Protein AF-0000000080963400 (afdb_homodimer)

Nearest PDB structures (foldseek):
  7sfz-assembly1_A  TM=9.839E-01  e=7.755E-12  Homo sapiens
  7sfz-assembly2_C  TM=9.665E-01  e=3.696E-12  Homo sapiens
  7sfz-assembly2_D  TM=9.657E-01  e=4.051E-11  Homo sapiens
  7sfz-assembly3_E  TM=9.632E-01  e=1.009E-10  Homo sapiens
  5hj0-assembly1_A  TM=9.513E-01  e=9.317E-10  Schizosaccharomyces pombe

Foldseek 3Di:
DCPPPPPVPDDPPPPPPPDDPPPDPPPPPCCVVVPFAKKWKAFQPPRHTWGICLQWLAADVVQQKTKGLDTDPQKDWADDWDADPDPVQGPWIKTWIAGNPPRDTFFIATCDGDPVCVSRHNITIGHNVGMDMDTPPPDDDDDDPDPVVPDPCPVVVVVVVVVVVVVVVVVVVSVVVSVVVVVVVVVVVVVD/DCPDDPPVPPPVPPPPPPDDPPPDPPVPPCPVVVPFAKKWKAFQPPRHTWGICLQWLAADVVQQKTKGLDTDPQKDWADDWDADPDPVQGPWIKTFIAGNPPRDTFFIATCDGDPVCVSRHNITIGHNVGMDMDTPPPDDDDDDPDPVVPDPCPVVVVVVVVVVVVVVVVVVVSVVVSVVVVVVVVVVVVVD

Radius of gyration: 28.02 Å; Cα contacts (8 Å, |Δi|>4): 619; chains: 2; bounding box: 95×67×51 Å

pLDDT: mean 75.25, std 25.78, range [21.14, 98.69]

Structure (mmCIF, N/CA/C/O backbone):
data_AF-0000000080963400-model_v1
#
loop_
_entity.id
_entity.type
_entity.pdbx_description
1 polymer 'Protein Mis18-alpha'
#
loop_
_atom_site.group_PDB
_atom_site.id
_atom_site.type_symbol
_atom_site.label_atom_id
_atom_site.label_alt_id
_atom_site.label_comp_id
_atom_site.label_asym_id
_atom_site.label_entity_id
_atom_site.label_seq_id
_atom_site.pdbx_PDB_ins_code
_atom_site.Cartn_x
_atom_site.Cartn_y
_atom_site.Cartn_z
_atom_site.occupancy
_atom_site.B_iso_or_equiv
_atom_site.auth_seq_id
_atom_site.auth_comp_id
_atom_site.auth_asym_id
_atom_site.auth_atom_id
_atom_site.pdbx_PDB_model_num
ATOM 1 N N . MET A 1 1 ? 72.688 35.281 -2.586 1 21.52 1 MET A N 1
ATOM 2 C CA . MET A 1 1 ? 71.75 35.531 -1.535 1 21.52 1 MET A CA 1
ATOM 3 C C . MET A 1 1 ? 70.438 34.75 -1.791 1 21.52 1 MET A C 1
ATOM 5 O O . MET A 1 1 ? 69.812 34.25 -0.857 1 21.52 1 MET A O 1
ATOM 9 N N . ALA A 1 2 ? 69.875 35.062 -2.959 1 22.69 2 ALA A N 1
ATOM 10 C CA . ALA A 1 2 ? 68.5 35.062 -3.568 1 22.69 2 ALA A CA 1
ATOM 11 C C . ALA A 1 2 ? 68.062 33.656 -3.881 1 22.69 2 ALA A C 1
ATOM 13 O O . ALA A 1 2 ? 68.5 33.031 -4.84 1 22.69 2 ALA A O 1
ATOM 14 N N . GLY A 1 3 ? 67.938 32.875 -2.885 1 22.33 3 GLY A N 1
ATOM 15 C CA . GLY A 1 3 ? 67.938 31.422 -2.873 1 22.33 3 GLY A CA 1
ATOM 16 C C . GLY A 1 3 ? 66.625 30.812 -3.453 1 22.33 3 GLY A C 1
ATOM 17 O O . GLY A 1 3 ? 66.375 29.641 -3.248 1 22.33 3 GLY A O 1
ATOM 18 N N . LYS A 1 4 ? 66 31.5 -4.484 1 24.09 4 LYS A N 1
ATOM 19 C CA . LYS A 1 4 ? 64.625 31.453 -4.805 1 24.09 4 LYS A CA 1
ATOM 20 C C . LYS A 1 4 ? 64.188 30.047 -5.246 1 24.09 4 LYS A C 1
ATOM 22 O O . LYS A 1 4 ? 64.562 29.594 -6.332 1 24.09 4 LYS A O 1
ATOM 27 N N . ILE A 1 5 ? 64.312 29.078 -4.434 1 26.28 5 ILE A N 1
ATOM 28 C CA . ILE A 1 5 ? 64.062 27.719 -4.91 1 26.28 5 ILE A CA 1
ATOM 29 C C . ILE A 1 5 ? 62.656 27.609 -5.434 1 26.28 5 ILE A C 1
ATOM 31 O O . ILE A 1 5 ? 61.688 27.844 -4.695 1 26.28 5 ILE A O 1
ATOM 35 N N . LYS A 1 6 ? 62.344 28.016 -6.629 1 26.33 6 LYS A N 1
ATOM 36 C CA . LYS A 1 6 ? 61.031 28 -7.301 1 26.33 6 LYS A CA 1
ATOM 37 C C . LYS A 1 6 ? 60.406 26.625 -7.234 1 26.33 6 LYS A C 1
ATOM 39 O O . LYS A 1 6 ? 60.938 25.656 -7.762 1 26.33 6 LYS A O 1
ATOM 44 N N . VAL A 1 7 ? 59.969 26.219 -6.066 1 28 7 VAL A N 1
ATOM 45 C CA . VAL A 1 7 ? 59.344 24.906 -5.875 1 28 7 VAL A CA 1
ATOM 46 C C . VAL A 1 7 ? 58.156 24.766 -6.832 1 28 7 VAL A C 1
ATOM 48 O O . VAL A 1 7 ? 57.25 25.625 -6.859 1 28 7 VAL A O 1
ATOM 51 N N . PRO A 1 8 ? 58.344 24.25 -8.07 1 28.56 8 PRO A N 1
ATOM 52 C CA . PRO A 1 8 ? 57.281 24.125 -9.078 1 28.56 8 PRO A CA 1
ATOM 53 C C . PRO A 1 8 ? 56.031 23.453 -8.547 1 28.56 8 PRO A C 1
ATOM 55 O O . PRO A 1 8 ? 56.094 22.391 -7.922 1 28.56 8 PRO A O 1
ATOM 58 N N . ASP A 1 9 ? 55.156 24.234 -7.867 1 25.38 9 ASP A N 1
ATOM 59 C CA . ASP A 1 9 ? 53.875 23.906 -7.23 1 25.38 9 ASP A CA 1
ATOM 60 C C . ASP A 1 9 ? 52.969 23.141 -8.188 1 25.38 9 ASP A C 1
ATOM 62 O O . ASP A 1 9 ? 52.469 23.703 -9.164 1 25.38 9 ASP A O 1
ATOM 66 N N . ASP A 1 10 ? 53.375 21.953 -8.617 1 24.27 10 ASP A N 1
ATOM 67 C CA . ASP A 1 10 ? 52.812 21.078 -9.641 1 24.27 10 ASP A CA 1
ATOM 68 C C . ASP A 1 10 ? 51.312 21.031 -9.555 1 24.27 10 ASP A C 1
ATOM 70 O O . ASP A 1 10 ? 50.594 21.312 -10.539 1 24.27 10 ASP A O 1
ATOM 74 N N . SER A 1 11 ? 50.656 19.859 -8.984 1 25.45 11 SER A N 1
ATOM 75 C CA . SER A 1 11 ? 49.688 18.938 -9.523 1 25.45 11 SER A CA 1
ATOM 76 C C . SER A 1 11 ? 48.25 19.375 -9.203 1 25.45 11 SER A C 1
ATOM 78 O O . SER A 1 11 ? 47.875 19.469 -8.031 1 25.45 11 SER A O 1
ATOM 80 N N . SER A 1 12 ? 47.625 20.297 -9.969 1 22.84 12 SER A N 1
ATOM 81 C CA . SER A 1 12 ? 46.281 20.859 -9.922 1 22.84 12 SER A CA 1
ATOM 82 C C . SER A 1 12 ? 45.219 19.766 -9.789 1 22.84 12 SER A C 1
ATOM 84 O O . SER A 1 12 ? 45.094 18.891 -10.656 1 22.84 12 SER A O 1
ATOM 86 N N . TYR A 1 13 ? 44.906 19.312 -8.641 1 24 13 TYR A N 1
ATOM 87 C CA . TYR A 1 13 ? 43.812 18.391 -8.422 1 24 13 TYR A CA 1
ATOM 88 C C . TYR A 1 13 ? 42.5 18.969 -8.977 1 24 13 TYR A C 1
ATOM 90 O O . TYR A 1 13 ? 42.094 20.062 -8.594 1 24 13 TYR A O 1
ATOM 98 N N . LYS A 1 14 ? 42.188 18.812 -10.344 1 24.33 14 LYS A N 1
ATOM 99 C CA . LYS A 1 14 ? 40.938 19.172 -11.008 1 24.33 14 LYS A CA 1
ATOM 100 C C . LYS A 1 14 ? 39.719 18.859 -10.125 1 24.33 14 LYS A C 1
ATOM 102 O O . LYS A 1 14 ? 39.5 17.703 -9.773 1 24.33 14 LYS A O 1
ATOM 107 N N . THR A 1 15 ? 39.406 19.688 -9.328 1 23.16 15 THR A N 1
ATOM 108 C CA . THR A 1 15 ? 38.156 19.641 -8.578 1 23.16 15 THR A CA 1
ATOM 109 C C . THR A 1 15 ? 36.969 19.609 -9.523 1 23.16 15 THR A C 1
ATOM 111 O O . THR A 1 15 ? 36.812 20.5 -10.367 1 23.16 15 THR A O 1
ATOM 114 N N . TYR A 1 16 ? 36.5 18.422 -10.133 1 23.77 16 TYR A N 1
ATOM 115 C CA . TYR A 1 16 ? 35.281 18.188 -10.922 1 23.77 16 TYR A CA 1
ATOM 116 C C . TYR A 1 16 ? 34.094 18.984 -10.359 1 23.77 16 TYR A C 1
ATOM 118 O O . TYR A 1 16 ? 33.719 18.781 -9.211 1 23.77 16 TYR A O 1
ATOM 126 N N . SER A 1 17 ? 34.062 20.188 -10.742 1 22.88 17 SER A N 1
ATOM 127 C CA . SER A 1 17 ? 32.875 20.984 -10.461 1 22.88 17 SER A CA 1
ATOM 128 C C . SER A 1 17 ? 31.609 20.328 -11.039 1 22.88 17 SER A C 1
ATOM 130 O O . SER A 1 17 ? 31.562 20.031 -12.227 1 22.88 17 SER A O 1
ATOM 132 N N . VAL A 1 18 ? 30.781 19.547 -10.383 1 25.44 18 VAL A N 1
ATOM 133 C CA . VAL A 1 18 ? 29.469 18.969 -10.617 1 25.44 18 VAL A CA 1
ATOM 134 C C . VAL A 1 18 ? 28.516 20.031 -11.148 1 25.44 18 VAL A C 1
ATOM 136 O O . VAL A 1 18 ? 27.641 20.5 -10.43 1 25.44 18 VAL A O 1
ATOM 139 N N . CYS A 1 19 ? 29.031 21.125 -11.859 1 24.66 19 CYS A N 1
ATOM 140 C CA . CYS A 1 19 ? 28.078 22.188 -12.156 1 24.66 19 CYS A CA 1
ATOM 141 C C . CYS A 1 19 ? 26.984 21.703 -13.086 1 24.66 19 CYS A C 1
ATOM 143 O O . CYS A 1 19 ? 25.797 21.891 -12.812 1 24.66 19 CYS A O 1
ATOM 145 N N . GLU A 1 20 ? 27.062 21.922 -14.508 1 25.92 20 GLU A N 1
ATOM 146 C CA . GLU A 1 20 ? 26.234 22.453 -15.586 1 25.92 20 GLU A CA 1
ATOM 147 C C . GLU A 1 20 ? 25.359 21.359 -16.188 1 25.92 20 GLU A C 1
ATOM 149 O O . GLU A 1 20 ? 25.828 20.531 -16.969 1 25.92 20 GLU A O 1
ATOM 154 N N . ILE A 1 21 ? 24.469 20.75 -15.617 1 25.14 21 ILE A N 1
ATOM 155 C CA . ILE A 1 21 ? 23.578 19.859 -16.375 1 25.14 21 ILE A CA 1
ATOM 156 C C . ILE A 1 21 ? 22.859 20.656 -17.469 1 25.14 21 ILE A C 1
ATOM 158 O O . ILE A 1 21 ? 22 21.484 -17.172 1 25.14 21 ILE A O 1
ATOM 162 N N . ALA A 1 22 ? 23.328 21.203 -18.547 1 23.2 22 ALA A N 1
ATOM 163 C CA . ALA A 1 22 ? 22.797 21.75 -19.797 1 23.2 22 ALA A CA 1
ATOM 164 C C . ALA A 1 22 ? 21.875 20.734 -20.469 1 23.2 22 ALA A C 1
ATOM 166 O O . ALA A 1 22 ? 21.891 20.594 -21.703 1 23.2 22 ALA A O 1
ATOM 167 N N . ALA A 1 23 ? 21.266 19.75 -20.125 1 25.64 23 ALA A N 1
ATOM 168 C CA . ALA A 1 23 ? 20.516 19 -21.109 1 25.64 23 ALA A CA 1
ATOM 169 C C . ALA A 1 23 ? 19.641 19.922 -21.953 1 25.64 23 ALA A C 1
ATOM 171 O O . ALA A 1 23 ? 18.984 20.812 -21.422 1 25.64 23 ALA A O 1
ATOM 172 N N . ASP A 1 24 ? 19.844 20.266 -23.25 1 27.5 24 ASP A N 1
ATOM 173 C CA . ASP A 1 24 ? 19.078 20.531 -24.469 1 27.5 24 ASP A CA 1
ATOM 174 C C . ASP A 1 24 ? 17.688 19.906 -24.391 1 27.5 24 ASP A C 1
ATOM 176 O O . ASP A 1 24 ? 17.516 18.828 -23.828 1 27.5 24 ASP A O 1
ATOM 180 N N . SER A 1 25 ? 16.516 20.672 -24.75 1 27.83 25 SER A N 1
ATOM 181 C CA . SER A 1 25 ? 15.062 20.625 -24.641 1 27.83 25 SER A CA 1
ATOM 182 C C . SER A 1 25 ? 14.477 19.516 -25.5 1 27.83 25 SER A C 1
ATOM 184 O O . SER A 1 25 ? 13.367 19.625 -26.016 1 27.83 25 SER A O 1
ATOM 186 N N . SER A 1 26 ? 15.203 18.812 -26.469 1 28.03 26 SER A N 1
ATOM 187 C CA . SER A 1 26 ? 14.5 17.859 -27.312 1 28.03 26 SER A CA 1
ATOM 188 C C . SER A 1 26 ? 13.375 17.172 -26.547 1 28.03 26 SER A C 1
ATOM 190 O O . SER A 1 26 ? 13.531 16.828 -25.375 1 28.03 26 SER A O 1
ATOM 192 N N . SER A 1 27 ? 12.078 17.391 -27.047 1 27.62 27 SER A N 1
ATOM 193 C CA . SER A 1 27 ? 10.758 16.922 -26.641 1 27.62 27 SER A CA 1
ATOM 194 C C . SER A 1 27 ? 10.758 15.422 -26.391 1 27.62 27 SER A C 1
ATOM 196 O O . SER A 1 27 ? 10.273 14.641 -27.219 1 27.62 27 SER A O 1
ATOM 198 N N . ARG A 1 28 ? 11.914 14.844 -26.266 1 27.14 28 ARG A N 1
ATOM 199 C CA . ARG A 1 28 ? 11.828 13.398 -26.047 1 27.14 28 ARG A CA 1
ATOM 200 C C . ARG A 1 28 ? 10.562 13.047 -25.281 1 27.14 28 ARG A C 1
ATOM 202 O O . ARG A 1 28 ? 10.18 13.75 -24.344 1 27.14 28 ARG A O 1
ATOM 209 N N . VAL A 1 29 ? 9.516 12.68 -26.031 1 30.61 29 VAL A N 1
ATOM 210 C CA . VAL A 1 29 ? 8.391 11.891 -25.531 1 30.61 29 VAL A CA 1
ATOM 211 C C . VAL A 1 29 ? 8.828 11.062 -24.328 1 30.61 29 VAL A C 1
ATOM 213 O O . VAL A 1 29 ? 9.57 10.086 -24.484 1 30.61 29 VAL A O 1
ATOM 216 N N . GLU A 1 30 ? 9.703 11.531 -23.531 1 31.97 30 GLU A N 1
ATOM 217 C CA . GLU A 1 30 ? 10.023 10.781 -22.312 1 31.97 30 GLU A CA 1
ATOM 218 C C . GLU A 1 30 ? 8.812 9.992 -21.812 1 31.97 30 GLU A C 1
ATOM 220 O O . GLU A 1 30 ? 7.785 10.578 -21.453 1 31.97 30 GLU A O 1
ATOM 225 N N . GLU A 1 31 ? 8.297 9.156 -22.625 1 34.94 31 GLU A N 1
ATOM 226 C CA . GLU A 1 31 ? 7.434 8.117 -22.062 1 34.94 31 GLU A CA 1
ATOM 227 C C . GLU A 1 31 ? 7.691 7.934 -20.578 1 34.94 31 GLU A C 1
ATOM 229 O O . GLU A 1 31 ? 8.703 7.352 -20.172 1 34.94 31 GLU A O 1
ATOM 234 N N . ASP A 1 32 ? 7.82 8.953 -19.781 1 38.97 32 ASP A N 1
ATOM 235 C CA . ASP A 1 32 ? 8.008 9.07 -18.328 1 38.97 32 ASP A CA 1
ATOM 236 C C . ASP A 1 32 ? 7.562 7.797 -17.625 1 38.97 32 ASP A C 1
ATOM 238 O O . ASP A 1 32 ? 6.363 7.574 -17.422 1 38.97 32 ASP A O 1
ATOM 242 N N . GLY A 1 33 ? 7.82 6.676 -18.094 1 42.81 33 GLY A N 1
ATOM 243 C CA . GLY A 1 33 ? 7.57 5.375 -17.484 1 42.81 33 GLY A CA 1
ATOM 244 C C . GLY A 1 33 ? 7.445 5.43 -15.977 1 42.81 33 GLY A C 1
ATOM 245 O O . GLY A 1 33 ? 8.438 5.305 -15.266 1 42.81 33 GLY A O 1
ATOM 246 N N . GLU A 1 34 ? 6.699 6.363 -15.492 1 50.66 34 GLU A N 1
ATOM 247 C CA . GLU A 1 34 ? 6.406 6.559 -14.07 1 50.66 34 GLU A CA 1
ATOM 248 C C . GLU A 1 34 ? 6.508 5.246 -13.305 1 50.66 34 GLU A C 1
ATOM 250 O O . GLU A 1 34 ? 5.855 4.262 -13.656 1 50.66 34 GLU A O 1
ATOM 255 N N . ILE A 1 35 ? 7.785 4.773 -13.086 1 58.53 35 ILE A N 1
ATOM 256 C CA . ILE A 1 35 ? 8.016 3.596 -12.258 1 58.53 35 ILE A CA 1
ATOM 257 C C . ILE A 1 35 ? 7.141 3.668 -11.008 1 58.53 35 ILE A C 1
ATOM 259 O O . ILE A 1 35 ? 7.293 4.574 -10.18 1 58.53 35 ILE A O 1
ATOM 263 N N . ASP A 1 36 ? 6.027 3.041 -11.133 1 74.25 36 ASP A N 1
ATOM 264 C CA . ASP A 1 36 ? 5.094 3.006 -10.016 1 74.25 36 ASP A CA 1
ATOM 265 C C . ASP A 1 36 ? 5.625 2.123 -8.891 1 74.25 36 ASP A C 1
ATOM 267 O O . ASP A 1 36 ? 6.352 1.158 -9.133 1 74.25 36 ASP A O 1
ATOM 271 N N . GLY A 1 37 ? 5.582 2.59 -7.66 1 85.12 37 GLY A N 1
ATOM 272 C CA . GLY A 1 37 ? 5.902 1.812 -6.477 1 85.12 37 GLY A CA 1
ATOM 273 C C . GLY A 1 37 ? 5.078 0.543 -6.352 1 85.12 37 GLY A C 1
ATOM 274 O O . GLY A 1 37 ? 4.414 0.135 -7.305 1 85.12 37 GLY A O 1
ATOM 275 N N . PRO A 1 38 ? 5.293 -0.139 -5.355 1 92.44 38 PRO A N 1
ATOM 276 C CA . PRO A 1 38 ? 4.512 -1.354 -5.109 1 92.44 38 PRO A CA 1
ATOM 277 C C . PRO A 1 38 ? 3.008 -1.099 -5.109 1 92.44 38 PRO A C 1
ATOM 279 O O . PRO A 1 38 ? 2.559 -0.024 -4.703 1 92.44 38 PRO A O 1
ATOM 282 N N . ALA A 1 39 ? 2.334 -2.047 -5.582 1 95.69 39 ALA A N 1
ATOM 283 C CA . ALA A 1 39 ? 0.877 -1.964 -5.621 1 95.69 39 ALA A CA 1
ATOM 284 C C . ALA A 1 39 ? 0.252 -2.795 -4.504 1 95.69 39 ALA A C 1
ATOM 286 O O . ALA A 1 39 ? 0.697 -3.912 -4.227 1 95.69 39 ALA A O 1
ATOM 287 N N . VAL A 1 40 ? -0.698 -2.223 -3.836 1 97 40 VAL A N 1
ATOM 288 C CA . VAL A 1 40 ? -1.541 -2.965 -2.902 1 97 40 VAL A CA 1
ATOM 289 C C . VAL A 1 40 ? -2.848 -3.359 -3.588 1 97 40 VAL A C 1
ATOM 291 O O . VAL A 1 40 ? -3.508 -2.521 -4.207 1 97 40 VAL A O 1
ATOM 294 N N . PHE A 1 41 ? -3.184 -4.676 -3.529 1 98.19 41 PHE A N 1
ATOM 295 C CA . PHE A 1 41 ? -4.402 -5.184 -4.148 1 98.19 41 PHE A CA 1
ATOM 296 C C . PHE A 1 41 ? -5.512 -5.332 -3.115 1 98.19 41 PHE A C 1
ATOM 298 O O . PHE A 1 41 ? -5.266 -5.773 -1.989 1 98.19 41 PHE A O 1
ATOM 305 N N . MET A 1 42 ? -6.719 -4.969 -3.547 1 98.56 42 MET A N 1
ATOM 306 C CA . MET A 1 42 ? -7.855 -4.938 -2.633 1 98.56 42 MET A CA 1
ATOM 307 C C . MET A 1 42 ? -9.094 -5.535 -3.287 1 98.56 42 MET A C 1
ATOM 309 O O . MET A 1 42 ? -9.227 -5.523 -4.512 1 98.56 42 MET A O 1
ATOM 313 N N . CYS A 1 43 ? -9.984 -6.051 -2.445 1 98.62 43 CYS A N 1
ATOM 314 C CA . CYS A 1 43 ? -11.273 -6.52 -2.928 1 98.62 43 CYS A CA 1
ATOM 315 C C . C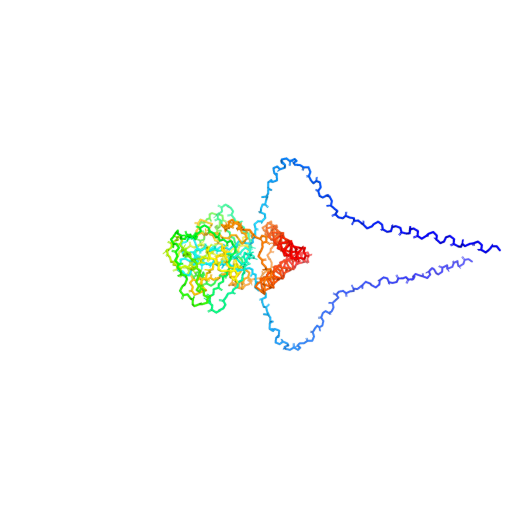YS A 1 43 ? -12.008 -5.422 -3.693 1 98.62 43 CYS A C 1
ATOM 317 O O . CYS A 1 43 ? -12.094 -4.285 -3.225 1 98.62 43 CYS A O 1
ATOM 319 N N . GLY A 1 44 ? -12.547 -5.773 -4.793 1 98.5 44 GLY A N 1
ATOM 320 C CA . GLY A 1 44 ? -13.242 -4.801 -5.621 1 98.5 44 GLY A CA 1
ATOM 321 C C . GLY A 1 44 ? -14.539 -4.309 -5 1 98.5 44 GLY A C 1
ATOM 322 O O . GLY A 1 44 ? -15.031 -3.236 -5.355 1 98.5 44 GLY A O 1
ATOM 323 N N . LYS A 1 45 ? -15.109 -5.039 -4.082 1 98 45 LYS A N 1
ATOM 324 C CA . LYS A 1 45 ? -16.406 -4.707 -3.498 1 98 45 LYS A CA 1
ATOM 325 C C . LYS A 1 45 ? -16.25 -3.984 -2.164 1 98 45 LYS A C 1
ATOM 327 O O . LYS A 1 45 ? -16.734 -2.867 -1.992 1 98 45 LYS A O 1
ATOM 332 N N . CYS A 1 46 ? -15.484 -4.535 -1.306 1 98.12 46 CYS A N 1
ATOM 333 C CA . CYS A 1 46 ? -15.461 -3.963 0.036 1 98.12 46 CYS A CA 1
ATOM 334 C C . CYS A 1 46 ? -14.109 -3.326 0.33 1 98.12 46 CYS A C 1
ATOM 336 O O . CYS A 1 46 ? -13.906 -2.744 1.398 1 98.12 46 CYS A O 1
ATOM 338 N N . LYS A 1 47 ? -13.141 -3.436 -0.526 1 98.44 47 LYS A N 1
ATOM 339 C CA . LYS A 1 47 ? -11.859 -2.746 -0.536 1 98.44 47 LYS A CA 1
ATOM 340 C C . LYS A 1 47 ? -10.922 -3.305 0.535 1 98.44 47 LYS A C 1
ATOM 342 O O . LYS A 1 47 ? -9.883 -2.713 0.831 1 98.44 47 LYS A O 1
ATOM 347 N N . LEU A 1 48 ? -11.242 -4.449 1.151 1 98.38 48 LEU A N 1
ATOM 348 C CA . LEU A 1 48 ? -10.305 -5.09 2.068 1 98.38 48 LEU A CA 1
ATOM 349 C C . LEU A 1 48 ? -9.031 -5.508 1.343 1 98.38 48 LEU A C 1
ATOM 351 O O . LEU A 1 48 ? -9.086 -6.051 0.237 1 98.38 48 LEU A O 1
ATOM 355 N N . PRO A 1 49 ? -7.863 -5.234 1.971 1 98.19 49 PRO A N 1
ATOM 356 C CA . PRO A 1 49 ? -6.605 -5.629 1.332 1 98.19 49 PRO A CA 1
ATOM 357 C C . PRO A 1 49 ? -6.488 -7.141 1.148 1 98.19 49 PRO A C 1
ATOM 359 O O . PRO A 1 49 ? -6.848 -7.906 2.047 1 98.19 49 PRO A O 1
ATOM 362 N N . ILE A 1 50 ? -5.953 -7.52 0.021 1 97.44 50 ILE A N 1
ATOM 363 C CA . ILE A 1 50 ? -5.738 -8.906 -0.368 1 97.44 50 ILE A CA 1
ATOM 364 C C . ILE A 1 50 ? -4.262 -9.266 -0.211 1 97.44 50 ILE A C 1
ATOM 366 O O . ILE A 1 50 ? -3.928 -10.352 0.265 1 97.44 50 ILE A O 1
ATOM 370 N N . GLY A 1 51 ? -3.436 -8.43 -0.649 1 96.94 51 GLY A N 1
ATOM 371 C CA . GLY A 1 51 ? -1.988 -8.555 -0.721 1 96.94 51 GLY A CA 1
ATOM 372 C C . GLY A 1 51 ? -1.327 -7.422 -1.481 1 96.94 51 GLY A C 1
ATOM 373 O O . GLY A 1 51 ? -1.943 -6.379 -1.712 1 96.94 51 GLY A O 1
ATOM 374 N N . ASP A 1 52 ? -0.089 -7.645 -1.778 1 95.06 52 ASP A N 1
ATOM 375 C CA . ASP A 1 52 ? 0.629 -6.598 -2.494 1 95.06 52 ASP A CA 1
ATOM 376 C C . ASP A 1 52 ? 1.616 -7.191 -3.496 1 95.06 52 ASP A C 1
ATOM 378 O O . ASP A 1 52 ? 1.802 -8.406 -3.545 1 95.06 52 ASP A O 1
ATOM 382 N N . SER A 1 53 ? 2.219 -6.363 -4.277 1 92.69 53 SER A N 1
ATOM 383 C CA . SER A 1 53 ? 2.998 -6.801 -5.43 1 92.69 53 SER A CA 1
ATOM 384 C C . SER A 1 53 ? 4.363 -7.332 -5.008 1 92.69 53 SER A C 1
ATOM 386 O O . SER A 1 53 ? 5.098 -7.895 -5.82 1 92.69 53 SER A O 1
ATOM 388 N N . LEU A 1 54 ? 4.75 -7.164 -3.77 1 88.81 54 LEU A N 1
ATOM 389 C CA . LEU A 1 54 ? 6.016 -7.742 -3.326 1 88.81 54 LEU A CA 1
ATOM 390 C C . LEU A 1 54 ? 5.941 -9.266 -3.303 1 88.81 54 LEU A C 1
ATOM 392 O O . LEU A 1 54 ? 6.969 -9.938 -3.234 1 88.81 54 LEU A O 1
ATOM 396 N N . SER A 1 55 ? 4.762 -9.781 -3.398 1 89.25 55 SER A N 1
ATOM 397 C CA . SER A 1 55 ? 4.559 -11.227 -3.459 1 89.25 55 SER A CA 1
ATOM 398 C C . SER A 1 55 ? 4.168 -11.672 -4.863 1 89.25 55 SER A C 1
ATOM 400 O O . SER A 1 55 ? 3.613 -12.758 -5.047 1 89.25 55 SER A O 1
ATOM 402 N N . TRP A 1 56 ? 4.496 -10.914 -5.832 1 90.38 56 TRP A N 1
ATOM 403 C CA . TRP A 1 56 ? 4.094 -11.125 -7.219 1 90.38 56 TRP A CA 1
ATOM 404 C C . TRP A 1 56 ? 4.648 -12.445 -7.754 1 90.38 56 TRP A C 1
ATOM 406 O O . TRP A 1 56 ? 5.848 -12.719 -7.625 1 90.38 56 TRP A O 1
ATOM 416 N N . ALA A 1 57 ? 3.793 -13.234 -8.312 1 89.38 57 ALA A N 1
ATOM 417 C CA . ALA A 1 57 ? 4.211 -14.5 -8.914 1 89.38 57 ALA A CA 1
ATOM 418 C C . ALA A 1 57 ? 3.936 -14.516 -10.414 1 89.38 57 ALA A C 1
ATOM 420 O O . ALA A 1 57 ? 4.254 -15.492 -11.102 1 89.38 57 ALA A O 1
ATOM 421 N N . GLY A 1 58 ? 3.264 -13.5 -10.914 1 89.38 58 GLY A N 1
ATOM 422 C CA . GLY A 1 58 ? 3.016 -13.43 -12.344 1 89.38 58 GLY A CA 1
ATOM 423 C C . GLY A 1 58 ? 1.614 -12.953 -12.688 1 89.38 58 GLY A C 1
ATOM 424 O O . GLY A 1 58 ? 0.877 -12.5 -11.805 1 89.38 58 GLY A O 1
ATOM 425 N N . SER A 1 59 ? 1.365 -12.906 -13.969 1 90.88 59 SER A N 1
ATOM 426 C CA . SER A 1 59 ? 0.042 -12.555 -14.477 1 90.88 59 SER A CA 1
ATOM 427 C C . SER A 1 59 ? -0.35 -13.438 -15.656 1 90.88 59 SER A C 1
ATOM 429 O O . SER A 1 59 ? 0.511 -14.031 -16.297 1 90.88 59 SER A O 1
ATOM 431 N N . ASP A 1 60 ? -1.591 -13.633 -15.828 1 89.25 60 ASP A N 1
ATOM 432 C CA . ASP A 1 60 ? -2.164 -14.336 -16.969 1 89.25 60 ASP A CA 1
ATOM 433 C C . ASP A 1 60 ? -3.193 -13.477 -17.688 1 89.25 60 ASP A C 1
ATOM 435 O O . ASP A 1 60 ? -4.355 -13.414 -17.281 1 89.25 60 ASP A O 1
ATOM 439 N N . ASP A 1 61 ? -2.801 -12.844 -18.734 1 89.69 61 ASP A N 1
ATOM 440 C CA . ASP A 1 61 ? -3.652 -11.914 -19.469 1 89.69 61 ASP A CA 1
ATOM 441 C C . ASP A 1 61 ? -4.82 -12.641 -20.125 1 89.69 61 ASP A C 1
ATOM 443 O O . ASP A 1 61 ? -5.918 -12.086 -20.234 1 89.69 61 ASP A O 1
ATOM 447 N N . VAL A 1 62 ? -4.504 -13.789 -20.531 1 87.62 62 VAL A N 1
ATOM 448 C CA . VAL A 1 62 ? -5.531 -14.57 -21.203 1 87.62 62 VAL A CA 1
ATOM 449 C C . VAL A 1 62 ? -6.676 -14.867 -20.234 1 87.62 62 VAL A C 1
ATOM 451 O O . VAL A 1 62 ? -7.848 -14.703 -20.578 1 87.62 62 VAL A O 1
ATOM 454 N N . GLN A 1 63 ? -6.359 -15.234 -19.031 1 88.38 63 GLN A N 1
ATOM 455 C CA . GLN A 1 63 ? -7.363 -15.531 -18.016 1 88.38 63 GLN A CA 1
ATOM 456 C C . GLN A 1 63 ? -7.715 -14.289 -17.203 1 88.38 63 GLN A C 1
ATOM 458 O O . GLN A 1 63 ? -8.531 -14.352 -16.281 1 88.38 63 GLN A O 1
ATOM 463 N N . ASN A 1 64 ? -7.109 -13.109 -17.5 1 94.88 64 ASN A N 1
ATOM 464 C CA . ASN A 1 64 ? -7.32 -11.852 -16.797 1 94.88 64 ASN A CA 1
ATOM 465 C C . ASN A 1 64 ? -7.082 -12 -15.297 1 94.88 64 ASN A C 1
ATOM 467 O O . ASN A 1 64 ? -7.934 -11.617 -14.492 1 94.88 64 ASN A O 1
ATOM 471 N N . GLN A 1 65 ? -5.926 -12.625 -15.008 1 95.38 65 GLN A N 1
ATOM 472 C CA . GLN A 1 65 ? -5.625 -12.914 -13.609 1 95.38 65 GLN A CA 1
ATOM 473 C C . GLN A 1 65 ? -4.234 -12.414 -13.234 1 95.38 65 GLN A C 1
ATOM 475 O O . GLN A 1 65 ? -3.35 -12.312 -14.086 1 95.38 65 GLN A O 1
ATOM 480 N N . ILE A 1 66 ? -4.059 -12.039 -11.984 1 95.62 66 ILE A N 1
ATOM 481 C CA . ILE A 1 66 ? -2.744 -11.859 -11.367 1 95.62 66 ILE A CA 1
ATOM 482 C C . ILE A 1 66 ? -2.49 -12.984 -10.367 1 95.62 66 ILE A C 1
ATOM 484 O O . ILE A 1 66 ? -3.432 -13.594 -9.852 1 95.62 66 ILE A O 1
ATOM 488 N N . MET A 1 67 ? -1.238 -13.273 -10.141 1 94.31 67 MET A N 1
ATOM 489 C CA . MET A 1 67 ? -0.854 -14.367 -9.258 1 94.31 67 MET A CA 1
ATOM 490 C C . MET A 1 67 ? 0.011 -13.859 -8.109 1 94.31 67 MET A C 1
ATOM 492 O O . MET A 1 67 ? 0.973 -13.125 -8.328 1 94.31 67 MET A O 1
ATOM 496 N N . LEU A 1 68 ? -0.331 -14.203 -6.902 1 93.69 68 LEU A N 1
ATOM 497 C CA . LEU A 1 68 ? 0.41 -13.828 -5.707 1 93.69 68 LEU A CA 1
ATOM 498 C C . LEU A 1 68 ? 0.824 -15.062 -4.91 1 93.69 68 LEU A C 1
ATOM 500 O O . LEU A 1 68 ? 0.061 -16.016 -4.805 1 93.69 68 LEU A O 1
ATOM 504 N N . LYS A 1 69 ? 2.008 -15.008 -4.305 1 89.94 69 LYS A N 1
ATOM 505 C CA . LYS A 1 69 ? 2.5 -16.109 -3.475 1 89.94 69 LYS A CA 1
ATOM 506 C C . LYS A 1 69 ? 1.964 -16 -2.049 1 89.94 69 LYS A C 1
ATOM 508 O O . LYS A 1 69 ? 1.877 -17 -1.338 1 89.94 69 LYS A O 1
ATOM 513 N N . ARG A 1 70 ? 1.73 -14.789 -1.616 1 93 70 ARG A N 1
ATOM 514 C CA . ARG A 1 70 ? 1.251 -14.531 -0.262 1 93 70 ARG A CA 1
ATOM 515 C C . ARG A 1 70 ? 0.021 -13.625 -0.279 1 93 70 ARG A C 1
ATOM 517 O O . ARG A 1 70 ? -0.095 -12.742 -1.13 1 93 70 ARG A O 1
ATOM 524 N N . ILE A 1 71 ? -0.871 -13.875 0.687 1 96.69 71 ILE A N 1
ATOM 525 C CA . ILE A 1 71 ? -2.092 -13.086 0.793 1 96.69 71 ILE A CA 1
ATOM 526 C C . ILE A 1 71 ? -2.377 -12.773 2.26 1 96.69 71 ILE A C 1
ATOM 528 O O . ILE A 1 71 ? -1.732 -13.32 3.156 1 96.69 71 ILE A O 1
ATOM 532 N N . THR A 1 72 ? -3.248 -11.852 2.467 1 96.81 72 THR A N 1
ATOM 533 C CA . THR A 1 72 ? -3.672 -11.516 3.822 1 96.81 72 THR A CA 1
ATOM 534 C C . THR A 1 72 ? -4.699 -12.523 4.332 1 96.81 72 THR A C 1
ATOM 536 O O . THR A 1 72 ? -5.184 -13.359 3.568 1 96.81 72 THR A O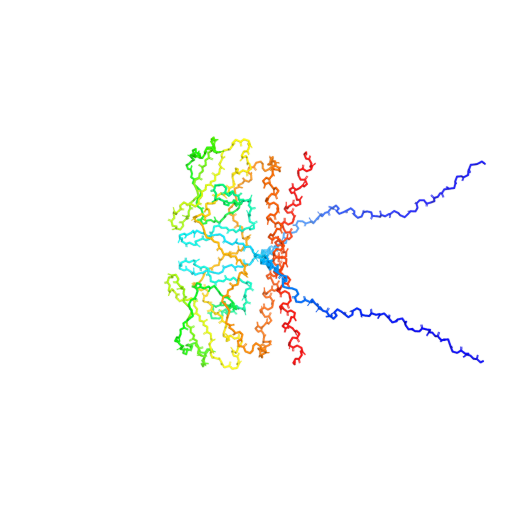 1
ATOM 539 N N . ASP A 1 73 ? -5.023 -12.391 5.602 1 96.5 73 ASP A N 1
ATOM 540 C CA . ASP A 1 73 ? -6.035 -13.25 6.215 1 96.5 73 ASP A CA 1
ATOM 541 C C . ASP A 1 73 ? -7.441 -12.805 5.816 1 96.5 73 ASP A C 1
ATOM 543 O O . ASP A 1 73 ? -8.43 -13.43 6.211 1 96.5 73 ASP A O 1
ATOM 547 N N . ASN A 1 74 ? -7.527 -11.781 5.039 1 97.56 74 ASN A N 1
ATOM 548 C CA . ASN A 1 74 ? -8.828 -11.32 4.57 1 97.56 74 ASN A CA 1
ATOM 549 C C . ASN A 1 74 ? -9.383 -12.227 3.473 1 97.56 74 ASN A C 1
ATOM 551 O O . ASN A 1 74 ? -10.516 -12.039 3.02 1 97.56 74 ASN A O 1
ATOM 555 N N . ILE A 1 75 ? -8.641 -13.219 3.068 1 97.88 75 ILE A N 1
ATOM 556 C CA . ILE A 1 75 ? -9.055 -14.148 2.023 1 97.88 75 ILE A CA 1
ATOM 557 C C . ILE A 1 75 ? -9.336 -15.516 2.639 1 97.88 75 ILE A C 1
ATOM 559 O O . ILE A 1 75 ? -8.516 -16.047 3.391 1 97.88 75 ILE A O 1
ATOM 563 N N . VAL A 1 76 ? -10.398 -16.062 2.258 1 97.19 76 VAL A N 1
ATOM 564 C CA . VAL A 1 76 ? -10.773 -17.406 2.664 1 97.19 76 VAL A CA 1
ATOM 565 C C . VAL A 1 76 ? -10.492 -18.391 1.527 1 97.19 76 VAL A C 1
ATOM 567 O O . VAL A 1 76 ? -10.969 -18.203 0.405 1 97.19 76 VAL A O 1
ATOM 570 N N . ILE A 1 77 ? -9.766 -19.391 1.839 1 96.25 77 ILE A N 1
ATOM 571 C CA . ILE A 1 77 ? -9.477 -20.469 0.885 1 96.25 77 ILE A CA 1
ATOM 572 C C . ILE A 1 77 ? -10.539 -21.562 1 1 96.25 77 ILE A C 1
ATOM 574 O O . ILE A 1 77 ? -10.695 -22.172 2.057 1 96.25 77 ILE A O 1
ATOM 578 N N . GLY A 1 78 ? -11.156 -21.734 -0.092 1 96.12 78 GLY A N 1
ATOM 579 C CA . GLY A 1 78 ? -12.227 -22.719 -0.089 1 96.12 78 GLY A CA 1
ATOM 580 C C . GLY A 1 78 ? -11.758 -24.109 0.261 1 96.12 78 GLY A C 1
ATOM 581 O O . GLY A 1 78 ? -10.625 -24.484 -0.045 1 96.12 78 GLY A O 1
ATOM 582 N N . LYS A 1 79 ? -12.672 -24.922 0.734 1 93.25 79 LYS A N 1
ATOM 583 C CA . LYS A 1 79 ? -12.344 -26.297 1.14 1 93.25 79 LYS A CA 1
ATOM 584 C C . LYS A 1 79 ? -12.891 -27.312 0.139 1 93.25 79 LYS A C 1
ATOM 586 O O . LYS A 1 79 ? -12.531 -28.484 0.188 1 93.25 79 LYS A O 1
ATOM 591 N N . GLU A 1 80 ? -13.734 -26.969 -0.785 1 94 80 GLU A N 1
ATOM 592 C CA . GLU A 1 80 ? -14.359 -27.875 -1.743 1 94 80 GLU A CA 1
ATOM 593 C C . GLU A 1 80 ? -13.758 -27.703 -3.137 1 94 80 GLU A C 1
ATOM 595 O O . GLU A 1 80 ? -14.18 -26.828 -3.895 1 94 80 GLU A O 1
ATOM 600 N N . PRO A 1 81 ? -12.914 -28.562 -3.506 1 93.38 81 PRO A N 1
ATOM 601 C CA . PRO A 1 81 ? -12.312 -28.453 -4.836 1 93.38 81 PRO A CA 1
ATOM 602 C C . PRO A 1 81 ? -13.289 -28.781 -5.957 1 93.38 81 PRO A C 1
ATOM 604 O O . PRO A 1 81 ? -14.242 -29.531 -5.746 1 93.38 81 PRO A O 1
ATOM 607 N N . PHE A 1 82 ? -13.031 -28.219 -7.125 1 92.5 82 PHE A N 1
ATOM 608 C CA . PHE A 1 82 ? -13.781 -28.531 -8.336 1 92.5 82 PHE A CA 1
ATOM 609 C C . PHE A 1 82 ? -12.883 -28.453 -9.562 1 92.5 82 PHE A C 1
ATOM 611 O O . PHE A 1 82 ? -11.773 -27.922 -9.5 1 92.5 82 PHE A O 1
ATOM 618 N N . VAL A 1 83 ? -13.273 -29.141 -10.609 1 89.81 83 VAL A N 1
ATOM 619 C CA . VAL A 1 83 ? -12.508 -29.156 -11.844 1 89.81 83 VAL A CA 1
ATOM 620 C C . VAL A 1 83 ? -12.594 -27.781 -12.523 1 89.81 83 VAL A C 1
ATOM 622 O O . VAL A 1 83 ? -13.68 -27.219 -12.641 1 89.81 83 VAL A O 1
ATOM 625 N N . SER A 1 84 ? -11.43 -27.266 -12.875 1 82.56 84 SER A N 1
ATOM 626 C CA . SER A 1 84 ? -11.375 -25.984 -13.57 1 82.56 84 SER A CA 1
ATOM 627 C C . SER A 1 84 ? -12.078 -26.062 -14.922 1 82.56 84 SER A C 1
ATOM 629 O O . SER A 1 84 ? -11.969 -27.078 -15.625 1 82.56 84 SER A O 1
ATOM 631 N N . GLY A 1 85 ? -13.008 -25.219 -15.227 1 72.38 85 GLY A N 1
ATOM 632 C CA . GLY A 1 85 ? -13.82 -25.266 -16.438 1 72.38 85 GLY A CA 1
ATOM 633 C C . GLY A 1 85 ? -13.086 -24.75 -17.656 1 72.38 85 GLY A C 1
ATOM 634 O O . GLY A 1 85 ? -13.594 -24.875 -18.781 1 72.38 85 GLY A O 1
ATOM 635 N N . THR A 1 86 ? -11.93 -24.188 -17.484 1 67.81 86 THR A N 1
ATOM 636 C CA . THR A 1 86 ? -11.281 -23.641 -18.656 1 67.81 86 THR A CA 1
ATOM 637 C C . THR A 1 86 ? -10.547 -24.719 -19.438 1 67.81 86 THR A C 1
ATOM 639 O O . THR A 1 86 ? -9.953 -25.625 -18.844 1 67.81 86 THR A O 1
ATOM 642 N N . GLN A 1 87 ? -10.758 -24.766 -20.781 1 60.94 87 GLN A N 1
ATOM 643 C CA . GLN A 1 87 ? -10.164 -25.75 -21.672 1 60.94 87 GLN A CA 1
ATOM 644 C C . GLN A 1 87 ? -8.672 -25.906 -21.406 1 60.94 87 GLN A C 1
ATOM 646 O O . GLN A 1 87 ? -8.141 -27.016 -21.422 1 60.94 87 GLN A O 1
ATOM 651 N N . LYS A 1 88 ? -8.062 -24.734 -21.156 1 61.88 88 LYS A N 1
ATOM 652 C CA . LYS A 1 88 ? -6.617 -24.734 -20.953 1 61.88 88 LYS A CA 1
ATOM 653 C C . LYS A 1 88 ? -6.246 -25.344 -19.609 1 61.88 88 LYS A C 1
ATOM 655 O O . LYS A 1 88 ? -5.117 -25.781 -19.406 1 61.88 88 LYS A O 1
ATOM 660 N N . GLU A 1 89 ? -7.215 -25.453 -18.859 1 69.62 89 GLU A N 1
ATOM 661 C CA . GLU A 1 89 ? -6.969 -25.906 -17.5 1 69.62 89 GLU A CA 1
ATOM 662 C C . GLU A 1 89 ? -7.645 -27.25 -17.234 1 69.62 89 GLU A C 1
ATOM 664 O O . GLU A 1 89 ? -7.848 -27.625 -16.078 1 69.62 89 GLU A O 1
ATOM 669 N N . LEU A 1 90 ? -7.969 -27.844 -18.375 1 71.19 90 LEU A N 1
ATOM 670 C CA . LEU A 1 90 ? -8.609 -29.141 -18.203 1 71.19 90 LEU A CA 1
ATOM 671 C C . LEU A 1 90 ? -7.719 -30.094 -17.406 1 71.19 90 LEU A C 1
ATOM 673 O O . LEU A 1 90 ? -6.504 -30.125 -17.609 1 71.19 90 LEU A O 1
ATOM 677 N N . GLY A 1 91 ? -8.289 -30.656 -16.359 1 84.88 91 GLY A N 1
ATOM 678 C CA . GLY A 1 91 ? -7.594 -31.609 -15.516 1 84.88 91 GLY A CA 1
ATOM 679 C C . GLY A 1 91 ? -7.078 -31 -14.227 1 84.88 91 GLY A C 1
ATOM 680 O O . GLY A 1 91 ? -6.379 -31.672 -13.453 1 84.88 91 GLY A O 1
ATOM 681 N N . CYS A 1 92 ? -7.34 -29.781 -14.07 1 90.19 92 CYS A N 1
ATOM 682 C CA . CYS A 1 92 ? -6.883 -29.172 -12.82 1 90.19 92 CYS A CA 1
ATOM 683 C C . CYS A 1 92 ? -7.992 -29.172 -11.781 1 90.19 92 CYS A C 1
ATOM 685 O O . CYS A 1 92 ? -9.172 -29.109 -12.125 1 90.19 92 CYS A O 1
ATOM 687 N N . LEU A 1 93 ? -7.633 -29.344 -10.562 1 93.88 93 LEU A N 1
ATOM 688 C CA . LEU A 1 93 ? -8.523 -29.109 -9.43 1 93.88 93 LEU A CA 1
ATOM 689 C C . LEU A 1 93 ? -8.234 -27.75 -8.789 1 93.88 93 LEU A C 1
ATOM 691 O O . LEU A 1 93 ? -7.074 -27.422 -8.531 1 93.88 93 LEU A O 1
ATOM 695 N N . VAL A 1 94 ? -9.281 -27.016 -8.578 1 94.75 94 VAL A N 1
ATOM 696 C CA . VAL A 1 94 ? -9.094 -25.672 -8.047 1 94.75 94 VAL A CA 1
ATOM 697 C C . VAL A 1 94 ? -10.062 -25.422 -6.895 1 94.75 94 VAL A C 1
ATOM 699 O O . VAL A 1 94 ? -11.062 -26.141 -6.754 1 94.75 94 VAL A O 1
ATOM 702 N N . VAL A 1 95 ? -9.719 -24.516 -6.012 1 96 95 VAL A N 1
ATOM 703 C CA . VAL A 1 95 ? -10.602 -24.047 -4.953 1 96 95 VAL A CA 1
ATOM 704 C C . VAL A 1 95 ? -10.836 -22.547 -5.117 1 96 95 VAL A C 1
ATOM 706 O O . VAL A 1 95 ? -10.008 -21.828 -5.691 1 96 95 VAL A O 1
ATOM 709 N N . ASN A 1 96 ? -11.945 -22.062 -4.574 1 97 96 ASN A N 1
ATOM 710 C CA . ASN A 1 96 ? -12.281 -20.641 -4.668 1 97 96 ASN A CA 1
ATOM 711 C C . ASN A 1 96 ? -11.562 -19.828 -3.594 1 97 96 ASN A C 1
ATOM 713 O O . ASN A 1 96 ? -11.336 -20.312 -2.484 1 97 96 ASN A O 1
ATOM 717 N N . LEU A 1 97 ? -11.234 -18.672 -3.959 1 97.81 97 LEU A N 1
ATOM 718 C CA . LEU A 1 97 ? -10.789 -17.641 -3.025 1 97.81 97 LEU A CA 1
ATOM 719 C C . LEU A 1 97 ? -11.883 -16.609 -2.797 1 97.81 97 LEU A C 1
ATOM 721 O O . LEU A 1 97 ? -12.344 -15.969 -3.744 1 97.81 97 LEU A O 1
ATOM 725 N N . THR A 1 98 ? -12.227 -16.453 -1.576 1 98.5 98 THR A N 1
ATOM 726 C CA . THR A 1 98 ? -13.352 -15.586 -1.264 1 98.5 98 THR A CA 1
ATOM 727 C C . THR A 1 98 ? -12.945 -14.523 -0.245 1 98.5 98 THR A C 1
ATOM 729 O O . THR A 1 98 ? -12.125 -14.781 0.64 1 98.5 98 THR A O 1
ATOM 732 N N . CYS A 1 99 ? -13.516 -13.367 -0.439 1 98.44 99 CYS A N 1
ATOM 733 C CA . CYS A 1 99 ? -13.281 -12.266 0.494 1 98.44 99 CYS A CA 1
ATOM 734 C C . CYS A 1 99 ? -13.977 -12.523 1.826 1 98.44 99 CYS A C 1
ATOM 736 O O . CYS A 1 99 ? -15.172 -12.836 1.86 1 98.44 99 CYS A O 1
ATOM 738 N N . ARG A 1 100 ? -13.273 -12.367 2.818 1 97.69 100 ARG A N 1
ATOM 739 C CA . ARG A 1 100 ? -13.82 -12.602 4.148 1 97.69 100 ARG A CA 1
ATOM 740 C C . ARG A 1 100 ? -14.852 -11.539 4.516 1 97.69 100 ARG A C 1
ATOM 742 O O . ARG A 1 100 ? -15.812 -11.82 5.23 1 97.69 100 ARG A O 1
ATOM 749 N N . GLY A 1 101 ? -14.695 -10.328 4.074 1 97.56 101 GLY A N 1
ATOM 750 C CA . GLY A 1 101 ? -15.555 -9.211 4.43 1 97.56 101 GLY A CA 1
ATOM 751 C C . GLY A 1 101 ? -16.906 -9.25 3.727 1 97.56 101 GLY A C 1
ATOM 752 O O . GLY A 1 101 ? -17.938 -9.078 4.363 1 97.56 101 GLY A O 1
ATOM 753 N N . CYS A 1 102 ? -16.906 -9.484 2.436 1 98.25 102 CYS A N 1
ATOM 754 C CA . CYS A 1 102 ? -18.156 -9.352 1.678 1 98.25 102 CYS A CA 1
ATOM 755 C C . CYS A 1 102 ? -18.531 -10.672 1.016 1 98.25 102 CYS A C 1
ATOM 757 O O . CYS A 1 102 ? -19.562 -10.766 0.347 1 98.25 102 CYS A O 1
ATOM 759 N N . CYS A 1 103 ? -17.703 -11.633 1.026 1 98.25 103 CYS A N 1
ATOM 760 C CA . CYS A 1 103 ? -17.938 -12.992 0.55 1 98.25 103 CYS A CA 1
ATOM 761 C C . CYS A 1 103 ? -17.859 -13.055 -0.972 1 98.25 103 CYS A C 1
ATOM 763 O O . CYS A 1 103 ? -18.219 -14.07 -1.571 1 98.25 103 CYS A O 1
ATOM 765 N N . ALA A 1 104 ? -17.422 -11.969 -1.542 1 98.5 104 ALA A N 1
ATOM 766 C CA . ALA A 1 104 ? -17.266 -11.992 -2.994 1 98.5 104 ALA A CA 1
ATOM 767 C C . ALA A 1 104 ? -16.188 -12.984 -3.408 1 98.5 104 ALA A C 1
ATOM 769 O O . ALA A 1 104 ? -15.164 -13.117 -2.73 1 98.5 104 ALA A O 1
ATOM 770 N N . GLU A 1 105 ? -16.422 -13.688 -4.539 1 98.19 105 GLU A N 1
ATOM 771 C CA . GLU A 1 105 ? -15.375 -14.523 -5.129 1 98.19 105 GLU A CA 1
ATOM 772 C C . GLU A 1 105 ? -14.328 -13.688 -5.848 1 98.19 105 GLU A C 1
ATOM 774 O O . GLU A 1 105 ? -14.648 -12.922 -6.762 1 98.19 105 GLU A O 1
ATOM 779 N N . LEU A 1 106 ? -13.117 -13.906 -5.504 1 98.56 106 LEU A N 1
ATOM 780 C CA . LEU A 1 106 ? -12.07 -13.031 -6.023 1 98.56 106 LEU A CA 1
ATOM 781 C C . LEU A 1 106 ? -11.164 -13.781 -6.988 1 98.56 106 LEU A C 1
ATOM 783 O O . LEU A 1 106 ? -10.43 -13.164 -7.762 1 98.56 106 LEU A O 1
ATOM 787 N N . GLY A 1 107 ? -11.109 -15.047 -6.816 1 97.5 107 GLY A N 1
ATOM 788 C CA . GLY A 1 107 ? -10.234 -15.852 -7.66 1 97.5 107 GLY A CA 1
ATOM 789 C C . GLY A 1 107 ? -10.219 -17.312 -7.277 1 97.5 107 GLY A C 1
ATOM 790 O O . GLY A 1 107 ? -11.195 -17.828 -6.73 1 97.5 107 GLY A O 1
ATOM 791 N N . ILE A 1 108 ? -9.086 -18 -7.773 1 95.94 108 ILE A N 1
ATOM 792 C CA . ILE A 1 108 ? -8.977 -19.438 -7.527 1 95.94 108 ILE A CA 1
ATOM 793 C C . ILE A 1 108 ? -7.539 -19.781 -7.145 1 95.94 108 ILE A C 1
ATOM 795 O O . ILE A 1 108 ? -6.625 -18.984 -7.352 1 95.94 108 ILE A O 1
ATOM 799 N N . MET A 1 109 ? -7.418 -20.906 -6.605 1 94.81 109 MET A N 1
ATOM 800 C CA . MET A 1 109 ? -6.121 -21.531 -6.348 1 94.81 109 MET A CA 1
ATOM 801 C C . MET A 1 109 ? -6.086 -22.953 -6.875 1 94.81 109 MET A C 1
ATOM 803 O O . MET A 1 109 ? -7.008 -23.734 -6.625 1 94.81 109 MET A O 1
ATOM 807 N N . TYR A 1 110 ? -5.012 -23.25 -7.598 1 91.75 110 TYR A N 1
ATOM 808 C CA . TYR A 1 110 ? -4.832 -24.609 -8.094 1 91.75 110 TYR A CA 1
ATOM 809 C C . TYR A 1 110 ? -4.27 -25.516 -7.008 1 91.75 110 TYR A C 1
ATOM 811 O O . TYR A 1 110 ? -3.254 -25.188 -6.383 1 91.75 110 TYR A O 1
ATOM 819 N N . ILE A 1 111 ? -4.887 -26.625 -6.781 1 92.31 111 ILE A N 1
ATOM 820 C CA . ILE A 1 111 ? -4.426 -27.531 -5.742 1 92.31 111 ILE A CA 1
ATOM 821 C C . ILE A 1 111 ? -3.859 -28.797 -6.387 1 92.31 111 ILE A C 1
ATOM 823 O O . ILE A 1 111 ? -3.025 -29.484 -5.793 1 92.31 111 ILE A O 1
ATOM 827 N N . SER A 1 112 ? -4.309 -29.219 -7.551 1 90.5 112 SER A N 1
ATOM 828 C CA . SER A 1 112 ? -3.803 -30.328 -8.359 1 90.5 112 SER A CA 1
ATOM 829 C C . SER A 1 112 ? -3.656 -29.922 -9.82 1 90.5 112 SER A C 1
ATOM 831 O O . SER A 1 112 ? -4.586 -29.359 -10.414 1 90.5 112 SER A O 1
ATOM 833 N N . THR A 1 113 ? -2.488 -30.078 -10.336 1 89.62 113 THR A N 1
ATOM 834 C CA . THR A 1 113 ? -2.211 -29.641 -11.695 1 89.62 113 THR A CA 1
ATOM 835 C C . THR A 1 113 ? -1.442 -30.703 -12.469 1 89.62 113 THR A C 1
ATOM 837 O O . THR A 1 113 ? -0.7 -31.5 -11.875 1 89.62 113 THR A O 1
ATOM 840 N N . PRO A 1 114 ? -1.701 -30.781 -13.797 1 86.69 114 PRO A N 1
ATOM 841 C CA . PRO A 1 114 ? -0.764 -31.547 -14.617 1 86.69 114 PRO A CA 1
ATOM 842 C C . PRO A 1 114 ? 0.646 -30.969 -14.609 1 86.69 114 PRO A C 1
ATOM 844 O O . PRO A 1 114 ? 0.846 -29.828 -14.172 1 86.69 114 PRO A O 1
ATOM 847 N N . LYS A 1 115 ? 1.594 -31.672 -15.055 1 82.69 115 LYS A N 1
ATOM 848 C CA . LYS A 1 115 ? 3.004 -31.297 -15 1 82.69 115 LYS A CA 1
ATOM 849 C C . LYS A 1 115 ? 3.238 -29.938 -15.648 1 82.69 115 LYS A C 1
ATOM 851 O O . LYS A 1 115 ? 3.982 -29.109 -15.117 1 82.69 115 LYS A O 1
ATOM 856 N N . LYS A 1 116 ? 2.625 -29.672 -16.734 1 81.31 116 LYS A N 1
ATOM 857 C CA . LYS A 1 116 ? 2.852 -28.453 -17.516 1 81.31 116 LYS A CA 1
ATOM 858 C C . LYS A 1 116 ? 2.365 -27.219 -16.766 1 81.31 116 LYS A C 1
ATOM 860 O O . LYS A 1 116 ? 2.752 -26.094 -17.094 1 81.31 116 LYS A O 1
ATOM 865 N N . LEU A 1 117 ? 1.444 -27.469 -15.758 1 84.12 117 LEU A N 1
ATOM 866 C CA . LEU A 1 117 ? 0.872 -26.344 -15.031 1 84.12 117 LEU A CA 1
ATOM 867 C C . LEU A 1 117 ? 1.326 -26.359 -13.578 1 84.12 117 LEU A C 1
ATOM 869 O O . LEU A 1 117 ? 0.763 -25.641 -12.734 1 84.12 117 LEU A O 1
ATOM 873 N N . ASP A 1 118 ? 2.303 -27.031 -13.297 1 82.75 118 ASP A N 1
ATOM 874 C CA . ASP A 1 118 ? 2.814 -27.172 -11.938 1 82.75 118 ASP A CA 1
ATOM 875 C C . ASP A 1 118 ? 3.201 -25.797 -11.367 1 82.75 118 ASP A C 1
ATOM 877 O O . ASP A 1 118 ? 3.09 -25.578 -10.156 1 82.75 118 ASP A O 1
ATOM 881 N N . PHE A 1 119 ? 3.596 -24.922 -12.227 1 78.69 119 PHE A N 1
ATOM 882 C CA . PHE A 1 119 ? 4.055 -23.625 -11.781 1 78.69 119 PHE A CA 1
ATOM 883 C C . PHE A 1 119 ? 2.904 -22.812 -11.188 1 78.69 119 PHE A C 1
ATOM 885 O O . PHE A 1 119 ? 3.129 -21.828 -10.484 1 78.69 119 PHE A O 1
ATOM 892 N N . LYS A 1 120 ? 1.71 -23.156 -11.422 1 86.25 120 LYS A N 1
ATOM 893 C CA . LYS A 1 120 ? 0.547 -22.453 -10.898 1 86.25 120 LYS A CA 1
ATOM 894 C C . LYS A 1 120 ? 0.037 -23.094 -9.617 1 86.25 120 LYS A C 1
ATOM 896 O O . LYS A 1 120 ? -0.776 -22.5 -8.898 1 86.25 120 LYS A O 1
ATOM 901 N N . ARG A 1 121 ? 0.487 -24.203 -9.312 1 89.31 121 ARG A N 1
ATOM 902 C CA . ARG A 1 121 ? -0.025 -24.938 -8.148 1 89.31 121 ARG A CA 1
ATOM 903 C C . ARG A 1 121 ? 0.264 -24.172 -6.859 1 89.31 121 ARG A C 1
ATOM 905 O O . ARG A 1 121 ? 1.371 -23.672 -6.668 1 89.31 121 ARG A O 1
ATOM 912 N N . SER A 1 122 ? -0.71 -24.078 -5.984 1 90.81 122 SER A N 1
ATOM 913 C CA . SER A 1 122 ? -0.603 -23.484 -4.656 1 90.81 122 SER A CA 1
ATOM 914 C C . SER A 1 122 ? -0.301 -21.984 -4.742 1 90.81 122 SER A C 1
ATOM 916 O O . SER A 1 122 ? 0.328 -21.422 -3.846 1 90.81 122 SER A O 1
ATOM 918 N N . ILE A 1 123 ? -0.489 -21.406 -5.883 1 92.12 123 ILE A N 1
ATOM 919 C CA . ILE A 1 123 ? -0.388 -19.969 -6.062 1 92.12 123 ILE A CA 1
ATOM 920 C C . ILE A 1 123 ? -1.783 -19.344 -6.055 1 92.12 123 ILE A C 1
ATOM 922 O O . ILE A 1 123 ? -2.744 -19.953 -6.527 1 92.12 123 ILE A O 1
ATOM 926 N N . PHE A 1 124 ? -1.897 -18.234 -5.516 1 95.81 124 PHE A N 1
ATOM 927 C CA . PHE A 1 124 ? -3.186 -17.547 -5.445 1 95.81 124 PHE A CA 1
ATOM 928 C C . PHE A 1 124 ? -3.436 -16.719 -6.703 1 95.81 124 PHE A C 1
ATOM 930 O O . PHE A 1 124 ? -2.73 -15.742 -6.961 1 95.81 124 PHE A O 1
ATOM 937 N N . CYS A 1 125 ? -4.445 -17.094 -7.418 1 95.62 125 CYS A N 1
ATOM 938 C CA . CYS A 1 125 ? -4.77 -16.438 -8.68 1 95.62 125 CYS A CA 1
ATOM 939 C C . CYS A 1 125 ? -6.027 -15.586 -8.539 1 95.62 125 CYS A C 1
ATOM 941 O O . CYS A 1 125 ? -7.117 -16.109 -8.312 1 95.62 125 CYS A O 1
ATOM 943 N N . PHE A 1 126 ? -5.902 -14.258 -8.766 1 97.94 126 PHE A N 1
ATOM 944 C CA . PHE A 1 126 ? -7.02 -13.344 -8.578 1 97.94 126 PHE A CA 1
ATOM 945 C C . PHE A 1 126 ? -7.492 -12.781 -9.914 1 97.94 126 PHE A C 1
ATOM 947 O O . PHE A 1 126 ? -6.676 -12.453 -10.781 1 97.94 126 PHE A O 1
ATOM 954 N N . ASN A 1 127 ? -8.758 -12.734 -10.016 1 98.19 127 ASN A N 1
ATOM 955 C CA . ASN A 1 127 ? -9.359 -12.125 -11.195 1 98.19 127 ASN A CA 1
ATOM 956 C C . ASN A 1 127 ? -9.227 -10.609 -11.164 1 98.19 127 ASN A C 1
ATOM 958 O O . ASN A 1 127 ? -9.742 -9.953 -10.258 1 98.19 127 ASN A O 1
ATOM 962 N N . VAL A 1 128 ? -8.656 -10.055 -12.18 1 98.12 128 VAL A N 1
ATOM 963 C CA . VAL A 1 128 ? -8.391 -8.617 -12.234 1 98.12 128 VAL A CA 1
ATOM 964 C C . VAL A 1 128 ? -9.703 -7.844 -12.164 1 98.12 128 VAL A C 1
ATOM 966 O O . VAL A 1 128 ? -9.758 -6.746 -11.602 1 98.12 128 VAL A O 1
ATOM 969 N N . GLY A 1 129 ? -10.734 -8.391 -12.703 1 98.06 129 GLY A N 1
ATOM 970 C CA . GLY A 1 129 ? -12.023 -7.719 -12.727 1 98.06 129 GLY A CA 1
ATOM 971 C C . GLY A 1 129 ? -12.672 -7.625 -11.359 1 98.06 129 GLY A C 1
ATOM 972 O O . GLY A 1 129 ? -13.617 -6.859 -11.164 1 98.06 129 GLY A O 1
ATOM 973 N N . ASN A 1 130 ? -12.188 -8.383 -10.422 1 98.56 130 ASN A N 1
ATOM 974 C CA . ASN A 1 130 ? -12.844 -8.453 -9.117 1 98.56 130 ASN A CA 1
ATOM 975 C C . ASN A 1 130 ? -12 -7.777 -8.039 1 98.56 130 ASN A C 1
ATOM 977 O O . ASN A 1 130 ? -12.336 -7.84 -6.852 1 98.56 130 ASN A O 1
ATOM 981 N N . ILE A 1 131 ? -10.867 -7.199 -8.438 1 98.62 131 ILE A N 1
ATOM 982 C CA . ILE A 1 131 ? -10.008 -6.559 -7.449 1 98.62 131 ILE A CA 1
ATOM 983 C C . ILE A 1 131 ? -9.656 -5.148 -7.91 1 98.62 131 ILE A C 1
ATOM 985 O O . ILE A 1 131 ? -9.852 -4.797 -9.078 1 98.62 131 ILE A O 1
ATOM 989 N N . GLU A 1 132 ? -9.258 -4.305 -7.031 1 98.06 132 GLU A N 1
ATOM 990 C CA . GLU A 1 132 ? -8.719 -2.969 -7.266 1 98.06 132 GLU A CA 1
ATOM 991 C C . GLU A 1 132 ? -7.281 -2.855 -6.762 1 98.06 132 GLU A C 1
ATOM 993 O O . GLU A 1 132 ? -6.785 -3.754 -6.078 1 98.06 132 GLU A O 1
ATOM 998 N N . SER A 1 133 ? -6.582 -1.829 -7.18 1 97.56 133 SER A N 1
ATOM 999 C CA . SER A 1 133 ? -5.199 -1.658 -6.75 1 97.56 133 SER A CA 1
ATOM 1000 C C . SER A 1 133 ? -4.934 -0.226 -6.297 1 97.56 133 SER A C 1
ATOM 1002 O O . SER A 1 133 ? -5.637 0.7 -6.707 1 97.56 133 SER A O 1
ATOM 1004 N N . TYR A 1 134 ? -4.113 -0.022 -5.383 1 96.69 134 TYR A N 1
ATOM 1005 C CA . TYR A 1 134 ? -3.502 1.234 -4.961 1 96.69 134 TYR A CA 1
ATOM 1006 C C . TYR A 1 134 ? -1.988 1.19 -5.133 1 96.69 134 TYR A C 1
ATOM 1008 O O . TYR A 1 134 ? -1.328 0.265 -4.656 1 96.69 134 TYR A O 1
ATOM 1016 N N . VAL A 1 135 ? -1.414 2.156 -5.859 1 95.31 135 VAL A N 1
ATOM 1017 C CA . VAL A 1 135 ? 0.028 2.211 -6.074 1 95.31 135 VAL A CA 1
ATOM 1018 C C . VAL A 1 135 ? 0.663 3.18 -5.078 1 95.31 135 VAL A C 1
ATOM 1020 O O . VAL A 1 135 ? 0.332 4.367 -5.062 1 95.31 135 VAL A O 1
ATOM 1023 N N . VAL A 1 136 ? 1.6 2.621 -4.277 1 92.75 136 VAL A N 1
ATOM 1024 C CA . VAL A 1 136 ? 2.293 3.416 -3.268 1 92.75 136 VAL A CA 1
ATOM 1025 C C . VAL A 1 136 ? 3.096 4.523 -3.945 1 92.75 136 VAL A C 1
ATOM 1027 O O . VAL A 1 136 ? 3.828 4.27 -4.906 1 92.75 136 VAL A O 1
ATOM 1030 N N . GLY A 1 137 ? 2.92 5.758 -3.375 1 88.19 137 GLY A N 1
ATOM 1031 C CA . GLY A 1 137 ? 3.664 6.887 -3.91 1 88.19 137 GLY A CA 1
ATOM 1032 C C . GLY A 1 137 ? 2.998 7.523 -5.113 1 88.19 137 GLY A C 1
ATOM 1033 O O . GLY A 1 137 ? 3.561 8.43 -5.734 1 88.19 137 GLY A O 1
ATOM 1034 N N . SER A 1 138 ? 1.911 6.945 -5.551 1 86.19 138 SER A N 1
ATOM 1035 C CA . SER A 1 138 ? 1.202 7.527 -6.688 1 86.19 138 SER A CA 1
ATOM 1036 C C . SER A 1 138 ? 0.801 8.969 -6.41 1 86.19 138 SER A C 1
ATOM 1038 O O . SER A 1 138 ? 0.646 9.367 -5.25 1 86.19 138 SER A O 1
ATOM 1040 N N . PRO A 1 139 ? 0.73 9.844 -7.504 1 73.44 139 PRO A N 1
ATOM 1041 C CA . PRO A 1 139 ? 0.412 11.258 -7.281 1 73.44 139 PRO A CA 1
ATOM 1042 C C . PRO A 1 139 ? -0.934 11.453 -6.586 1 73.44 139 PRO A C 1
ATOM 1044 O O . PRO A 1 139 ? -1.889 10.727 -6.863 1 73.44 139 PRO A O 1
ATOM 1047 N N . GLY A 1 140 ? -0.9 12.062 -5.566 1 80.94 140 GLY A N 1
ATOM 1048 C CA . GLY A 1 140 ? -2.088 12.414 -4.805 1 80.94 140 GLY A CA 1
ATOM 1049 C C . GLY A 1 140 ? -2.373 13.906 -4.805 1 80.94 140 GLY A C 1
ATOM 1050 O O . GLY A 1 140 ? -1.634 14.688 -5.406 1 80.94 140 GLY A O 1
ATOM 1051 N N . GLN A 1 141 ? -3.488 14.305 -4.398 1 81.19 141 GLN A N 1
ATOM 1052 C CA . GLN A 1 141 ? -3.84 15.695 -4.121 1 81.19 141 GLN A CA 1
ATOM 1053 C C . GLN A 1 141 ? -2.885 16.312 -3.105 1 81.19 141 GLN A C 1
ATOM 1055 O O . GLN A 1 141 ? -2.479 15.656 -2.146 1 81.19 141 GLN A O 1
ATOM 1060 N N . GLU A 1 142 ? -2.305 17.359 -3.496 1 77.88 142 GLU A N 1
ATOM 1061 C CA . GLU A 1 142 ? -1.494 18.141 -2.566 1 77.88 142 GLU A CA 1
ATOM 1062 C C . GLU A 1 142 ? -1.974 19.594 -2.496 1 77.88 142 GLU A C 1
ATOM 1064 O O . GLU A 1 142 ? -2.514 20.125 -3.471 1 77.88 142 GLU A O 1
ATOM 1069 N N . MET A 1 143 ? -2.025 20.078 -1.358 1 73.5 143 MET A N 1
ATOM 1070 C CA . MET A 1 143 ? -2.322 21.5 -1.273 1 73.5 143 MET A CA 1
ATOM 1071 C C . MET A 1 143 ? -1.157 22.328 -1.797 1 73.5 143 MET A C 1
ATOM 1073 O O . MET A 1 143 ? 0.005 22 -1.556 1 73.5 143 MET A O 1
ATOM 1077 N N . PRO A 1 144 ? -1.569 23.25 -2.732 1 56.81 144 PRO A N 1
ATOM 1078 C CA . PRO A 1 144 ? -0.495 24.125 -3.213 1 56.81 144 PRO A CA 1
ATOM 1079 C C . PRO A 1 144 ? 0.323 24.734 -2.076 1 56.81 144 PRO A C 1
ATOM 1081 O O . PRO A 1 144 ? -0.218 25.031 -1.007 1 56.81 144 PRO A O 1
ATOM 1084 N N . GLU A 1 145 ? 1.595 24.312 -2.033 1 53.75 145 GLU A N 1
ATOM 1085 C CA . GLU A 1 145 ? 2.529 24.828 -1.037 1 53.75 145 GLU A CA 1
ATOM 1086 C C . GLU A 1 145 ? 2.221 26.281 -0.698 1 53.75 145 GLU A C 1
ATOM 1088 O O . GLU A 1 145 ? 2.256 27.156 -1.572 1 53.75 145 GLU A O 1
ATOM 1093 N N . LEU A 1 146 ? 1.3 26.609 0.041 1 51.44 146 LEU A N 1
ATOM 1094 C CA . LEU A 1 146 ? 1.572 27.969 0.485 1 51.44 146 LEU A CA 1
ATOM 1095 C C . LEU A 1 146 ? 3.072 28.203 0.623 1 51.44 146 LEU A C 1
ATOM 1097 O O . LEU A 1 146 ? 3.859 27.25 0.608 1 51.44 146 LEU A O 1
ATOM 1101 N N . ASP A 1 147 ? 3.67 29.469 1.069 1 47.06 147 ASP A N 1
ATOM 1102 C CA . ASP A 1 147 ? 5.051 29.938 1.162 1 47.06 147 ASP A CA 1
ATOM 1103 C C . ASP A 1 147 ? 5.93 28.891 1.858 1 47.06 147 ASP A C 1
ATOM 1105 O O . ASP A 1 147 ? 5.98 28.844 3.088 1 47.06 147 ASP A O 1
ATOM 1109 N N . ARG A 1 148 ? 6.023 27.656 1.426 1 48.06 148 ARG A N 1
ATOM 1110 C CA . ARG A 1 148 ? 6.938 26.625 1.916 1 48.06 148 ARG A CA 1
ATOM 1111 C C . ARG A 1 148 ? 8.242 27.234 2.41 1 48.06 148 ARG A C 1
ATOM 1113 O O . ARG A 1 148 ? 9.062 26.562 3.029 1 48.06 148 ARG A O 1
ATOM 1120 N N . GLN A 1 149 ? 8.633 28.203 1.734 1 46.56 149 GLN A N 1
ATOM 1121 C CA . GLN A 1 149 ? 9.93 28.781 2.072 1 46.56 149 GLN A CA 1
ATOM 1122 C C . GLN A 1 149 ? 10.102 28.906 3.582 1 46.56 149 GLN A C 1
ATOM 1124 O O . GLN A 1 149 ? 11.211 28.766 4.102 1 46.56 149 GLN A O 1
ATOM 1129 N N . ASP A 1 150 ? 9.07 29.406 4.266 1 47.94 150 ASP A N 1
ATOM 1130 C CA . ASP A 1 150 ? 9.328 29.875 5.621 1 47.94 150 ASP A CA 1
ATOM 1131 C C . ASP A 1 150 ? 8.977 28.812 6.652 1 47.94 150 ASP A C 1
ATOM 1133 O O . ASP A 1 150 ? 8.695 29.125 7.812 1 47.94 150 ASP A O 1
ATOM 1137 N N . ARG A 1 151 ? 8.82 27.531 6.254 1 52.88 151 ARG A N 1
ATOM 1138 C CA . ARG A 1 151 ? 8.461 26.688 7.379 1 52.88 151 ARG A CA 1
ATOM 1139 C C . ARG A 1 151 ? 9.672 26.391 8.258 1 52.88 151 ARG A C 1
ATOM 1141 O O . ARG A 1 151 ? 10.695 25.891 7.77 1 52.88 151 ARG A O 1
ATOM 1148 N N . PRO A 1 152 ? 9.758 26.984 9.344 1 53.38 152 PRO A N 1
ATOM 1149 C CA . PRO A 1 152 ? 10.906 26.75 10.219 1 53.38 152 PRO A CA 1
ATOM 1150 C C . PRO A 1 152 ? 11.156 25.25 10.461 1 53.38 152 PRO A C 1
ATOM 1152 O O . PRO A 1 152 ? 10.211 24.469 10.5 1 53.38 152 PRO A O 1
ATOM 1155 N N . VAL A 1 153 ? 12.273 24.828 10.031 1 55.59 153 VAL A N 1
ATOM 1156 C CA . VAL A 1 153 ? 12.742 23.516 10.477 1 55.59 153 VAL A CA 1
ATOM 1157 C C . VAL A 1 153 ? 12.516 23.359 11.977 1 55.59 153 VAL A C 1
ATOM 1159 O O . VAL A 1 153 ? 13.203 24 12.781 1 55.59 153 VAL A O 1
ATOM 1162 N N . THR A 1 154 ? 11.281 23.266 12.453 1 62.47 154 THR A N 1
ATOM 1163 C CA . THR A 1 154 ? 10.969 23.047 13.859 1 62.47 154 THR A CA 1
ATOM 1164 C C . THR A 1 154 ? 11.25 21.594 14.242 1 62.47 154 THR A C 1
ATOM 1166 O O . THR A 1 154 ? 11.703 20.797 13.414 1 62.47 154 THR A O 1
ATOM 1169 N N . LEU A 1 155 ? 11.469 21.281 15.523 1 63.53 155 LEU A N 1
ATOM 1170 C CA . LEU A 1 155 ? 11.539 19.922 16.078 1 63.53 155 LEU A CA 1
ATOM 1171 C C . LEU A 1 155 ? 10.617 18.984 15.312 1 63.53 155 LEU A C 1
ATOM 1173 O O . LEU A 1 155 ? 10.969 17.812 15.086 1 63.53 155 LEU A O 1
ATOM 1177 N N . GLU A 1 156 ? 9.617 19.562 14.75 1 71.06 156 GLU A N 1
ATOM 1178 C CA . GLU A 1 156 ? 8.641 18.75 14.023 1 71.06 156 GLU A CA 1
ATOM 1179 C C . GLU A 1 156 ? 9.211 18.25 12.703 1 71.06 156 GLU A C 1
ATOM 1181 O O . GLU A 1 156 ? 8.938 17.125 12.289 1 71.06 156 GLU A O 1
ATOM 1186 N N . TYR A 1 157 ? 10.141 19.031 12.227 1 71.69 157 TYR A N 1
ATOM 1187 C CA . TYR A 1 157 ? 10.766 18.641 10.977 1 71.69 157 TYR A CA 1
ATOM 1188 C C . TYR A 1 157 ? 11.727 17.469 11.195 1 71.69 157 TYR A C 1
ATOM 1190 O O . TYR A 1 157 ? 11.766 16.531 10.391 1 71.69 157 TYR A O 1
ATOM 1198 N N . GLN A 1 158 ? 12.438 17.531 12.367 1 76.5 158 GLN A N 1
ATOM 1199 C CA . GLN A 1 158 ? 13.383 16.453 12.672 1 76.5 158 GLN A CA 1
ATOM 1200 C C . GLN A 1 158 ? 12.672 15.102 12.758 1 76.5 158 GLN A C 1
ATOM 1202 O O . GLN A 1 158 ? 13.156 14.102 12.227 1 76.5 158 GLN A O 1
ATOM 1207 N N . ASN A 1 159 ? 11.578 15.109 13.469 1 79.06 159 ASN A N 1
ATOM 1208 C CA . ASN A 1 159 ? 10.812 13.875 13.586 1 79.06 159 ASN A CA 1
ATOM 1209 C C . ASN A 1 159 ? 10.336 13.367 12.227 1 79.06 159 ASN A C 1
ATOM 1211 O O . ASN A 1 159 ? 10.328 12.164 11.984 1 79.06 159 ASN A O 1
ATOM 1215 N N . THR A 1 160 ? 10.031 14.328 11.422 1 82.25 160 THR A N 1
ATOM 1216 C CA . THR A 1 160 ? 9.586 13.961 10.086 1 82.25 160 THR A CA 1
ATOM 1217 C C . THR A 1 160 ? 10.711 13.312 9.289 1 82.25 160 THR A C 1
ATOM 1219 O O . THR A 1 160 ? 10.516 12.289 8.633 1 82.25 160 THR A O 1
ATOM 1222 N N . VAL A 1 161 ? 11.891 13.891 9.422 1 85.38 161 VAL A N 1
ATOM 1223 C CA . VAL A 1 161 ? 13.047 13.383 8.695 1 85.38 161 VAL A CA 1
ATOM 1224 C C . VAL A 1 161 ? 13.422 12 9.227 1 85.38 161 VAL A C 1
ATOM 1226 O O . VAL A 1 161 ? 13.758 11.102 8.453 1 85.38 161 VAL A O 1
ATOM 1229 N N . GLU A 1 162 ? 13.336 11.836 10.5 1 86.19 162 GLU A N 1
ATOM 1230 C CA . GLU A 1 162 ? 13.641 10.539 11.109 1 86.19 162 GLU A CA 1
ATOM 1231 C C . GLU A 1 162 ? 12.703 9.453 10.594 1 86.19 162 GLU A C 1
ATOM 1233 O O . GLU A 1 162 ? 13.141 8.344 10.289 1 86.19 162 GLU A O 1
ATOM 1238 N N . GLN A 1 163 ? 11.469 9.773 10.5 1 84.88 163 GLN A N 1
ATOM 1239 C CA . GLN A 1 163 ? 10.5 8.812 9.992 1 84.88 163 GLN A CA 1
ATOM 1240 C C . GLN A 1 163 ? 10.758 8.5 8.516 1 84.88 163 GLN A C 1
ATOM 1242 O O . GLN A 1 163 ? 10.625 7.352 8.086 1 84.88 163 GLN A O 1
ATOM 1247 N N . GLN A 1 164 ? 11.117 9.516 7.758 1 85.5 164 GLN A N 1
ATOM 1248 C CA . GLN A 1 164 ? 11.438 9.312 6.352 1 85.5 164 GLN A CA 1
ATOM 1249 C C . GLN A 1 164 ? 12.648 8.398 6.191 1 85.5 164 GLN A C 1
ATOM 1251 O O . GLN A 1 164 ? 12.656 7.516 5.332 1 85.5 164 GLN A O 1
ATOM 1256 N N . MET A 1 165 ? 13.594 8.609 7.098 1 89.19 165 MET A N 1
ATOM 1257 C CA . MET A 1 165 ? 14.805 7.785 7.043 1 89.19 165 MET A CA 1
ATOM 1258 C C . MET A 1 165 ? 14.492 6.336 7.395 1 89.19 165 MET A C 1
ATOM 1260 O O . MET A 1 165 ? 15.086 5.414 6.828 1 89.19 165 MET A O 1
ATOM 1264 N N . THR A 1 166 ? 13.648 6.156 8.328 1 88.5 166 THR A N 1
ATOM 1265 C CA . THR A 1 166 ? 13.219 4.809 8.688 1 88.5 166 THR A CA 1
ATOM 1266 C C . THR A 1 166 ? 12.539 4.121 7.508 1 88.5 166 THR A C 1
ATOM 1268 O O . THR A 1 166 ? 12.805 2.947 7.234 1 88.5 166 THR A O 1
ATOM 1271 N N . GLU A 1 167 ? 11.711 4.832 6.812 1 87.5 167 GLU A N 1
ATOM 1272 C CA . GLU A 1 167 ? 11.039 4.277 5.641 1 87.5 167 GLU A CA 1
ATOM 1273 C C . GLU A 1 167 ? 12.039 3.928 4.543 1 87.5 167 GLU A C 1
ATOM 1275 O O . GLU A 1 167 ? 11.922 2.881 3.904 1 87.5 167 GLU A O 1
ATOM 1280 N N . ILE A 1 168 ? 12.992 4.816 4.332 1 91.19 168 ILE A N 1
ATOM 1281 C CA . ILE A 1 168 ? 14.023 4.594 3.322 1 91.19 168 ILE A CA 1
ATOM 1282 C C . ILE A 1 168 ? 14.812 3.33 3.662 1 91.19 168 ILE A C 1
ATOM 1284 O O . ILE A 1 168 ? 15.078 2.504 2.787 1 91.19 168 ILE A O 1
ATOM 1288 N N . LYS A 1 169 ? 15.18 3.189 4.879 1 91.38 169 LYS A N 1
ATOM 1289 C CA . LYS A 1 169 ? 15.875 1.984 5.324 1 91.38 169 LYS A CA 1
ATOM 1290 C C . LYS A 1 169 ? 15.039 0.735 5.043 1 91.38 169 LYS A C 1
ATOM 1292 O O . LYS A 1 169 ? 15.57 -0.281 4.59 1 91.38 169 LYS A O 1
ATOM 1297 N N . SER A 1 170 ? 13.828 0.823 5.383 1 90.31 170 SER A N 1
ATOM 1298 C CA . SER A 1 170 ? 12.945 -0.313 5.145 1 90.31 170 SER A CA 1
ATOM 1299 C C . SER A 1 170 ? 12.898 -0.676 3.664 1 90.31 170 SER A C 1
ATOM 1301 O O . SER A 1 170 ? 12.93 -1.856 3.307 1 90.31 170 SER A O 1
ATOM 1303 N N . LEU A 1 171 ? 12.828 0.329 2.842 1 91 171 LEU A N 1
ATOM 1304 C CA . LEU A 1 171 ? 12.812 0.102 1.4 1 91 171 LEU A CA 1
ATOM 1305 C C . LEU A 1 171 ? 14.102 -0.572 0.943 1 91 171 LEU A C 1
ATOM 1307 O O . LEU A 1 171 ? 14.07 -1.49 0.12 1 91 171 LEU A O 1
ATOM 1311 N N . ALA A 1 172 ? 15.148 -0.104 1.442 1 93.31 172 ALA A N 1
ATOM 1312 C CA . ALA A 1 172 ? 16.438 -0.693 1.102 1 93.31 172 ALA A CA 1
ATOM 1313 C C . ALA A 1 172 ? 16.5 -2.164 1.507 1 93.31 172 ALA A C 1
ATOM 1315 O O . ALA A 1 172 ? 17 -3.002 0.754 1 93.31 172 ALA A O 1
ATOM 1316 N N . VAL A 1 173 ? 16.016 -2.439 2.65 1 92.62 173 VAL A N 1
ATOM 1317 C CA . VAL A 1 173 ? 15.984 -3.812 3.139 1 92.62 173 VAL A CA 1
ATOM 1318 C C . VAL A 1 173 ? 15.125 -4.676 2.215 1 92.62 173 VAL A C 1
ATOM 1320 O O . VAL A 1 173 ? 15.508 -5.793 1.869 1 92.62 173 VAL A O 1
ATOM 1323 N N . ILE A 1 174 ? 13.992 -4.18 1.809 1 89.19 174 ILE A N 1
ATOM 1324 C CA . ILE A 1 174 ? 13.109 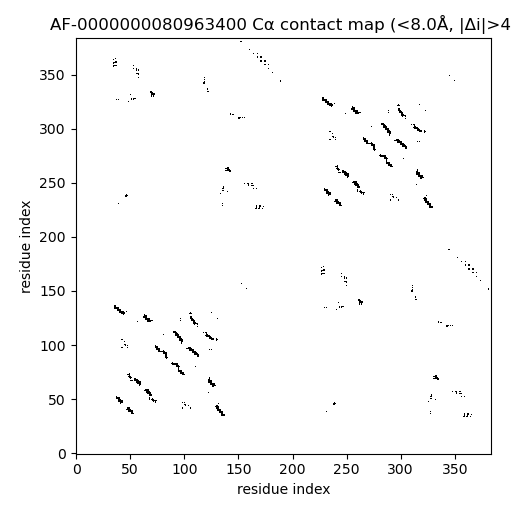-4.895 0.901 1 89.19 174 ILE A CA 1
ATOM 1325 C C . ILE A 1 174 ? 13.844 -5.211 -0.399 1 89.19 174 ILE A C 1
ATOM 1327 O O . ILE A 1 174 ? 13.773 -6.336 -0.901 1 89.19 174 ILE A O 1
ATOM 1331 N N . ILE A 1 175 ? 14.516 -4.227 -0.934 1 92.44 175 ILE A N 1
ATOM 1332 C CA . ILE A 1 175 ? 15.281 -4.422 -2.162 1 92.44 175 ILE A CA 1
ATOM 1333 C C . ILE A 1 175 ? 16.297 -5.547 -1.969 1 92.44 175 ILE A C 1
ATOM 1335 O O . ILE A 1 175 ? 16.391 -6.449 -2.801 1 92.44 175 ILE A O 1
ATOM 1339 N N . GLY A 1 176 ? 17.031 -5.48 -0.889 1 91 176 GLY A N 1
ATOM 1340 C CA . GLY A 1 176 ? 18.031 -6.5 -0.601 1 91 176 GLY A CA 1
ATOM 1341 C C . GLY A 1 176 ? 17.438 -7.895 -0.508 1 91 176 GLY A C 1
ATOM 1342 O O . GLY A 1 176 ? 18 -8.852 -1.049 1 91 176 GLY A O 1
ATOM 1343 N N . GLN A 1 177 ? 16.359 -7.969 0.216 1 87 177 GLN A N 1
ATOM 1344 C CA . GLN A 1 177 ? 15.711 -9.258 0.385 1 87 177 GLN A CA 1
ATOM 1345 C C . GLN A 1 177 ? 15.227 -9.812 -0.955 1 87 177 GLN A C 1
ATOM 1347 O O . GLN A 1 177 ? 15.391 -11 -1.234 1 87 177 GLN A O 1
ATOM 1352 N N . ARG A 1 178 ? 14.688 -9.023 -1.786 1 85.62 178 ARG A N 1
ATOM 1353 C CA . ARG A 1 178 ? 14.195 -9.453 -3.09 1 85.62 178 ARG A CA 1
ATOM 1354 C C . ARG A 1 178 ? 15.336 -9.898 -3.99 1 85.62 178 ARG A C 1
ATOM 1356 O O . ARG A 1 178 ? 15.227 -10.891 -4.703 1 85.62 178 ARG A O 1
ATOM 1363 N N . LEU A 1 179 ? 16.391 -9.148 -3.961 1 89.25 179 LEU A N 1
ATOM 1364 C CA . LEU A 1 179 ? 17.562 -9.508 -4.754 1 89.25 179 LEU A CA 1
ATOM 1365 C C . LEU A 1 179 ? 18.125 -10.859 -4.316 1 89.25 179 LEU A C 1
ATOM 1367 O O . LEU A 1 179 ? 18.516 -11.672 -5.152 1 89.25 179 LEU A O 1
ATOM 1371 N N . LEU A 1 180 ? 18.156 -11.039 -3.016 1 87.75 180 LEU A N 1
ATOM 1372 C CA . LEU A 1 180 ? 18.625 -12.312 -2.49 1 87.75 180 LEU A CA 1
ATOM 1373 C C . LEU A 1 180 ? 17.75 -13.461 -2.973 1 87.75 180 LEU A C 1
ATOM 1375 O O . LEU A 1 180 ? 18.25 -14.523 -3.338 1 87.75 180 LEU A O 1
ATOM 1379 N N . GLU A 1 181 ? 16.453 -13.281 -2.928 1 82.25 181 GLU A N 1
ATOM 1380 C CA . GLU A 1 181 ? 15.516 -14.305 -3.398 1 82.25 181 GLU A CA 1
ATOM 1381 C C . GLU A 1 181 ? 15.742 -14.625 -4.871 1 82.25 181 GLU A C 1
ATOM 1383 O O . GLU A 1 181 ? 15.719 -15.789 -5.273 1 82.25 181 GLU A O 1
ATOM 1388 N N . ILE A 1 182 ? 15.891 -13.633 -5.707 1 83.69 182 ILE A N 1
ATOM 1389 C CA . ILE A 1 182 ? 16.141 -13.805 -7.133 1 83.69 182 ILE A CA 1
ATOM 1390 C C . ILE A 1 182 ? 17.438 -14.578 -7.34 1 83.69 182 ILE A C 1
ATOM 1392 O O . ILE A 1 182 ? 17.5 -15.5 -8.156 1 83.69 182 ILE A O 1
ATOM 1396 N N . GLU A 1 183 ? 18.484 -14.266 -6.602 1 83.5 183 GLU A N 1
ATOM 1397 C CA . GLU A 1 183 ? 19.781 -14.914 -6.711 1 83.5 183 GLU A CA 1
ATOM 1398 C C . GLU A 1 183 ? 19.703 -16.391 -6.324 1 83.5 183 GLU A C 1
ATOM 1400 O O . GLU A 1 183 ? 20.328 -17.234 -6.969 1 83.5 183 GLU A O 1
ATOM 1405 N N . THR A 1 184 ? 19.031 -16.672 -5.281 1 79.06 184 THR A N 1
ATOM 1406 C CA . THR A 1 184 ? 18.891 -18.047 -4.801 1 79.06 184 THR A CA 1
ATOM 1407 C C . THR A 1 184 ? 18.156 -18.891 -5.824 1 79.06 184 THR A C 1
ATOM 1409 O O . THR A 1 184 ? 18.484 -20.078 -6.012 1 79.06 184 THR A O 1
ATOM 1412 N N . ASN A 1 185 ? 17.172 -18.359 -6.504 1 73.06 185 ASN A N 1
ATOM 1413 C CA . ASN A 1 185 ? 16.422 -19.094 -7.512 1 73.06 185 ASN A CA 1
ATOM 1414 C C . ASN A 1 185 ? 17.266 -19.391 -8.75 1 73.06 185 ASN A C 1
ATOM 1416 O O . ASN A 1 185 ? 17.016 -20.359 -9.461 1 73.06 185 ASN A O 1
ATOM 1420 N N . PHE A 1 186 ? 18.172 -18.516 -9.07 1 72.19 186 PHE A N 1
ATOM 1421 C CA . PHE A 1 186 ? 19.078 -18.734 -10.195 1 72.19 186 PHE A CA 1
ATOM 1422 C C . PHE A 1 186 ? 20.094 -19.828 -9.867 1 72.19 186 PHE A C 1
ATOM 1424 O O . PHE A 1 186 ? 20.484 -20.609 -10.742 1 72.19 186 PHE A O 1
ATOM 1431 N N . GLN A 1 187 ? 20.656 -19.844 -8.656 1 68 187 GLN A N 1
ATOM 1432 C CA . GLN A 1 187 ? 21.641 -20.828 -8.25 1 68 187 GLN A CA 1
ATOM 1433 C C . GLN A 1 187 ? 21.062 -22.234 -8.234 1 68 187 GLN A C 1
ATOM 1435 O O . GLN A 1 187 ? 21.719 -23.203 -8.617 1 68 187 GLN A O 1
ATOM 1440 N N . CYS A 1 188 ? 19.812 -22.312 -7.766 1 58.25 188 CYS A N 1
ATOM 1441 C CA . CYS A 1 188 ? 19.203 -23.641 -7.711 1 58.25 188 CYS A CA 1
ATOM 1442 C C . CYS A 1 188 ? 18.938 -24.188 -9.109 1 58.25 188 CYS A C 1
ATOM 1444 O O . CYS A 1 188 ? 18.984 -25.391 -9.336 1 58.25 188 CYS A O 1
ATOM 1446 N N . SER A 1 189 ? 18.688 -23.344 -10.086 1 57.59 189 SER A N 1
ATOM 1447 C CA . SER A 1 189 ? 18.453 -23.797 -11.453 1 57.59 189 SER A CA 1
ATOM 1448 C C . SER A 1 189 ? 19.75 -24.234 -12.125 1 57.59 189 SER A C 1
ATOM 1450 O O . SER A 1 189 ? 19.75 -25.109 -12.992 1 57.59 189 SER A O 1
ATOM 1452 N N . SER A 1 190 ? 20.938 -23.625 -11.75 1 54.09 190 SER A N 1
ATOM 1453 C CA . SER A 1 190 ? 22.188 -24.016 -12.383 1 54.09 190 SER A CA 1
ATOM 1454 C C . SER A 1 190 ? 22.703 -25.344 -11.836 1 54.09 190 SER A C 1
ATOM 1456 O O . SER A 1 190 ? 23.547 -26 -12.453 1 54.09 190 SER A O 1
ATOM 1458 N N . GLU A 1 191 ? 22.328 -25.562 -10.648 1 49.19 191 GLU A N 1
ATOM 1459 C CA . GLU A 1 191 ? 22.844 -26.812 -10.086 1 49.19 191 GLU A CA 1
ATOM 1460 C C . GLU A 1 191 ? 22.031 -28.016 -10.578 1 49.19 191 GLU A C 1
ATOM 1462 O O . GLU A 1 191 ? 22.422 -29.156 -10.352 1 49.19 191 GLU A O 1
ATOM 1467 N N . LYS A 1 192 ? 20.953 -27.828 -11.344 1 46.44 192 LYS A N 1
ATOM 1468 C CA . LYS A 1 192 ? 20.328 -29 -11.953 1 46.44 192 LYS A CA 1
ATOM 1469 C C . LYS A 1 192 ? 20.578 -29.047 -13.453 1 46.44 192 LYS A C 1
ATOM 1471 O O . LYS A 1 192 ? 20.641 -28.016 -14.117 1 46.44 192 LYS A O 1
ATOM 1476 N N . MET B 1 1 ? 76.438 -22.047 -18.094 1 21.14 1 MET B N 1
ATOM 1477 C CA . MET B 1 1 ? 75.75 -22.766 -17.047 1 21.14 1 MET B CA 1
ATOM 1478 C C . MET B 1 1 ? 74.562 -21.938 -16.531 1 21.14 1 MET B C 1
ATOM 1480 O O . MET B 1 1 ? 74.75 -20.953 -15.797 1 21.14 1 MET B O 1
ATOM 1484 N N . ALA B 1 2 ? 73.625 -21.781 -17.344 1 23.7 2 ALA B N 1
ATOM 1485 C CA . ALA B 1 2 ? 72.625 -20.766 -17.703 1 23.7 2 ALA B CA 1
ATOM 1486 C C . ALA B 1 2 ? 71.5 -20.781 -16.734 1 23.7 2 ALA B C 1
ATOM 1488 O O . ALA B 1 2 ? 70.562 -21.609 -16.844 1 23.7 2 ALA B O 1
ATOM 1489 N N . GLY B 1 3 ? 71.938 -20.812 -15.375 1 22.86 3 GLY B N 1
ATOM 1490 C CA . GLY B 1 3 ? 71 -21.156 -14.32 1 22.86 3 GLY B CA 1
ATOM 1491 C C . GLY B 1 3 ? 69.75 -20.312 -14.336 1 22.86 3 GLY B C 1
ATOM 1492 O O . GLY B 1 3 ? 69.75 -19.109 -14.625 1 22.86 3 GLY B O 1
ATOM 1493 N N . LYS B 1 4 ? 68.625 -21.062 -14.586 1 24.95 4 LYS B N 1
ATOM 1494 C CA . LYS B 1 4 ? 67.25 -20.703 -14.883 1 24.95 4 LYS B CA 1
ATOM 1495 C C . LYS B 1 4 ? 66.688 -19.75 -13.828 1 24.95 4 LYS B C 1
ATOM 1497 O O . LYS B 1 4 ? 67.062 -19.828 -12.656 1 24.95 4 LYS B O 1
ATOM 1502 N N . ILE B 1 5 ? 66.25 -18.594 -14.25 1 24.67 5 ILE B N 1
ATOM 1503 C CA . ILE B 1 5 ? 65.688 -17.391 -13.664 1 24.67 5 ILE B CA 1
ATOM 1504 C C . ILE B 1 5 ? 64.438 -17.766 -12.805 1 24.67 5 ILE B C 1
ATOM 1506 O O . ILE B 1 5 ? 63.5 -18.375 -13.289 1 24.67 5 ILE B O 1
ATOM 1510 N N . LYS B 1 6 ? 64.75 -18.25 -11.547 1 25.75 6 LYS B N 1
ATOM 1511 C CA . LYS B 1 6 ? 63.719 -18.609 -10.547 1 25.75 6 LYS B CA 1
ATOM 1512 C C . LYS B 1 6 ? 62.625 -17.547 -10.438 1 25.75 6 LYS B C 1
ATOM 1514 O O . LYS B 1 6 ? 62.906 -16.422 -10 1 25.75 6 LYS B O 1
ATOM 1519 N N . VAL B 1 7 ? 61.906 -17.297 -11.516 1 26.92 7 VAL B N 1
ATOM 1520 C CA . VAL B 1 7 ? 60.875 -16.281 -11.461 1 26.92 7 VAL B CA 1
ATOM 1521 C C . VAL B 1 7 ? 59.906 -16.594 -10.305 1 26.92 7 VAL B C 1
ATOM 1523 O O . VAL B 1 7 ? 59.375 -17.703 -10.219 1 26.92 7 VAL B O 1
ATOM 1526 N N . PRO B 1 8 ? 60.25 -16.172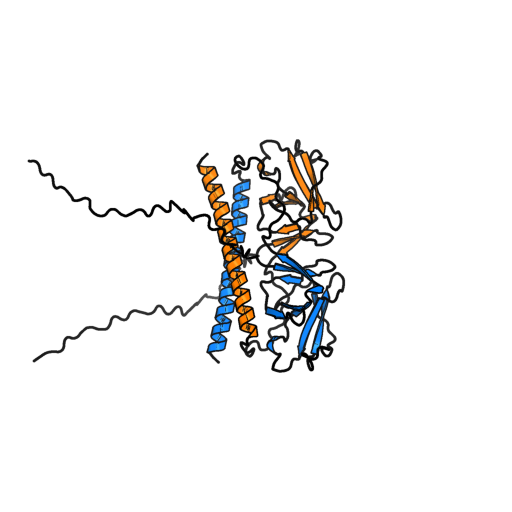 -9.062 1 27.45 8 PRO B N 1
ATOM 1527 C CA . PRO B 1 8 ? 59.406 -16.469 -7.898 1 27.45 8 PRO B CA 1
ATOM 1528 C C . PRO B 1 8 ? 57.938 -16.141 -8.141 1 27.45 8 PRO B C 1
ATOM 1530 O O . PRO B 1 8 ? 57.594 -15.008 -8.516 1 27.45 8 PRO B O 1
ATOM 1533 N N . ASP B 1 9 ? 57.188 -16.938 -8.906 1 23.86 9 ASP B N 1
ATOM 1534 C CA . ASP B 1 9 ? 55.844 -16.797 -9.469 1 23.86 9 ASP B CA 1
ATOM 1535 C C . ASP B 1 9 ? 54.812 -16.562 -8.367 1 23.86 9 ASP B C 1
ATOM 1537 O O . ASP B 1 9 ? 53.625 -16.516 -8.641 1 23.86 9 ASP B O 1
ATOM 1541 N N . ASP B 1 10 ? 55.156 -16.859 -7.055 1 24.14 10 ASP B N 1
ATOM 1542 C CA . ASP B 1 10 ? 54.031 -17.312 -6.223 1 24.14 10 ASP B CA 1
ATOM 1543 C C . ASP B 1 10 ? 53.062 -16.156 -5.941 1 24.14 10 ASP B C 1
ATOM 1545 O O . ASP B 1 10 ? 53.219 -15.422 -4.965 1 24.14 10 ASP B O 1
ATOM 1549 N N . SER B 1 11 ? 52.781 -15.18 -6.77 1 25.05 11 SER B N 1
ATOM 1550 C CA . SER B 1 11 ? 51.906 -14.117 -6.324 1 25.05 11 SER B CA 1
ATOM 1551 C C . SER B 1 11 ? 50.531 -14.664 -5.902 1 25.05 11 SER B C 1
ATOM 1553 O O . SER B 1 11 ? 49.75 -15.078 -6.746 1 25.05 11 SER B O 1
ATOM 1555 N N . SER B 1 12 ? 50.406 -15.523 -4.801 1 23.11 12 SER B N 1
ATOM 1556 C CA . SER B 1 12 ? 49.188 -16.125 -4.285 1 23.11 12 SER B CA 1
ATOM 1557 C C . SER B 1 12 ? 48.125 -15.055 -4.031 1 23.11 12 SER B C 1
ATOM 1559 O O . SER B 1 12 ? 48.25 -14.234 -3.129 1 23.11 12 SER B O 1
ATOM 1561 N N . TYR B 1 13 ? 47.625 -14.383 -4.965 1 23.27 13 TYR B N 1
ATOM 1562 C CA . TYR B 1 13 ? 46.5 -13.484 -4.672 1 23.27 13 TYR B CA 1
ATOM 1563 C C . TYR B 1 13 ? 45.375 -14.227 -3.957 1 23.27 13 TYR B C 1
ATOM 1565 O O . TYR B 1 13 ? 44.844 -15.227 -4.469 1 23.27 13 TYR B O 1
ATOM 1573 N N . LYS B 1 14 ? 45.406 -14.375 -2.568 1 24.61 14 LYS B N 1
ATOM 1574 C CA . LYS B 1 14 ? 44.406 -14.938 -1.69 1 24.61 14 LYS B CA 1
ATOM 1575 C C . LYS B 1 14 ? 43 -14.453 -2.078 1 24.61 14 LYS B C 1
ATOM 1577 O O . LYS B 1 14 ? 42.75 -13.25 -2.084 1 24.61 14 LYS B O 1
ATOM 1582 N N . THR B 1 15 ? 42.375 -15.148 -2.887 1 23.92 15 THR B N 1
ATOM 1583 C CA . THR B 1 15 ? 40.938 -15 -3.201 1 23.92 15 THR B CA 1
ATOM 1584 C C . THR B 1 15 ? 40.094 -15.133 -1.941 1 23.92 15 THR B C 1
ATOM 1586 O O . THR B 1 15 ? 40.25 -16.094 -1.181 1 23.92 15 THR B O 1
ATOM 1589 N N . TYR B 1 16 ? 39.688 -14.023 -1.155 1 23.81 16 TYR B N 1
ATOM 1590 C CA . TYR B 1 16 ? 38.781 -13.891 -0.026 1 23.81 16 TYR B CA 1
ATOM 1591 C C . TYR B 1 16 ? 37.562 -14.766 -0.221 1 23.81 16 TYR B C 1
ATOM 1593 O O . TYR B 1 16 ? 36.812 -14.594 -1.188 1 23.81 16 TYR B O 1
ATOM 1601 N N . SER B 1 17 ? 37.656 -15.977 0.146 1 22.92 17 SER B N 1
ATOM 1602 C CA . SER B 1 17 ? 36.531 -16.875 0.218 1 22.92 17 SER B CA 1
ATOM 1603 C C . SER B 1 17 ? 35.438 -16.328 1.158 1 22.92 17 SER B C 1
ATOM 1605 O O . SER B 1 17 ? 35.719 -16.047 2.324 1 22.92 17 SER B O 1
ATOM 1607 N N . VAL B 1 18 ? 34.469 -15.57 0.821 1 25.33 18 VAL B N 1
ATOM 1608 C CA . VAL B 1 18 ? 33.25 -15.109 1.476 1 25.33 18 VAL B CA 1
ATOM 1609 C C . VAL B 1 18 ? 32.531 -16.281 2.146 1 25.33 18 VAL B C 1
ATOM 1611 O O . VAL B 1 18 ? 31.531 -16.781 1.641 1 25.33 18 VAL B O 1
ATOM 1614 N N . CYS B 1 19 ? 33.281 -17.344 2.631 1 24.31 19 CYS B N 1
ATOM 1615 C CA . CYS B 1 19 ? 32.531 -18.5 3.111 1 24.31 19 CYS B CA 1
ATOM 1616 C C . CYS B 1 19 ? 31.672 -18.125 4.312 1 24.31 19 CYS B C 1
ATOM 1618 O O . CYS B 1 19 ? 30.469 -18.406 4.344 1 24.31 19 CYS B O 1
ATOM 1620 N N . GLU B 1 20 ? 32.156 -18.25 5.648 1 26.23 20 GLU B N 1
ATOM 1621 C CA . GLU B 1 20 ? 31.688 -18.859 6.891 1 26.23 20 GLU B CA 1
ATOM 1622 C C . GLU B 1 20 ? 30.828 -17.891 7.691 1 26.23 20 GLU B C 1
ATOM 1624 O O . GLU B 1 20 ? 31.344 -16.922 8.273 1 26.23 20 GLU B O 1
ATOM 1629 N N . ILE B 1 21 ? 29.672 -17.578 7.379 1 24.89 21 ILE B N 1
ATOM 1630 C CA . ILE B 1 21 ? 28.828 -16.844 8.305 1 24.89 21 ILE B CA 1
ATOM 1631 C C . ILE B 1 21 ? 28.672 -17.625 9.602 1 24.89 21 ILE B C 1
ATOM 1633 O O . ILE B 1 21 ? 28.016 -18.672 9.625 1 24.89 21 ILE B O 1
ATOM 1637 N N . ALA B 1 22 ? 29.531 -17.938 10.477 1 24.02 22 ALA B N 1
ATOM 1638 C CA . ALA B 1 22 ? 29.516 -18.453 11.844 1 24.02 22 ALA B CA 1
ATOM 1639 C C . ALA B 1 22 ? 28.547 -17.672 12.719 1 24.02 22 ALA B C 1
ATOM 1641 O O . ALA B 1 22 ? 28.797 -17.453 13.906 1 24.02 22 ALA B O 1
ATOM 1642 N N . ALA B 1 23 ? 27.609 -16.891 12.5 1 27.62 23 ALA B N 1
ATOM 1643 C CA . ALA B 1 23 ? 26.984 -16.297 13.68 1 27.62 23 ALA B CA 1
ATOM 1644 C C . ALA B 1 23 ? 26.594 -17.375 14.695 1 27.62 23 ALA B C 1
ATOM 1646 O O . ALA B 1 23 ? 25.969 -18.375 14.336 1 27.62 23 ALA B O 1
ATOM 1647 N N . ASP B 1 24 ? 27.219 -17.688 15.82 1 28 24 ASP B N 1
ATOM 1648 C CA . ASP B 1 24 ? 26.891 -18.125 17.172 1 28 24 ASP B CA 1
ATOM 1649 C C . ASP B 1 24 ? 25.469 -17.688 17.547 1 28 24 ASP B C 1
ATOM 1651 O O . ASP B 1 24 ? 25.016 -16.609 17.156 1 28 24 ASP B O 1
ATOM 1655 N N . SER B 1 25 ? 24.547 -18.609 18.094 1 28 25 SER B N 1
ATOM 1656 C CA . SER B 1 25 ? 23.109 -18.672 18.391 1 28 25 SER B CA 1
ATOM 1657 C C . SER B 1 25 ? 22.734 -17.688 19.484 1 28 25 SER B C 1
ATOM 1659 O O . SER B 1 25 ? 22.094 -18.078 20.469 1 28 25 SER B O 1
ATOM 1661 N N . SER B 1 26 ? 23.656 -16.922 20.219 1 28.42 26 SER B N 1
ATOM 1662 C CA . SER B 1 26 ? 23.141 -16.078 21.281 1 28.42 26 SER B CA 1
ATOM 1663 C C . SER B 1 26 ? 21.734 -15.578 20.953 1 28.42 26 SER B C 1
ATOM 1665 O O . SER B 1 26 ? 21.406 -15.336 19.797 1 28.42 26 SER B O 1
ATOM 1667 N N . SER B 1 27 ? 20.781 -15.906 21.922 1 29.55 27 SER B N 1
ATOM 1668 C CA . SER B 1 27 ? 19.359 -15.594 21.969 1 29.55 27 SER B CA 1
ATOM 1669 C C . SER B 1 27 ? 19.094 -14.141 21.594 1 29.55 27 SER B C 1
ATOM 1671 O O . SER B 1 27 ? 19.016 -13.273 22.469 1 29.55 27 SER B O 1
ATOM 1673 N N . ARG B 1 28 ? 19.984 -13.531 20.938 1 26.89 28 ARG B N 1
ATOM 1674 C CA . ARG B 1 28 ? 19.734 -12.125 20.641 1 26.89 28 ARG B CA 1
ATOM 1675 C C . ARG B 1 28 ? 18.25 -11.852 20.469 1 26.89 28 ARG B C 1
ATOM 1677 O O . ARG B 1 28 ? 17.562 -12.555 19.719 1 26.89 28 ARG B O 1
ATOM 1684 N N . VAL B 1 29 ? 17.578 -11.672 21.578 1 31.05 29 VAL B N 1
ATOM 1685 C CA . VAL B 1 29 ? 16.312 -10.945 21.547 1 31.05 29 VAL B CA 1
ATOM 1686 C C . VAL B 1 29 ? 16.281 -10 20.359 1 31.05 29 VAL B C 1
ATOM 1688 O O . VAL B 1 29 ? 16.938 -8.961 20.359 1 31.05 29 VAL B O 1
ATOM 1691 N N . GLU B 1 30 ? 16.953 -10.297 19.281 1 31.94 30 GLU B N 1
ATOM 1692 C CA . GLU B 1 30 ? 16.781 -9.453 18.094 1 31.94 30 GLU B CA 1
ATOM 1693 C C . GLU B 1 30 ? 15.383 -8.859 18.031 1 31.94 30 GLU B C 1
ATOM 1695 O O . GLU B 1 30 ? 14.391 -9.594 17.953 1 31.94 30 GLU B O 1
ATOM 1700 N N . GLU B 1 31 ? 15 -8.141 18.984 1 34.5 31 GLU B N 1
ATOM 1701 C CA . GLU B 1 31 ? 13.898 -7.223 18.703 1 34.5 31 GLU B CA 1
ATOM 1702 C C . GLU B 1 31 ? 13.703 -7.043 17.203 1 34.5 31 GLU B C 1
ATOM 1704 O O . GLU B 1 31 ? 14.484 -6.355 16.547 1 34.5 31 GLU B O 1
ATOM 1709 N N . ASP B 1 32 ? 13.75 -8.039 16.391 1 38.47 32 ASP B N 1
ATOM 1710 C CA . ASP B 1 32 ? 13.555 -8.156 14.953 1 38.47 32 ASP B CA 1
ATOM 1711 C C . ASP B 1 32 ? 12.789 -6.965 14.398 1 38.47 32 ASP B C 1
ATOM 1713 O O . ASP B 1 32 ? 11.562 -6.887 14.539 1 38.47 32 ASP B O 1
ATOM 1717 N N . GLY B 1 33 ? 13.016 -5.824 14.812 1 42.09 33 GLY B N 1
ATOM 1718 C CA . GLY B 1 33 ? 12.484 -4.562 14.32 1 42.09 33 GLY B CA 1
ATOM 1719 C C . GLY B 1 33 ? 11.969 -4.652 12.898 1 42.09 33 GLY B C 1
ATOM 1720 O O . GLY B 1 33 ? 12.719 -4.41 11.945 1 42.09 33 GLY B O 1
ATOM 1721 N N . GLU B 1 34 ? 11.289 -5.672 12.617 1 50.03 34 GLU B N 1
ATOM 1722 C CA . GLU B 1 34 ? 10.656 -5.91 11.32 1 50.03 34 GLU B CA 1
ATOM 1723 C C . GLU B 1 34 ? 10.367 -4.598 10.602 1 50.03 34 GLU B C 1
ATOM 1725 O O . GLU B 1 34 ? 9.688 -3.721 11.141 1 50.03 34 GLU B O 1
ATOM 1730 N N . ILE B 1 35 ? 11.461 -3.908 10.125 1 57.59 35 ILE B N 1
ATOM 1731 C CA . ILE B 1 35 ? 11.297 -2.703 9.312 1 57.59 35 ILE B CA 1
ATOM 1732 C C . ILE B 1 35 ? 10.156 -2.895 8.32 1 57.59 35 ILE B C 1
ATOM 1734 O O . ILE B 1 35 ? 10.227 -3.758 7.441 1 57.59 35 ILE B O 1
ATOM 1738 N N . ASP B 1 36 ? 9.039 -2.461 8.773 1 73.5 36 ASP B N 1
ATOM 1739 C CA . ASP B 1 36 ? 7.852 -2.566 7.926 1 73.5 36 ASP B CA 1
ATOM 1740 C C . ASP B 1 36 ? 7.945 -1.627 6.727 1 73.5 36 ASP B C 1
ATOM 1742 O O . ASP B 1 36 ? 8.578 -0.573 6.805 1 73.5 36 ASP B O 1
ATOM 1746 N N . GLY B 1 37 ? 7.668 -2.082 5.539 1 84.5 37 GLY B N 1
ATOM 1747 C CA . GLY B 1 37 ? 7.566 -1.289 4.324 1 84.5 37 GLY B CA 1
ATOM 1748 C C . GLY B 1 37 ? 6.582 -0.14 4.445 1 84.5 37 GLY B C 1
ATOM 1749 O O . GLY B 1 37 ? 6.145 0.198 5.547 1 84.5 37 GLY B O 1
ATOM 1750 N N . PRO B 1 38 ? 6.441 0.559 3.447 1 92.44 38 PRO B N 1
ATOM 1751 C CA . PRO B 1 38 ? 5.473 1.658 3.434 1 92.44 38 PRO B CA 1
ATOM 1752 C C . PRO B 1 38 ? 4.066 1.211 3.828 1 92.44 38 PRO B C 1
ATOM 1754 O O . PRO B 1 38 ? 3.672 0.078 3.541 1 92.44 38 PRO B O 1
ATOM 1757 N N . ALA B 1 39 ? 3.43 2.07 4.469 1 95.75 39 ALA B N 1
ATOM 1758 C CA . ALA B 1 39 ? 2.057 1.805 4.891 1 95.75 39 ALA B CA 1
ATOM 1759 C C . ALA B 1 39 ? 1.058 2.529 3.992 1 95.75 39 ALA B C 1
ATOM 1761 O O . ALA B 1 39 ? 1.267 3.691 3.633 1 95.75 39 ALA B O 1
ATOM 1762 N N . VAL B 1 40 ? 0.042 1.838 3.592 1 97.06 40 VAL B N 1
ATOM 1763 C CA . VAL B 1 40 ? -1.104 2.447 2.928 1 97.06 40 VAL B CA 1
ATOM 1764 C C . VAL B 1 40 ? -2.221 2.689 3.941 1 97.06 40 VAL B C 1
ATOM 1766 O O . VAL B 1 40 ? -2.58 1.79 4.703 1 97.06 40 VAL B O 1
ATOM 1769 N N . PHE B 1 41 ? -2.73 3.941 3.992 1 98.25 41 PHE B N 1
ATOM 1770 C CA . PHE B 1 41 ? -3.797 4.305 4.918 1 98.25 41 PHE B CA 1
ATOM 1771 C C . PHE B 1 41 ? -5.148 4.293 4.219 1 98.25 41 PHE B C 1
ATOM 1773 O O . PHE B 1 41 ? -5.266 4.742 3.076 1 98.25 41 PHE B O 1
ATOM 1780 N N . MET B 1 42 ? -6.137 3.785 4.938 1 98.56 42 MET B N 1
ATOM 1781 C CA . MET B 1 42 ? -7.461 3.6 4.355 1 98.56 42 MET B CA 1
ATOM 1782 C C . MET B 1 42 ? -8.547 4.047 5.328 1 98.56 42 MET B C 1
ATOM 1784 O O . MET B 1 42 ? -8.344 4.039 6.543 1 98.56 42 MET B O 1
ATOM 1788 N N . CYS B 1 43 ? -9.688 4.434 4.758 1 98.69 43 CYS B N 1
ATOM 1789 C CA . CYS B 1 43 ? -10.852 4.742 5.574 1 98.69 43 CYS B CA 1
ATOM 1790 C C . CYS B 1 43 ? -11.211 3.574 6.484 1 98.69 43 CYS B C 1
ATOM 1792 O O . CYS B 1 43 ? -11.266 2.428 6.035 1 98.69 43 CYS B O 1
ATOM 1794 N N . GLY B 1 44 ? -11.492 3.869 7.684 1 98.5 44 GLY B N 1
ATOM 1795 C CA . GLY B 1 44 ? -11.812 2.828 8.648 1 98.5 44 GLY B CA 1
ATOM 1796 C C . GLY B 1 44 ? -13.148 2.162 8.383 1 98.5 44 GLY B C 1
ATOM 1797 O O . GLY B 1 44 ? -13.391 1.043 8.836 1 98.5 44 GLY B O 1
ATOM 1798 N N . LYS B 1 45 ? -14.039 2.803 7.656 1 98.06 45 LYS B N 1
ATOM 1799 C CA . LYS B 1 45 ? -15.383 2.295 7.43 1 98.06 45 LYS B CA 1
ATOM 1800 C C . LYS B 1 45 ? -15.484 1.579 6.086 1 98.06 45 LYS B C 1
ATOM 1802 O O . LYS B 1 45 ? -15.844 0.399 6.031 1 98.06 45 LYS B O 1
ATOM 1807 N N . CYS B 1 46 ? -15.07 2.211 5.078 1 98.12 46 CYS B N 1
ATOM 1808 C CA . CYS B 1 46 ? -15.32 1.626 3.766 1 98.12 46 CYS B CA 1
ATOM 1809 C C . CYS B 1 46 ? -14.023 1.157 3.119 1 98.12 46 CYS B C 1
ATOM 1811 O O . CYS B 1 46 ? -14.039 0.583 2.029 1 98.12 46 CYS B O 1
ATOM 1813 N N . LYS B 1 47 ? -12.891 1.407 3.697 1 98.44 47 LYS B N 1
ATOM 1814 C CA . LYS B 1 47 ? -11.57 0.884 3.359 1 98.44 47 LYS B CA 1
ATOM 1815 C C . LYS B 1 47 ? -11.031 1.537 2.09 1 98.44 47 LYS B C 1
ATOM 1817 O O . LYS B 1 47 ? -10.039 1.077 1.522 1 98.44 47 LYS B O 1
ATOM 1822 N N . LEU B 1 48 ? -11.641 2.621 1.591 1 98.44 48 LEU B N 1
ATOM 1823 C CA . LEU B 1 48 ? -11.07 3.357 0.469 1 98.44 48 LEU B CA 1
ATOM 1824 C C . LEU B 1 48 ? -9.711 3.945 0.838 1 98.44 48 LEU B C 1
ATOM 1826 O O . LEU B 1 48 ? -9.547 4.496 1.929 1 98.44 48 LEU B O 1
ATOM 1830 N N . PRO B 1 49 ? -8.719 3.811 -0.078 1 98.25 49 PRO B N 1
ATOM 1831 C CA . PRO B 1 49 ? -7.395 4.371 0.213 1 98.25 49 PRO B CA 1
ATOM 1832 C C . PRO B 1 49 ? -7.426 5.891 0.387 1 98.25 49 PRO B C 1
ATOM 1834 O O . PRO B 1 49 ? -8.102 6.59 -0.371 1 98.25 49 PRO B O 1
ATOM 1837 N N . ILE B 1 50 ? -6.668 6.359 1.338 1 97.62 50 ILE B N 1
ATOM 1838 C CA . ILE B 1 50 ? -6.535 7.77 1.68 1 97.62 50 ILE B CA 1
ATOM 1839 C C . ILE B 1 50 ? -5.211 8.312 1.144 1 97.62 50 ILE B C 1
ATOM 1841 O O . ILE B 1 50 ? -5.156 9.422 0.611 1 97.62 50 ILE B O 1
ATOM 1845 N N . GLY B 1 51 ? -4.211 7.59 1.338 1 97.12 51 GLY B N 1
ATOM 1846 C CA . GLY B 1 51 ? -2.824 7.898 1.025 1 97.12 51 GLY B CA 1
ATOM 1847 C C . GLY B 1 51 ? -1.846 6.875 1.564 1 97.12 51 GLY B C 1
ATOM 1848 O O . GLY B 1 51 ? -2.24 5.766 1.931 1 97.12 51 GLY B O 1
ATOM 1849 N N . ASP B 1 52 ? -0.604 7.246 1.534 1 95.25 52 ASP B N 1
ATOM 1850 C CA . ASP B 1 52 ? 0.405 6.312 2.018 1 95.25 52 ASP B CA 1
ATOM 1851 C C . ASP B 1 52 ? 1.535 7.043 2.738 1 95.25 52 ASP B C 1
ATOM 1853 O O . ASP B 1 52 ? 1.569 8.273 2.756 1 95.25 52 ASP B O 1
ATOM 1857 N N . SER B 1 53 ? 2.422 6.316 3.322 1 92.94 53 SER B N 1
ATOM 1858 C CA . SER B 1 53 ? 3.41 6.871 4.242 1 92.94 53 SER B CA 1
ATOM 1859 C C . SER B 1 53 ? 4.539 7.566 3.486 1 92.94 53 SER B C 1
ATOM 1861 O O . SER B 1 53 ? 5.379 8.234 4.094 1 92.94 53 SER B O 1
ATOM 1863 N N . LEU B 1 54 ? 4.598 7.434 2.188 1 89.12 54 LEU B N 1
ATOM 1864 C CA . LEU B 1 54 ? 5.617 8.156 1.439 1 89.12 54 LEU B CA 1
ATOM 1865 C C . LEU B 1 54 ? 5.344 9.656 1.459 1 89.12 54 LEU B C 1
ATOM 1867 O O . LEU B 1 54 ? 6.223 10.461 1.135 1 89.12 54 LEU B O 1
ATOM 1871 N N . SER B 1 55 ? 4.172 10.023 1.86 1 89.62 55 SER B N 1
ATOM 1872 C CA . SER B 1 55 ? 3.805 11.43 1.995 1 89.62 55 SER B CA 1
ATOM 1873 C C . SER B 1 55 ? 3.748 11.844 3.461 1 89.62 55 SER B C 1
ATOM 1875 O O . SER B 1 55 ? 3.129 12.859 3.799 1 89.62 55 SER B O 1
ATOM 1877 N N . TRP B 1 56 ? 4.422 11.148 4.289 1 90.69 56 TRP B N 1
ATOM 1878 C CA . TRP B 1 56 ? 4.379 11.328 5.734 1 90.69 56 TRP B CA 1
ATOM 1879 C C . TRP B 1 56 ? 4.887 12.711 6.125 1 90.69 56 TRP B C 1
ATOM 1881 O O . TRP B 1 56 ? 5.965 13.125 5.699 1 90.69 56 TRP B O 1
ATOM 1891 N N . ALA B 1 57 ? 4.113 13.406 6.895 1 89.62 57 ALA B N 1
ATOM 1892 C CA . ALA B 1 57 ? 4.512 14.727 7.383 1 89.62 57 ALA B CA 1
ATOM 1893 C C . ALA B 1 57 ? 4.648 14.727 8.906 1 89.62 57 ALA B C 1
ATOM 1895 O O . ALA B 1 57 ? 5.047 15.734 9.492 1 89.62 57 ALA B O 1
ATOM 1896 N N . GLY B 1 58 ? 4.254 13.656 9.539 1 89.62 58 GLY B N 1
ATOM 1897 C CA . GLY B 1 58 ? 4.406 13.57 10.984 1 89.62 58 GLY B CA 1
ATOM 1898 C C . GLY B 1 58 ? 3.221 12.922 11.68 1 89.62 58 GLY B C 1
ATOM 1899 O O . GLY B 1 58 ? 2.342 12.367 11.016 1 89.62 58 GLY B O 1
ATOM 1900 N N . SER B 1 59 ? 3.324 12.859 12.984 1 90.94 59 SER B N 1
ATOM 1901 C CA . SER B 1 59 ? 2.238 12.352 13.812 1 90.94 59 SER B CA 1
ATOM 1902 C C . SER B 1 59 ? 2.064 13.195 15.078 1 90.94 59 SER B C 1
ATOM 1904 O O . SER B 1 59 ? 2.988 13.898 15.492 1 90.94 59 SER B O 1
ATOM 1906 N N . ASP B 1 60 ? 0.902 13.242 15.562 1 89.25 60 ASP B N 1
ATOM 1907 C CA . ASP B 1 60 ? 0.566 13.883 16.828 1 89.25 60 ASP B CA 1
ATOM 1908 C C . ASP B 1 60 ? -0.113 12.906 17.781 1 89.25 60 ASP B C 1
ATOM 1910 O O . ASP B 1 60 ? -1.322 12.688 17.688 1 89.25 60 ASP B O 1
ATOM 1914 N N . ASP B 1 61 ? 0.617 12.367 18.672 1 89.62 61 ASP B N 1
ATOM 1915 C CA . ASP B 1 61 ? 0.116 11.336 19.594 1 89.62 61 ASP B CA 1
ATOM 1916 C C . ASP B 1 61 ? -0.92 11.922 20.547 1 89.62 61 ASP B C 1
ATOM 1918 O O . ASP B 1 61 ? -1.867 11.234 20.938 1 89.62 61 ASP B O 1
ATOM 1922 N N . VAL B 1 62 ? -0.659 13.109 20.891 1 87.38 62 VAL B N 1
ATOM 1923 C CA . VAL B 1 62 ? -1.567 13.758 21.828 1 87.38 62 VAL B CA 1
ATOM 1924 C C . VAL B 1 62 ? -2.953 13.891 21.188 1 87.38 62 VAL B C 1
ATOM 1926 O O . VAL B 1 62 ? -3.961 13.578 21.828 1 87.38 62 VAL B O 1
ATOM 1929 N N . GLN B 1 63 ? -3.02 14.273 19.953 1 88.25 63 GLN B N 1
ATOM 1930 C CA . GLN B 1 63 ? -4.285 14.43 19.25 1 88.25 63 GLN B CA 1
ATOM 1931 C C . GLN B 1 63 ? -4.676 13.141 18.531 1 88.25 63 GLN B C 1
ATOM 1933 O O . GLN B 1 63 ? -5.707 13.086 17.859 1 88.25 63 GLN B O 1
ATOM 1938 N N . ASN B 1 64 ? -3.867 12.055 18.625 1 94.88 64 ASN B N 1
ATOM 1939 C CA . ASN B 1 64 ? -4.094 10.773 17.984 1 94.88 64 ASN B CA 1
ATOM 1940 C C . ASN B 1 64 ? -4.285 10.922 16.469 1 94.88 64 ASN B C 1
ATOM 1942 O O . ASN B 1 64 ? -5.262 10.43 15.914 1 94.88 64 ASN B O 1
ATOM 1946 N N . GLN B 1 65 ? -3.328 11.68 15.898 1 95.38 65 GLN B N 1
ATOM 1947 C CA . GLN B 1 65 ? -3.445 11.984 14.477 1 95.38 65 GLN B CA 1
ATOM 1948 C C . GLN B 1 65 ? -2.152 11.656 13.734 1 95.38 65 GLN B C 1
ATOM 1950 O O . GLN B 1 65 ? -1.07 11.68 14.328 1 95.38 65 GLN B O 1
ATOM 1955 N N . ILE B 1 66 ? -2.273 11.281 12.484 1 95.69 66 ILE B N 1
ATOM 1956 C CA . ILE B 1 66 ? -1.16 11.266 11.547 1 95.69 66 ILE B CA 1
ATOM 1957 C C . ILE B 1 66 ? -1.32 12.391 10.531 1 95.69 66 ILE B C 1
ATOM 1959 O O . ILE B 1 66 ? -2.434 12.867 10.289 1 95.69 66 ILE B O 1
ATOM 1963 N N . MET B 1 67 ? -0.216 12.836 9.992 1 94.56 67 MET B N 1
ATOM 1964 C CA . MET B 1 67 ? -0.221 13.953 9.055 1 94.56 67 MET B CA 1
ATOM 1965 C C . MET B 1 67 ? 0.372 13.539 7.711 1 94.56 67 MET B C 1
ATOM 1967 O O . MET B 1 67 ? 1.444 12.938 7.66 1 94.56 67 MET B O 1
ATOM 1971 N N . LEU B 1 68 ? -0.321 13.82 6.648 1 94.06 68 LEU B N 1
ATOM 1972 C CA . LEU B 1 68 ? 0.121 13.516 5.289 1 94.06 68 LEU B CA 1
ATOM 1973 C C . LEU B 1 68 ? 0.15 14.781 4.434 1 94.06 68 LEU B C 1
ATOM 1975 O O . LEU B 1 68 ? -0.732 15.633 4.547 1 94.06 68 LEU B O 1
ATOM 1979 N N . LYS B 1 69 ? 1.127 14.875 3.547 1 90.31 69 LYS B N 1
ATOM 1980 C CA . LYS B 1 69 ? 1.239 16.016 2.633 1 90.31 69 LYS B CA 1
ATOM 1981 C C . LYS B 1 69 ? 0.364 15.812 1.399 1 90.31 69 LYS B C 1
ATOM 1983 O O . LYS B 1 69 ? -0.04 16.781 0.755 1 90.31 69 LYS B O 1
ATOM 1988 N N . ARG B 1 70 ? 0.188 14.578 1.015 1 93.31 70 ARG B N 1
ATOM 1989 C CA . ARG B 1 70 ? -0.595 14.234 -0.168 1 93.31 70 ARG B CA 1
ATOM 1990 C C . ARG B 1 70 ? -1.648 13.18 0.159 1 93.31 70 ARG B C 1
ATOM 1992 O O . ARG B 1 70 ? -1.418 12.305 0.992 1 93.31 70 ARG B O 1
ATOM 1999 N N . ILE B 1 71 ? -2.785 13.289 -0.53 1 96.94 71 ILE B N 1
ATOM 2000 C CA . ILE B 1 71 ? -3.879 12.344 -0.322 1 96.94 71 ILE B CA 1
ATOM 2001 C C . ILE B 1 71 ? -4.496 11.969 -1.666 1 96.94 71 ILE B C 1
ATOM 2003 O O . ILE B 1 71 ? -4.195 12.586 -2.691 1 96.94 71 ILE B O 1
ATOM 2007 N N . THR B 1 72 ? -5.277 10.945 -1.654 1 97.12 72 THR B N 1
ATOM 2008 C CA . THR B 1 72 ? -5.996 10.531 -2.855 1 97.12 72 THR B CA 1
ATOM 2009 C C . THR B 1 72 ? -7.242 11.398 -3.059 1 97.12 72 THR B C 1
ATOM 2011 O O . THR B 1 72 ? -7.613 12.18 -2.182 1 97.12 72 THR B O 1
ATOM 2014 N N . ASP B 1 73 ? -7.863 11.203 -4.203 1 96.81 73 ASP B N 1
ATOM 2015 C CA . ASP B 1 73 ? -9.102 11.914 -4.516 1 96.81 73 ASP B CA 1
ATOM 2016 C C . ASP B 1 73 ? -10.281 11.305 -3.77 1 96.81 73 ASP B C 1
ATOM 2018 O O . ASP B 1 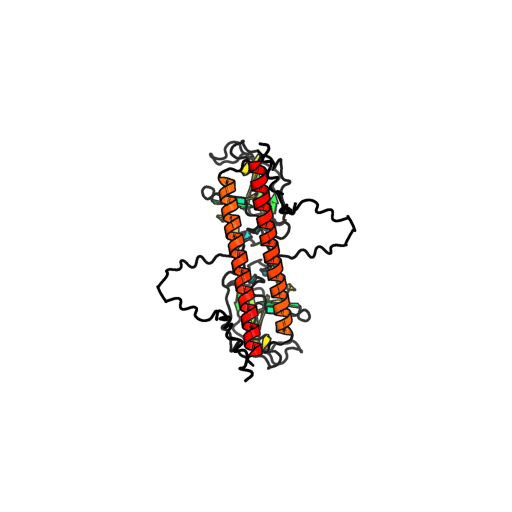73 ? -11.414 11.789 -3.883 1 96.81 73 ASP B O 1
ATOM 2022 N N . ASN B 1 74 ? -10.039 10.289 -3.012 1 97.75 74 ASN B N 1
ATOM 2023 C CA . ASN B 1 74 ? -11.102 9.672 -2.227 1 97.75 74 ASN B CA 1
ATOM 2024 C C . ASN B 1 74 ? -11.453 10.516 -1.006 1 97.75 74 ASN B C 1
ATOM 2026 O O . ASN B 1 74 ? -12.391 10.195 -0.271 1 97.75 74 ASN B O 1
ATOM 2030 N N . ILE B 1 75 ? -10.758 11.609 -0.802 1 98 75 ILE B N 1
ATOM 2031 C CA . ILE B 1 75 ? -11.008 12.5 0.328 1 98 75 ILE B CA 1
ATOM 2032 C C . ILE B 1 75 ? -11.609 13.805 -0.169 1 98 75 ILE B C 1
ATOM 2034 O O . ILE B 1 75 ? -11.094 14.422 -1.104 1 98 75 ILE B O 1
ATOM 2038 N N . VAL B 1 76 ? -12.602 14.219 0.479 1 97.38 76 VAL B N 1
ATOM 2039 C CA . VAL B 1 76 ? -13.234 15.5 0.206 1 97.38 76 VAL B CA 1
ATOM 2040 C C . VAL B 1 76 ? -12.789 16.531 1.246 1 97.38 76 VAL B C 1
ATOM 2042 O O . VAL B 1 76 ? -12.93 16.297 2.449 1 97.38 76 VAL B O 1
ATOM 2045 N N . ILE B 1 77 ? -12.289 17.609 0.773 1 96.44 77 ILE B N 1
ATOM 2046 C CA . ILE B 1 77 ? -11.906 18.734 1.636 1 96.44 77 ILE B CA 1
ATOM 2047 C C . ILE B 1 77 ? -13.086 19.672 1.822 1 96.44 77 ILE B C 1
ATOM 2049 O O . ILE B 1 77 ? -13.586 20.25 0.853 1 96.44 77 ILE B O 1
ATOM 2053 N N . GLY B 1 78 ? -13.414 19.797 3.039 1 96.31 78 GLY B N 1
ATOM 2054 C CA . GLY B 1 78 ? -14.562 20.641 3.334 1 96.31 78 GLY B CA 1
ATOM 2055 C C . GLY B 1 78 ? -14.383 22.078 2.9 1 96.31 78 GLY B C 1
ATOM 2056 O O . GLY B 1 78 ? -13.258 22.594 2.906 1 96.31 78 GLY B O 1
ATOM 2057 N N . LYS B 1 79 ? -15.484 22.75 2.703 1 93.31 79 LYS B N 1
ATOM 2058 C CA . LYS B 1 79 ? -15.445 24.141 2.252 1 93.31 79 LYS B CA 1
ATOM 2059 C C . LYS B 1 79 ? -15.82 25.094 3.381 1 93.31 79 LYS B C 1
ATOM 2061 O O . LYS B 1 79 ? -15.625 26.297 3.268 1 93.31 79 LYS B O 1
ATOM 2066 N N . GLU B 1 80 ? -16.359 24.672 4.48 1 94 80 GLU B N 1
ATOM 2067 C CA . GLU B 1 80 ? -16.812 25.5 5.586 1 94 80 GLU B CA 1
ATOM 2068 C C . GLU B 1 80 ? -15.859 25.438 6.77 1 94 80 GLU B C 1
ATOM 2070 O O . GLU B 1 80 ? -15.945 24.516 7.59 1 94 80 GLU B O 1
ATOM 2075 N N . PRO B 1 81 ? -15.062 26.391 6.914 1 93.44 81 PRO B N 1
ATOM 2076 C CA . PRO B 1 81 ? -14.125 26.391 8.039 1 93.44 81 PRO B CA 1
ATOM 2077 C C . PRO B 1 81 ? -14.812 26.609 9.383 1 93.44 81 PRO B C 1
ATOM 2079 O O . PRO B 1 81 ? -15.875 27.234 9.438 1 93.44 81 PRO B O 1
ATOM 2082 N N . PHE B 1 82 ? -14.18 26.109 10.438 1 92.44 82 PHE B N 1
ATOM 2083 C CA . PHE B 1 82 ? -14.625 26.344 11.805 1 92.44 82 PHE B CA 1
ATOM 2084 C C . PHE B 1 82 ? -13.43 26.406 12.758 1 92.44 82 PHE B C 1
ATOM 2086 O O . PHE B 1 82 ? -12.32 26.031 12.391 1 92.44 82 PHE B O 1
ATOM 2093 N N . VAL B 1 83 ? -13.625 27.047 13.875 1 89.75 83 VAL B N 1
ATOM 2094 C CA . VAL B 1 83 ? -12.57 27.188 14.867 1 89.75 83 VAL B CA 1
ATOM 2095 C C . VAL B 1 83 ? -12.297 25.828 15.516 1 89.75 83 VAL B C 1
ATOM 2097 O O . VAL B 1 83 ? -13.227 25.109 15.906 1 89.75 83 VAL B O 1
ATOM 2100 N N . SER B 1 84 ? -11.023 25.469 15.547 1 82.81 84 SER B N 1
ATOM 2101 C CA . SER B 1 84 ? -10.625 24.219 16.188 1 82.81 84 SER B CA 1
ATOM 2102 C C . SER B 1 84 ? -10.953 24.219 17.672 1 82.81 84 SER B C 1
ATOM 2104 O O . SER B 1 84 ? -10.797 25.25 18.344 1 82.81 84 SER B O 1
ATOM 2106 N N . GLY B 1 85 ? -11.656 23.266 18.188 1 72.25 85 GLY B N 1
ATOM 2107 C CA . GLY B 1 85 ? -12.125 23.234 19.562 1 72.25 85 GLY B CA 1
ATOM 2108 C C . GLY B 1 85 ? -11.031 22.859 20.562 1 72.25 85 GLY B C 1
ATOM 2109 O O . GLY B 1 85 ? -11.242 22.922 21.766 1 72.25 85 GLY B O 1
ATOM 2110 N N . THR B 1 86 ? -9.906 22.438 20.078 1 67.69 86 THR B N 1
ATOM 2111 C CA . THR B 1 86 ? -8.898 22 21.047 1 67.69 86 THR B CA 1
ATOM 2112 C C . THR B 1 86 ? -8.133 23.188 21.609 1 67.69 86 THR B C 1
ATOM 2114 O O . THR B 1 86 ? -7.844 24.156 20.891 1 67.69 86 THR B O 1
ATOM 2117 N N . GLN B 1 87 ? -8 23.234 22.969 1 60.62 87 GLN B N 1
ATOM 2118 C CA . GLN B 1 87 ? -7.328 24.312 23.688 1 60.62 87 GLN B CA 1
ATOM 2119 C C . GLN B 1 87 ? -5.988 24.656 23.031 1 60.62 87 GLN B C 1
ATOM 2121 O O . GLN B 1 87 ? -5.621 25.828 22.922 1 60.62 87 GLN B O 1
ATOM 2126 N N . LYS B 1 88 ? -5.305 23.562 22.625 1 61.62 88 LYS B N 1
ATOM 2127 C CA . LYS B 1 88 ? -3.975 23.75 22.062 1 61.62 88 LYS B CA 1
ATOM 2128 C C . LYS B 1 88 ? -4.055 24.375 20.672 1 61.62 88 LYS B C 1
ATOM 2130 O O . LYS B 1 88 ? -3.084 24.969 20.188 1 61.62 88 LYS B O 1
ATOM 2135 N N . GLU B 1 89 ? -5.203 24.328 20.219 1 69.69 89 GLU B N 1
ATOM 2136 C CA . GLU B 1 89 ? -5.379 24.781 18.844 1 69.69 89 GLU B CA 1
ATOM 2137 C C . GLU B 1 89 ? -6.262 26.016 18.781 1 69.69 89 GLU B C 1
ATOM 2139 O O . GLU B 1 89 ? -6.805 26.359 17.719 1 69.69 89 GLU B O 1
ATOM 2144 N N . LEU B 1 90 ? -6.34 26.609 19.984 1 71.12 90 LEU B N 1
ATOM 2145 C CA . LEU B 1 90 ? -7.164 27.812 20 1 71.12 90 LEU B CA 1
ATOM 2146 C C . LEU B 1 90 ? -6.645 28.828 19 1 71.12 90 LEU B C 1
ATOM 2148 O O . LEU B 1 90 ? -5.434 29.016 18.859 1 71.12 90 LEU B O 1
ATOM 2152 N N . GLY B 1 91 ? -7.527 29.281 18.141 1 84.81 91 GLY B N 1
ATOM 2153 C CA . GLY B 1 91 ? -7.207 30.312 17.141 1 84.81 91 GLY B CA 1
ATOM 2154 C C . GLY B 1 91 ? -6.977 29.734 15.758 1 84.81 91 GLY B C 1
ATOM 2155 O O . GLY B 1 91 ? -6.594 30.469 14.844 1 84.81 91 GLY B O 1
ATOM 2156 N N . CYS B 1 92 ? -7.113 28.5 15.664 1 90.31 92 CYS B N 1
ATOM 2157 C CA . CYS B 1 92 ? -6.926 27.938 14.336 1 90.31 92 CYS B CA 1
ATOM 2158 C C . CYS B 1 92 ? -8.258 27.766 13.617 1 90.31 92 CYS B C 1
ATOM 2160 O O . CYS B 1 92 ? -9.289 27.562 14.258 1 90.31 92 CYS B O 1
ATOM 2162 N N . LEU B 1 93 ? -8.258 27.969 12.344 1 93.88 93 LEU B N 1
ATOM 2163 C CA . LEU B 1 93 ? -9.375 27.594 11.484 1 93.88 93 LEU B CA 1
ATOM 2164 C C . LEU B 1 93 ? -9.094 26.281 10.766 1 93.88 93 LEU B C 1
ATOM 2166 O O . LEU B 1 93 ? -8.008 26.094 10.219 1 93.88 93 LEU B O 1
ATOM 2170 N N . VAL B 1 94 ? -10.07 25.422 10.828 1 94.75 94 VAL B N 1
ATOM 2171 C CA . VAL B 1 94 ? -9.859 24.094 10.25 1 94.75 94 VAL B CA 1
ATOM 2172 C C . VAL B 1 94 ? -11.055 23.719 9.383 1 94.75 94 VAL B C 1
ATOM 2174 O O . VAL B 1 94 ? -12.141 24.297 9.523 1 94.75 94 VAL B O 1
ATOM 2177 N N . VAL B 1 95 ? -10.852 22.844 8.43 1 96.06 95 VAL B N 1
ATOM 2178 C CA . VAL B 1 95 ? -11.906 22.234 7.633 1 96.06 95 VAL B CA 1
ATOM 2179 C C . VAL B 1 95 ? -11.898 20.719 7.828 1 96.06 95 VAL B C 1
ATOM 2181 O O . VAL B 1 95 ? -10.867 20.141 8.156 1 96.06 95 VAL B O 1
ATOM 2184 N N . ASN B 1 96 ? -13.039 20.094 7.582 1 97.06 96 ASN B N 1
ATOM 2185 C CA . ASN B 1 96 ? -13.156 18.641 7.738 1 97.06 96 ASN B CA 1
ATOM 2186 C C . ASN B 1 96 ? -12.648 17.906 6.5 1 97.06 96 ASN B C 1
ATOM 2188 O O . ASN B 1 96 ? -12.789 18.406 5.379 1 97.06 96 ASN B O 1
ATOM 2192 N N . LEU B 1 97 ? -12.086 16.828 6.75 1 97.94 97 LEU B N 1
ATOM 2193 C CA . LEU B 1 97 ? -11.773 15.844 5.715 1 97.94 97 LEU B CA 1
ATOM 2194 C C . LEU B 1 97 ?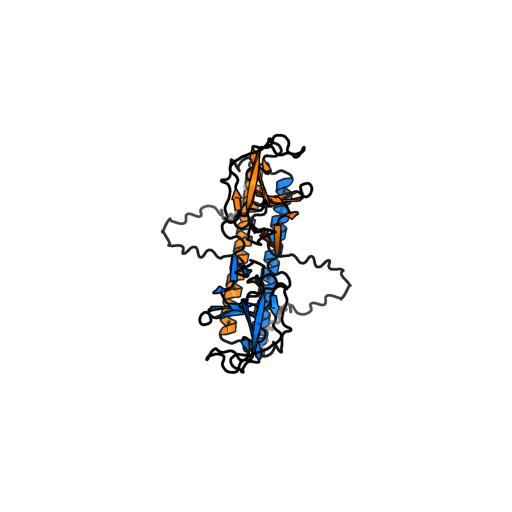 -12.75 14.672 5.766 1 97.94 97 LEU B C 1
ATOM 2196 O O . LEU B 1 97 ? -12.852 13.992 6.789 1 97.94 97 LEU B O 1
ATOM 2200 N N . THR B 1 98 ? -13.383 14.461 4.676 1 98.56 98 THR B N 1
ATOM 2201 C CA . THR B 1 98 ? -14.43 13.445 4.656 1 98.56 98 THR B CA 1
ATOM 2202 C C . THR B 1 98 ? -14.18 12.422 3.553 1 98.56 98 THR B C 1
ATOM 2204 O O . THR B 1 98 ? -13.664 12.766 2.488 1 98.56 98 THR B O 1
ATOM 2207 N N . CYS B 1 99 ? -14.531 11.203 3.875 1 98.5 99 CYS B N 1
ATOM 2208 C CA . CYS B 1 99 ? -14.414 10.125 2.895 1 98.5 99 CYS B CA 1
ATOM 2209 C C . CYS B 1 99 ? -15.453 10.273 1.795 1 98.5 99 CYS B C 1
ATOM 2211 O O . CYS B 1 99 ? -16.641 10.43 2.078 1 98.5 99 CYS B O 1
ATOM 2213 N N . ARG B 1 100 ? -15.023 10.188 0.645 1 97.81 100 ARG B N 1
ATOM 2214 C CA . ARG B 1 100 ? -15.93 10.328 -0.491 1 97.81 100 ARG B CA 1
ATOM 2215 C C . ARG B 1 100 ? -16.875 9.141 -0.589 1 97.81 100 ARG B C 1
ATOM 2217 O O . ARG B 1 100 ? -18.016 9.281 -1.02 1 97.81 100 ARG B O 1
ATOM 2224 N N . GLY B 1 101 ? -16.453 7.957 -0.229 1 97.62 101 GLY B N 1
ATOM 2225 C CA . GLY B 1 101 ? -17.234 6.734 -0.359 1 97.62 101 GLY B CA 1
ATOM 2226 C C . GLY B 1 101 ? -18.344 6.617 0.671 1 97.62 101 GLY B C 1
ATOM 2227 O O . GLY B 1 101 ? -19.484 6.293 0.331 1 97.62 101 GLY B O 1
ATOM 2228 N N . CYS B 1 102 ? -18.031 6.879 1.923 1 98.25 102 CYS B N 1
ATOM 2229 C CA . CYS B 1 102 ? -19 6.605 2.977 1 98.25 102 CYS B CA 1
ATOM 2230 C C . CYS B 1 102 ? -19.359 7.879 3.734 1 98.25 102 CYS B C 1
ATOM 2232 O O . CYS B 1 102 ? -20.188 7.855 4.652 1 98.25 102 CYS B O 1
ATOM 2234 N N . CYS B 1 103 ? -18.688 8.938 3.525 1 98.25 103 CYS B N 1
ATOM 2235 C CA . CYS B 1 103 ? -18.969 10.266 4.066 1 98.25 103 CYS B CA 1
ATOM 2236 C C . CYS B 1 103 ? -18.516 10.367 5.52 1 98.25 103 CYS B C 1
ATOM 2238 O O . CYS B 1 103 ? -18.812 11.352 6.199 1 98.25 103 CYS B O 1
ATOM 2240 N N . ALA B 1 104 ? -17.797 9.359 5.922 1 98.56 104 ALA B N 1
ATOM 2241 C CA . ALA B 1 104 ? -17.266 9.438 7.281 1 98.56 104 ALA B CA 1
ATOM 2242 C C . ALA B 1 104 ? -16.234 10.562 7.414 1 98.56 104 ALA B C 1
ATOM 2244 O O . ALA B 1 104 ? -15.453 10.805 6.496 1 98.56 104 ALA B O 1
ATOM 2245 N N . GLU B 1 105 ? -16.266 11.234 8.578 1 98.19 105 GLU B N 1
ATOM 2246 C CA . GLU B 1 105 ? -15.219 12.211 8.891 1 98.19 105 GLU B CA 1
ATOM 2247 C C . GLU B 1 105 ? -13.922 11.516 9.297 1 98.19 105 GLU B C 1
ATOM 2249 O O . GLU B 1 105 ? -13.898 10.734 10.242 1 98.19 105 GLU B O 1
ATOM 2254 N N . LEU B 1 106 ? -12.867 11.883 8.648 1 98.56 106 LEU B N 1
ATOM 2255 C CA . LEU B 1 106 ? -11.625 11.156 8.859 1 98.56 106 LEU B CA 1
ATOM 2256 C C . LEU B 1 106 ? -10.594 12.039 9.562 1 98.56 106 LEU B C 1
ATOM 2258 O O . LEU B 1 106 ? -9.602 11.531 10.102 1 98.56 106 LEU B O 1
ATOM 2262 N N . GLY B 1 107 ? -10.75 13.289 9.406 1 97.5 107 GLY B N 1
ATOM 2263 C CA . GLY B 1 107 ? -9.789 14.211 10 1 97.5 107 GLY B CA 1
ATOM 2264 C C . GLY B 1 107 ? -10.062 15.664 9.656 1 97.5 107 GLY B C 1
ATOM 2265 O O . GLY B 1 107 ? -11.211 16.031 9.398 1 97.5 107 GLY B O 1
ATOM 2266 N N . ILE B 1 108 ? -8.9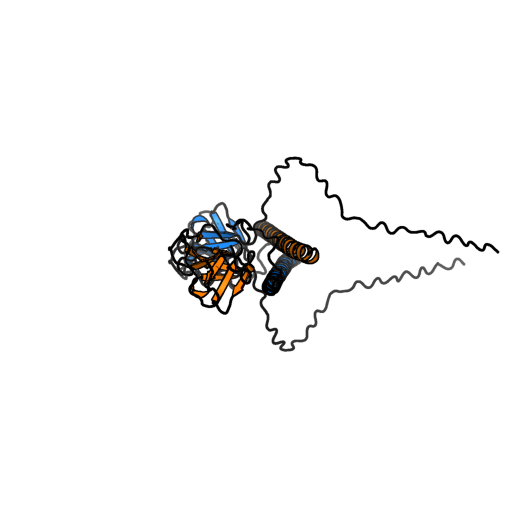45 16.484 9.844 1 96 108 ILE B N 1
ATOM 2267 C CA . ILE B 1 108 ? -9.086 17.906 9.602 1 96 108 ILE B CA 1
ATOM 2268 C C . ILE B 1 108 ? -7.855 18.438 8.867 1 96 108 ILE B C 1
ATOM 2270 O O . ILE B 1 108 ? -6.828 17.766 8.812 1 96 108 ILE B O 1
ATOM 2274 N N . MET B 1 109 ? -8.023 19.562 8.336 1 94.94 109 MET B N 1
ATOM 2275 C CA . MET B 1 109 ? -6.93 20.328 7.754 1 94.94 109 MET B CA 1
ATOM 2276 C C . MET B 1 109 ? -6.941 21.766 8.281 1 94.94 109 MET B C 1
ATOM 2278 O O . MET B 1 109 ? -7.984 22.422 8.297 1 94.94 109 MET B O 1
ATOM 2282 N N . TYR B 1 110 ? -5.758 22.203 8.695 1 91.81 110 TYR B N 1
ATOM 2283 C CA . TYR B 1 110 ? -5.625 23.578 9.148 1 91.81 110 TYR B CA 1
ATOM 2284 C C . TYR B 1 110 ? -5.488 24.547 7.969 1 91.81 110 TYR B C 1
ATOM 2286 O O . TYR B 1 110 ? -4.637 24.344 7.102 1 91.81 110 TYR B O 1
ATOM 2294 N N . ILE B 1 111 ? -6.281 25.547 7.941 1 92.38 111 ILE B N 1
ATOM 2295 C CA . ILE B 1 111 ? -6.227 26.5 6.836 1 92.38 111 ILE B CA 1
ATOM 2296 C C . ILE B 1 111 ? -5.676 27.828 7.332 1 92.38 111 ILE B C 1
ATOM 2298 O O . ILE B 1 111 ? -5.121 28.609 6.551 1 92.38 111 ILE B O 1
ATOM 2302 N N . SER B 1 112 ? -5.863 28.203 8.578 1 90.56 112 SER B N 1
ATOM 2303 C CA . SER B 1 112 ? -5.309 29.391 9.242 1 90.56 112 SER B CA 1
ATOM 2304 C C . SER B 1 112 ? -4.734 29.031 10.609 1 90.56 112 SER B C 1
ATOM 2306 O O . SER B 1 112 ? -5.398 28.375 11.414 1 90.56 112 SER B O 1
ATOM 2308 N N . THR B 1 113 ? -3.506 29.344 10.797 1 89.75 113 THR B N 1
ATOM 2309 C CA . THR B 1 113 ? -2.828 28.969 12.031 1 89.75 113 THR B CA 1
ATOM 2310 C C . THR B 1 113 ? -2.025 30.125 12.594 1 89.75 113 THR B C 1
ATOM 2312 O O . THR B 1 113 ? -1.568 31 11.844 1 89.75 113 THR B O 1
ATOM 2315 N N . PRO B 1 114 ? -1.934 30.203 13.938 1 86.62 114 PRO B N 1
ATOM 2316 C CA . PRO B 1 114 ? -0.917 31.094 14.5 1 86.62 114 PRO B CA 1
ATOM 2317 C C . PRO B 1 114 ? 0.503 30.688 14.109 1 86.62 114 PRO B C 1
ATOM 2319 O O . PRO B 1 114 ? 0.719 29.578 13.617 1 86.62 114 PRO B O 1
ATOM 2322 N N . LYS B 1 115 ? 1.45 31.5 14.312 1 82.75 115 LYS B N 1
ATOM 2323 C CA . LYS B 1 115 ? 2.83 31.297 13.875 1 82.75 115 LYS B CA 1
ATOM 2324 C C . LYS B 1 115 ? 3.391 29.984 14.422 1 82.75 115 LYS B C 1
ATOM 2326 O O . LYS B 1 115 ? 4.066 29.25 13.695 1 82.75 115 LYS B O 1
ATOM 2331 N N . LYS B 1 116 ? 3.125 29.672 15.609 1 81.5 116 LYS B N 1
ATOM 2332 C CA . LYS B 1 116 ? 3.697 28.516 16.281 1 81.5 116 LYS B CA 1
ATOM 2333 C C . LYS B 1 116 ? 3.186 27.219 15.664 1 81.5 116 LYS B C 1
ATOM 2335 O O . LYS B 1 116 ? 3.779 26.141 15.859 1 81.5 116 LYS B O 1
ATOM 2340 N N . LEU B 1 117 ? 2.025 27.328 14.953 1 84.19 117 LEU B N 1
ATOM 2341 C CA . LEU B 1 117 ? 1.424 26.125 14.375 1 84.19 117 LEU B CA 1
ATOM 2342 C C . LEU B 1 117 ? 1.478 26.172 12.852 1 84.19 117 LEU B C 1
ATOM 2344 O O . LEU B 1 117 ? 0.806 25.391 12.18 1 84.19 117 LEU B O 1
ATOM 2348 N N . ASP B 1 118 ? 2.244 26.969 12.352 1 82.94 118 ASP B N 1
ATOM 2349 C CA . ASP B 1 118 ? 2.359 27.141 10.906 1 82.94 118 ASP B CA 1
ATOM 2350 C C . ASP B 1 118 ? 2.758 25.828 10.227 1 82.94 118 ASP B C 1
ATOM 2352 O O . ASP B 1 118 ? 2.369 25.562 9.086 1 82.94 118 ASP B O 1
ATOM 2356 N N . PHE B 1 119 ? 3.465 25.031 10.938 1 78.94 119 PHE B N 1
ATOM 2357 C CA . PHE B 1 119 ? 3.957 23.781 10.367 1 78.94 119 PHE B CA 1
ATOM 2358 C C . PHE B 1 119 ? 2.805 22.828 10.086 1 78.94 119 PHE B C 1
ATOM 2360 O O . PHE B 1 119 ? 2.959 21.859 9.328 1 78.94 119 PHE B O 1
ATOM 2367 N N . LYS B 1 120 ? 1.688 23.016 10.617 1 86.56 120 LYS B N 1
ATOM 2368 C CA . LYS B 1 120 ? 0.528 22.156 10.406 1 86.56 120 LYS B CA 1
ATOM 2369 C C . LYS B 1 120 ? -0.379 22.719 9.312 1 86.56 120 LYS B C 1
ATOM 2371 O O . LYS B 1 120 ? -1.273 22.016 8.828 1 86.56 120 LYS B O 1
ATOM 2376 N N . ARG B 1 121 ? -0.171 23.875 8.922 1 89.5 121 ARG B N 1
ATOM 2377 C CA . ARG B 1 121 ? -1.057 24.516 7.949 1 89.5 121 ARG B CA 1
ATOM 2378 C C . ARG B 1 121 ? -1.021 23.781 6.613 1 89.5 121 ARG B C 1
ATOM 2380 O O . ARG B 1 121 ? 0.053 23.406 6.125 1 89.5 121 ARG B O 1
ATOM 2387 N N . SER B 1 122 ? -2.174 23.531 6.027 1 91.12 122 SER B N 1
ATOM 2388 C CA . SER B 1 122 ? -2.34 22.938 4.707 1 91.12 122 SER B CA 1
ATOM 2389 C C . SER B 1 122 ? -1.84 21.5 4.68 1 91.12 122 SER B C 1
ATOM 2391 O O . SER B 1 122 ? -1.407 21 3.637 1 91.12 122 SER B O 1
ATOM 2393 N N . ILE B 1 123 ? -1.655 20.922 5.824 1 92.38 123 ILE B N 1
ATOM 2394 C CA . ILE B 1 123 ? -1.328 19.516 5.945 1 92.38 123 ILE B CA 1
ATOM 2395 C C . ILE B 1 123 ? -2.588 18.719 6.293 1 92.38 123 ILE B C 1
ATOM 2397 O O . ILE B 1 123 ? -3.461 19.219 7.008 1 92.38 123 ILE B O 1
ATOM 2401 N N . PHE B 1 124 ? -2.693 17.578 5.785 1 96.12 124 PHE B N 1
ATOM 2402 C CA . PHE B 1 124 ? -3.857 16.734 6.039 1 96.12 124 PHE B CA 1
ATOM 2403 C C . PHE B 1 124 ? -3.664 15.914 7.305 1 96.12 124 PHE B C 1
ATOM 2405 O O . PHE B 1 124 ? -2.801 15.031 7.352 1 96.12 124 PHE B O 1
ATOM 2412 N N . CYS B 1 125 ? -4.48 16.172 8.266 1 95.81 125 CYS B N 1
ATOM 2413 C CA . CYS B 1 125 ? -4.375 15.5 9.555 1 95.81 125 CYS B CA 1
ATOM 2414 C C . CYS B 1 125 ? -5.508 14.492 9.742 1 95.81 125 CYS B C 1
ATOM 2416 O O . CYS B 1 125 ? -6.676 14.875 9.82 1 95.81 125 CYS B O 1
ATOM 2418 N N . PHE B 1 126 ? -5.164 13.203 9.906 1 98.06 126 PHE B N 1
ATOM 2419 C CA . PHE B 1 126 ? -6.164 12.148 10 1 98.06 126 PHE B CA 1
ATOM 2420 C C . PHE B 1 126 ? -6.195 11.555 11.406 1 98.06 126 PHE B C 1
ATOM 2422 O O . PHE B 1 126 ? -5.145 11.352 12.023 1 98.06 126 PHE B O 1
ATOM 2429 N N . ASN B 1 127 ? -7.379 11.344 11.844 1 98.19 127 ASN B N 1
ATOM 2430 C CA . ASN B 1 127 ? -7.566 10.68 13.125 1 98.19 127 ASN B CA 1
ATOM 2431 C C . ASN B 1 127 ? -7.254 9.188 13.039 1 98.19 127 ASN B C 1
ATOM 2433 O O . ASN B 1 127 ? -7.898 8.461 12.281 1 98.19 127 ASN B O 1
ATOM 2437 N N . VAL B 1 128 ? -6.375 8.727 13.859 1 98.12 128 VAL B N 1
ATOM 2438 C CA . VAL B 1 128 ? -5.922 7.344 13.82 1 98.12 128 VAL B CA 1
ATOM 2439 C C . VAL B 1 128 ? -7.098 6.406 14.086 1 98.12 128 VAL B C 1
ATOM 2441 O O . VAL B 1 128 ? -7.156 5.305 13.531 1 98.12 128 VAL B O 1
ATOM 2444 N N . GLY B 1 129 ? -8.008 6.84 14.883 1 98.06 129 GLY B N 1
ATOM 2445 C CA . GLY B 1 129 ? -9.148 6.008 15.234 1 98.06 129 GLY B CA 1
ATOM 2446 C C . GLY B 1 129 ? -10.117 5.809 14.086 1 98.06 129 GLY B C 1
ATOM 2447 O O . GLY B 1 129 ? -10.969 4.922 14.133 1 98.06 129 GLY B O 1
ATOM 2448 N N . ASN B 1 130 ? -10 6.605 13.07 1 98.56 130 ASN B N 1
ATOM 2449 C CA . ASN B 1 130 ? -10.977 6.562 11.984 1 98.56 130 ASN B CA 1
ATOM 2450 C C . ASN B 1 130 ? -10.367 5.984 10.703 1 98.56 130 ASN B C 1
ATOM 2452 O O . ASN B 1 130 ? -11 5.988 9.648 1 98.56 130 ASN B O 1
ATOM 2456 N N . ILE B 1 131 ? -9.109 5.559 10.789 1 98.69 131 ILE B N 1
ATOM 2457 C CA . ILE B 1 131 ? -8.461 5.02 9.602 1 98.69 131 ILE B CA 1
ATOM 2458 C C . ILE B 1 131 ? -7.824 3.67 9.922 1 98.69 131 ILE B C 1
ATOM 2460 O O . ILE B 1 131 ? -7.664 3.318 11.094 1 98.69 131 ILE B O 1
ATOM 2464 N N . GLU B 1 132 ? -7.57 2.873 8.953 1 98.06 132 GLU B N 1
ATOM 2465 C CA . GLU B 1 132 ? -6.828 1.619 9.016 1 98.06 132 GLU B CA 1
ATOM 2466 C C . GLU B 1 132 ? -5.57 1.682 8.156 1 98.06 132 GLU B C 1
ATOM 2468 O O . GLU B 1 132 ? -5.387 2.625 7.379 1 98.06 132 GLU B O 1
ATOM 2473 N N . SER B 1 133 ? -4.66 0.763 8.359 1 97.56 133 SER B N 1
ATOM 2474 C CA . SER B 1 133 ? -3.426 0.761 7.582 1 97.56 133 SER B CA 1
ATOM 2475 C C . SER B 1 133 ? -3.109 -0.633 7.051 1 97.56 133 SER B C 1
ATOM 2477 O O . SER B 1 133 ? -3.561 -1.634 7.613 1 97.56 133 SER B O 1
ATOM 2479 N N . TYR B 1 134 ? -2.531 -0.744 5.953 1 96.62 134 TYR B N 1
ATOM 2480 C CA . TYR B 1 134 ? -1.901 -1.921 5.363 1 96.62 134 TYR B CA 1
ATOM 2481 C C . TYR B 1 134 ? -0.415 -1.685 5.129 1 96.62 134 TYR B C 1
ATOM 2483 O O . TYR B 1 134 ? -0.029 -0.697 4.5 1 96.62 134 TYR B O 1
ATOM 2491 N N . VAL B 1 135 ? 0.436 -2.553 5.664 1 95.19 135 VAL B N 1
ATOM 2492 C CA . VAL B 1 135 ? 1.878 -2.422 5.488 1 95.19 135 VAL B CA 1
ATOM 2493 C C . VAL B 1 135 ? 2.342 -3.322 4.344 1 95.19 135 VAL B C 1
ATOM 2495 O O . VAL B 1 135 ? 2.166 -4.543 4.395 1 95.19 135 VAL B O 1
ATOM 2498 N N . VAL B 1 136 ? 2.959 -2.664 3.328 1 92.75 136 VAL B N 1
ATOM 2499 C CA . VAL B 1 136 ? 3.455 -3.385 2.16 1 92.75 136 VAL B CA 1
ATOM 2500 C C . VAL B 1 136 ? 4.535 -4.375 2.584 1 92.75 136 VAL B C 1
ATOM 2502 O O . VAL B 1 136 ? 5.461 -4.02 3.32 1 92.75 136 VAL B O 1
ATOM 2505 N N . GLY B 1 137 ? 4.375 -5.625 2.047 1 87.81 137 GLY B N 1
ATOM 2506 C CA . GLY B 1 137 ? 5.363 -6.648 2.352 1 87.81 137 GLY B CA 1
ATOM 2507 C C . GLY B 1 137 ? 5.113 -7.352 3.672 1 87.81 137 GLY B C 1
ATOM 2508 O O . GLY B 1 137 ? 5.918 -8.172 4.109 1 87.81 137 GLY B O 1
ATOM 2509 N N . SER B 1 138 ? 4.121 -6.887 4.383 1 85.75 138 SER B N 1
ATOM 2510 C CA . SER B 1 138 ? 3.809 -7.535 5.656 1 85.75 138 SER B CA 1
ATOM 2511 C C . SER B 1 138 ? 3.525 -9.023 5.461 1 85.75 138 SER B C 1
ATOM 2513 O O . SER B 1 138 ? 3.119 -9.445 4.379 1 85.75 138 SER B O 1
ATOM 2515 N N . PRO B 1 139 ? 3.857 -9.891 6.512 1 71.25 139 PRO B N 1
ATOM 2516 C CA . PRO B 1 139 ? 3.684 -11.336 6.355 1 71.25 139 PRO B CA 1
ATOM 2517 C C . PRO B 1 139 ? 2.24 -11.727 6.047 1 71.25 139 PRO B C 1
ATOM 2519 O O . PRO B 1 139 ? 1.307 -11.141 6.598 1 71.25 139 PRO B O 1
ATOM 2522 N N . GLY B 1 140 ? 2.076 -12.289 5.02 1 79.38 140 GLY B N 1
ATOM 2523 C CA . GLY B 1 140 ? 0.787 -12.812 4.598 1 79.38 140 GLY B CA 1
ATOM 2524 C C . GLY B 1 140 ? 0.71 -14.328 4.664 1 79.38 140 GLY B C 1
ATOM 2525 O O . GLY B 1 140 ? 1.679 -14.984 5.047 1 79.38 140 GLY B O 1
ATOM 2526 N N . GLN B 1 141 ? -0.413 -14.875 4.594 1 79.19 141 GLN B N 1
ATOM 2527 C CA . GLN B 1 141 ? -0.64 -16.312 4.406 1 79.19 141 GLN B CA 1
ATOM 2528 C C . GLN B 1 141 ? 0.089 -16.812 3.168 1 79.19 141 GLN B C 1
ATOM 2530 O O . GLN B 1 141 ? 0.14 -16.141 2.143 1 79.19 141 GLN B O 1
ATOM 2535 N N . GLU B 1 142 ? 0.928 -17.766 3.395 1 75.44 142 GLU B N 1
ATOM 2536 C CA . GLU B 1 142 ? 1.562 -18.453 2.273 1 75.44 142 GLU B CA 1
ATOM 2537 C C . GLU B 1 142 ? 1.253 -19.938 2.297 1 75.44 142 GLU B C 1
ATOM 2539 O O . GLU B 1 142 ? 1.044 -20.516 3.365 1 75.44 142 GLU B O 1
ATOM 2544 N N . MET B 1 143 ? 0.921 -20.438 1.194 1 71.5 143 MET B N 1
ATOM 2545 C CA . MET B 1 143 ? 0.793 -21.891 1.165 1 71.5 143 MET B CA 1
ATOM 2546 C C . MET B 1 143 ? 2.148 -22.562 1.36 1 71.5 143 MET B C 1
ATOM 2548 O O . MET B 1 143 ? 3.162 -22.094 0.845 1 71.5 143 MET B O 1
ATOM 2552 N N . PRO B 1 144 ? 2.109 -23.516 2.369 1 54.09 144 PRO B N 1
ATOM 2553 C CA . PRO B 1 144 ? 3.371 -24.234 2.545 1 54.09 144 PRO B CA 1
ATOM 2554 C C . PRO B 1 144 ? 3.949 -24.75 1.227 1 54.09 144 PRO B C 1
ATOM 2556 O O . PRO B 1 144 ? 3.197 -25.094 0.312 1 54.09 144 PRO B O 1
ATOM 2559 N N . GLU B 1 145 ? 5.086 -24.156 0.878 1 52.44 145 GLU B N 1
ATOM 2560 C CA . GLU B 1 145 ? 5.805 -24.547 -0.33 1 52.44 145 GLU B CA 1
ATOM 2561 C C . GLU B 1 145 ? 5.602 -26.031 -0.633 1 52.44 145 GLU B C 1
ATOM 2563 O O . GLU B 1 145 ? 5.945 -26.891 0.18 1 52.44 145 GLU B O 1
ATOM 2568 N N . LEU B 1 146 ? 4.578 -26.453 -1.13 1 50.31 146 LEU B N 1
ATOM 2569 C CA . LEU B 1 146 ? 4.895 -27.766 -1.685 1 50.31 146 LEU B CA 1
ATOM 2570 C C . LEU B 1 146 ? 6.328 -27.812 -2.201 1 50.31 146 LEU B C 1
ATOM 2572 O O . LEU B 1 146 ? 6.961 -26.766 -2.365 1 50.31 146 LEU B O 1
ATOM 2576 N N . ASP B 1 147 ? 6.953 -29.016 -2.729 1 46.72 147 ASP B N 1
ATOM 2577 C CA . ASP B 1 147 ? 8.312 -29.312 -3.162 1 46.72 147 ASP B CA 1
ATOM 2578 C C . ASP B 1 147 ? 8.852 -28.219 -4.078 1 46.72 147 ASP B C 1
ATOM 2580 O O . ASP B 1 147 ? 8.555 -28.188 -5.273 1 46.72 147 ASP B O 1
ATOM 2584 N N . ARG B 1 148 ? 8.906 -26.922 -3.699 1 48.03 148 ARG B N 1
ATOM 2585 C CA . ARG B 1 148 ? 9.555 -25.828 -4.418 1 48.03 148 ARG B CA 1
ATOM 2586 C C . ARG B 1 148 ? 10.727 -26.344 -5.25 1 48.03 148 ARG B C 1
ATOM 2588 O O . ARG B 1 148 ? 11.258 -25.625 -6.09 1 48.03 148 ARG B O 1
ATOM 2595 N N . GLN B 1 149 ? 11.375 -27.234 -4.688 1 46.38 149 GLN B N 1
ATOM 2596 C CA . GLN B 1 149 ? 12.602 -27.688 -5.352 1 46.38 149 GLN B CA 1
ATOM 2597 C C . GLN B 1 149 ? 12.383 -27.828 -6.855 1 46.38 149 GLN B C 1
ATOM 2599 O O . GLN B 1 149 ? 13.297 -27.578 -7.645 1 46.38 149 GLN B O 1
ATOM 2604 N N . ASP B 1 150 ? 11.266 -28.469 -7.262 1 47.81 150 ASP B N 1
ATOM 2605 C CA . ASP B 1 150 ? 11.219 -28.953 -8.641 1 47.81 150 ASP B CA 1
ATOM 2606 C C . ASP B 1 150 ? 10.477 -27.969 -9.539 1 47.81 150 ASP B C 1
ATOM 2608 O O . ASP B 1 150 ? 9.953 -28.359 -10.586 1 47.81 150 ASP B O 1
ATOM 2612 N N . ARG B 1 151 ? 10.273 -26.703 -9.125 1 52.78 151 ARG B N 1
ATOM 2613 C CA . ARG B 1 151 ? 9.523 -25.938 -10.109 1 52.78 151 ARG B CA 1
ATOM 2614 C C . ARG B 1 151 ? 10.414 -25.516 -11.273 1 52.78 151 ARG B C 1
ATOM 2616 O O . ARG B 1 151 ? 11.461 -24.906 -11.07 1 52.78 151 ARG B O 1
ATOM 2623 N N . PRO B 1 152 ? 10.281 -26.094 -12.344 1 53.5 152 PRO B N 1
ATOM 2624 C CA . PRO B 1 152 ? 11.109 -25.719 -13.492 1 53.5 152 PRO B CA 1
ATOM 2625 C C . PRO B 1 152 ? 11.094 -24.219 -13.781 1 53.5 152 PRO B C 1
ATOM 2627 O O . PRO B 1 152 ? 10.078 -23.562 -13.547 1 53.5 152 PRO B O 1
ATOM 2630 N N . VAL B 1 153 ? 12.234 -23.641 -13.68 1 55.56 153 VAL B N 1
ATOM 2631 C CA . VAL B 1 153 ? 12.391 -22.281 -14.211 1 55.56 153 VAL B CA 1
ATOM 2632 C C . VAL B 1 153 ? 11.75 -22.203 -15.594 1 55.56 153 VAL B C 1
ATOM 2634 O O . VAL B 1 153 ? 12.266 -22.766 -16.562 1 55.56 153 VAL B O 1
ATOM 2637 N N . THR B 1 154 ? 10.438 -22.234 -15.711 1 62.41 154 THR B N 1
ATOM 2638 C CA . THR B 1 154 ? 9.734 -22.078 -16.984 1 62.41 154 THR B CA 1
ATOM 2639 C C . THR B 1 154 ? 9.719 -20.609 -17.406 1 62.41 154 THR B C 1
ATOM 2641 O O . THR B 1 154 ? 10.273 -19.75 -16.719 1 62.41 154 THR B O 1
ATOM 2644 N N . LEU B 1 155 ? 9.539 -20.297 -18.688 1 63.59 155 LEU B N 1
ATOM 2645 C CA . LEU B 1 155 ? 9.289 -18.953 -19.219 1 63.59 155 LEU B CA 1
ATOM 2646 C C . LEU B 1 155 ? 8.492 -18.109 -18.219 1 63.59 155 LEU B C 1
ATOM 2648 O O . LEU B 1 155 ? 8.734 -16.922 -18.078 1 63.59 155 LEU B O 1
ATOM 2652 N N . GLU B 1 156 ? 7.762 -18.812 -17.438 1 70.56 156 GLU B N 1
ATOM 2653 C CA . GLU B 1 156 ? 6.926 -18.125 -16.453 1 70.56 156 GLU B CA 1
ATOM 2654 C C . GLU B 1 156 ? 7.762 -17.531 -15.328 1 70.56 156 GLU B C 1
ATOM 2656 O O . GLU B 1 156 ? 7.473 -16.438 -14.844 1 70.56 156 GLU B O 1
ATOM 2661 N N . TYR B 1 157 ? 8.867 -18.172 -15.109 1 71.44 157 TYR B N 1
ATOM 2662 C CA . TYR B 1 157 ? 9.75 -17.672 -14.062 1 71.44 157 TYR B CA 1
ATOM 2663 C C . TYR B 1 157 ? 10.461 -16.406 -14.508 1 71.44 157 TYR B C 1
ATOM 2665 O O . TYR B 1 157 ? 10.594 -15.453 -13.727 1 71.44 157 TYR B O 1
ATOM 2673 N N . GLN B 1 158 ? 10.852 -16.391 -15.828 1 76.62 158 GLN B N 1
ATOM 2674 C CA . GLN B 1 158 ? 11.523 -15.211 -16.359 1 76.62 158 GLN B CA 1
ATOM 2675 C C . GLN B 1 158 ? 10.656 -13.969 -16.219 1 76.62 158 GLN B C 1
ATOM 2677 O O . GLN B 1 158 ? 11.133 -12.906 -15.812 1 76.62 158 GLN B O 1
ATOM 2682 N N . ASN B 1 159 ? 9.406 -14.117 -16.625 1 78.69 159 ASN B N 1
ATOM 2683 C CA . ASN B 1 159 ? 8.484 -12.992 -16.5 1 78.69 159 ASN B CA 1
ATOM 2684 C C . ASN B 1 159 ? 8.336 -12.531 -15.062 1 78.69 159 ASN B C 1
ATOM 2686 O O . ASN B 1 159 ? 8.242 -11.336 -14.789 1 78.69 159 ASN B O 1
ATOM 2690 N N . THR B 1 160 ? 8.391 -13.508 -14.227 1 81.94 160 THR B N 1
ATOM 2691 C CA . THR B 1 160 ? 8.266 -13.188 -12.805 1 81.94 160 THR B CA 1
ATOM 2692 C C . THR B 1 160 ? 9.477 -12.391 -12.328 1 81.94 160 THR B C 1
ATOM 2694 O O . THR B 1 160 ? 9.336 -11.391 -11.625 1 81.94 160 THR B O 1
ATOM 2697 N N . VAL B 1 161 ? 10.641 -12.812 -12.773 1 85.25 161 VAL B N 1
ATOM 2698 C CA . VAL B 1 161 ? 11.875 -12.148 -12.367 1 85.25 161 VAL B CA 1
ATOM 2699 C C . VAL B 1 161 ? 11.914 -10.734 -12.953 1 85.25 161 VAL B C 1
ATOM 2701 O O . VAL B 1 161 ? 12.328 -9.789 -12.281 1 85.25 161 VAL B O 1
ATOM 2704 N N . GLU B 1 162 ? 11.484 -10.602 -14.172 1 86 162 GLU B N 1
ATOM 2705 C CA . GLU B 1 162 ? 11.445 -9.297 -14.812 1 86 162 GLU B CA 1
ATOM 2706 C C . GLU B 1 162 ? 10.547 -8.328 -14.047 1 86 162 GLU B C 1
ATOM 2708 O O . GLU B 1 162 ? 10.906 -7.164 -13.844 1 86 162 GLU B O 1
ATOM 2713 N N . GLN B 1 163 ? 9.445 -8.797 -13.617 1 84.94 163 GLN B N 1
ATOM 2714 C CA . GLN B 1 163 ? 8.531 -7.957 -12.859 1 84.94 163 GLN B CA 1
ATOM 2715 C C . GLN B 1 163 ? 9.117 -7.594 -11.5 1 84.94 163 GLN B C 1
ATOM 2717 O O . GLN B 1 163 ? 8.953 -6.469 -11.031 1 84.94 163 GLN B O 1
ATOM 2722 N N . GLN B 1 164 ? 9.797 -8.547 -10.883 1 85.38 164 GLN B N 1
ATOM 2723 C CA . GLN B 1 164 ? 10.453 -8.273 -9.609 1 85.38 164 GLN B CA 1
ATOM 2724 C C . GLN B 1 164 ? 11.531 -7.207 -9.758 1 85.38 164 GLN B C 1
ATOM 2726 O O . GLN B 1 164 ? 11.656 -6.316 -8.914 1 85.38 164 GLN B O 1
ATOM 2731 N N . MET B 1 165 ? 12.219 -7.293 -10.883 1 89.06 165 MET B N 1
ATOM 2732 C CA . MET B 1 165 ? 13.281 -6.32 -11.141 1 89.06 165 MET B CA 1
ATOM 2733 C C . MET B 1 165 ? 12.703 -4.93 -11.367 1 89.06 165 MET B C 1
ATOM 2735 O O . MET B 1 165 ? 13.297 -3.93 -10.961 1 89.06 165 MET B O 1
ATOM 2739 N N . THR B 1 166 ? 11.617 -4.883 -12.047 1 88.38 166 THR B N 1
ATOM 2740 C CA . THR B 1 166 ? 10.938 -3.609 -12.258 1 88.38 166 THR B CA 1
ATOM 2741 C C . THR B 1 166 ? 10.516 -2.994 -10.93 1 88.38 166 THR B C 1
ATOM 2743 O O . THR B 1 166 ? 10.68 -1.792 -10.711 1 88.38 166 THR B O 1
ATOM 2746 N N . GLU B 1 167 ? 10.008 -3.809 -10.047 1 87.44 167 GLU B N 1
ATOM 2747 C CA . GLU B 1 167 ? 9.602 -3.33 -8.734 1 87.44 167 GLU B CA 1
ATOM 2748 C C . GLU B 1 167 ? 10.797 -2.83 -7.93 1 87.44 167 GLU B C 1
ATOM 2750 O O . GLU B 1 167 ? 10.719 -1.795 -7.266 1 87.44 167 GLU B O 1
ATOM 2755 N N . ILE B 1 168 ? 11.891 -3.57 -7.996 1 91.12 168 ILE B N 1
ATOM 2756 C CA . ILE B 1 168 ? 13.117 -3.195 -7.297 1 91.12 168 ILE B CA 1
ATOM 2757 C C . ILE B 1 168 ? 13.609 -1.847 -7.812 1 91.12 168 ILE B C 1
ATOM 2759 O O . ILE B 1 168 ? 13.992 -0.977 -7.023 1 91.12 168 ILE B O 1
ATOM 2763 N N . LYS B 1 169 ? 13.617 -1.683 -9.078 1 91.38 169 LYS B N 1
ATOM 2764 C CA . LYS B 1 169 ? 14.008 -0.406 -9.672 1 91.38 169 LYS B CA 1
ATOM 2765 C C . LYS B 1 169 ? 13.117 0.728 -9.164 1 91.38 169 LYS B C 1
ATOM 2767 O O . LYS B 1 169 ? 13.617 1.813 -8.852 1 91.38 169 LYS B O 1
ATOM 2772 N N . SER B 1 170 ? 11.891 0.47 -9.164 1 90.31 170 SER B N 1
ATOM 2773 C CA . SER B 1 170 ? 10.961 1.483 -8.68 1 90.31 170 SER B CA 1
ATOM 2774 C C . SER B 1 170 ? 11.25 1.861 -7.23 1 90.31 170 SER B C 1
ATOM 2776 O O . SER B 1 170 ? 11.211 3.039 -6.871 1 90.31 170 SER B O 1
ATOM 2778 N N . LEU B 1 171 ? 11.539 0.873 -6.441 1 91.06 171 LEU B N 1
ATOM 2779 C CA . LEU B 1 171 ? 11.875 1.121 -5.043 1 91.06 171 LEU B CA 1
ATOM 2780 C C . LEU B 1 171 ? 13.141 1.969 -4.926 1 91.06 171 LEU B C 1
ATOM 2782 O O . LEU B 1 171 ? 13.203 2.889 -4.109 1 91.06 171 LEU B O 1
ATOM 2786 N N . ALA B 1 172 ? 14.07 1.642 -5.695 1 93.31 172 ALA B N 1
ATOM 2787 C CA . ALA B 1 172 ? 15.32 2.406 -5.699 1 93.31 172 ALA B CA 1
ATOM 2788 C C . ALA B 1 172 ? 15.062 3.863 -6.078 1 93.31 172 ALA B C 1
ATOM 2790 O O . ALA B 1 172 ? 15.625 4.773 -5.469 1 93.31 172 ALA B O 1
ATOM 2791 N N . VAL B 1 173 ? 14.258 4.047 -7.047 1 92.69 173 VAL B N 1
ATOM 2792 C CA . VAL B 1 173 ? 13.914 5.395 -7.488 1 92.69 173 VAL B CA 1
ATOM 2793 C C . VAL B 1 173 ? 13.227 6.152 -6.355 1 92.69 173 VAL B C 1
ATOM 2795 O O . VAL B 1 173 ? 13.531 7.32 -6.102 1 92.69 173 VAL B O 1
ATOM 2798 N N . ILE B 1 174 ? 12.328 5.516 -5.68 1 89.31 174 ILE B N 1
ATOM 2799 C CA . ILE B 1 174 ? 11.625 6.121 -4.555 1 89.31 174 ILE B CA 1
ATOM 2800 C C . ILE B 1 174 ? 12.625 6.559 -3.49 1 89.31 174 ILE B C 1
ATOM 2802 O O . ILE B 1 174 ? 12.539 7.672 -2.967 1 89.31 174 ILE B O 1
ATOM 2806 N N . ILE B 1 175 ? 13.547 5.691 -3.184 1 92.56 175 ILE B N 1
ATOM 2807 C CA . ILE B 1 175 ? 14.578 6.004 -2.199 1 92.56 175 ILE B CA 1
ATOM 2808 C C . ILE B 1 175 ? 15.352 7.25 -2.635 1 92.56 175 ILE B C 1
ATOM 2810 O O . ILE B 1 175 ? 15.547 8.18 -1.843 1 92.56 175 ILE B O 1
ATOM 2814 N N . GLY B 1 176 ? 15.773 7.266 -3.867 1 91.25 176 GLY B N 1
ATOM 2815 C CA . GLY B 1 176 ? 16.516 8.406 -4.391 1 91.25 176 GLY B CA 1
ATOM 2816 C C . GLY B 1 176 ? 15.742 9.711 -4.301 1 91.25 176 GLY B C 1
ATOM 2817 O O . GLY B 1 176 ? 16.297 10.734 -3.91 1 91.25 176 GLY B O 1
ATOM 2818 N N . GLN B 1 177 ? 14.516 9.617 -4.707 1 87.19 177 GLN B N 1
ATOM 2819 C CA . GLN B 1 177 ? 13.672 10.805 -4.672 1 87.19 177 GLN B CA 1
ATOM 2820 C C . GLN B 1 177 ? 13.492 11.312 -3.242 1 87.19 177 GLN B C 1
ATOM 2822 O O . GLN B 1 177 ? 13.562 12.516 -2.992 1 87.19 177 GLN B O 1
ATOM 2827 N N . ARG B 1 178 ? 13.305 10.461 -2.324 1 85.81 178 ARG B N 1
ATOM 2828 C CA . ARG B 1 178 ? 13.125 10.844 -0.929 1 85.81 178 ARG B CA 1
ATOM 2829 C C . ARG B 1 178 ? 14.406 11.453 -0.358 1 85.81 178 ARG B C 1
ATOM 2831 O O . ARG B 1 178 ? 14.352 12.438 0.381 1 85.81 178 ARG B O 1
ATOM 2838 N N . LEU B 1 179 ? 15.5 10.859 -0.683 1 89.56 179 LEU B N 1
ATOM 2839 C CA . LEU B 1 179 ? 16.781 11.383 -0.224 1 89.56 179 LEU B CA 1
ATOM 2840 C C . LEU B 1 179 ? 17.016 12.789 -0.77 1 89.56 179 LEU B C 1
ATOM 2842 O O . LEU B 1 179 ? 17.516 13.664 -0.055 1 89.56 179 LEU B O 1
ATOM 2846 N N . LEU B 1 180 ? 16.672 12.953 -2.023 1 87.94 180 LEU B N 1
ATOM 2847 C CA . LEU B 1 180 ? 16.812 14.273 -2.631 1 87.94 180 LEU B CA 1
ATOM 2848 C C . LEU B 1 180 ? 15.953 15.305 -1.912 1 87.94 180 LEU B C 1
ATOM 2850 O O . LEU B 1 180 ? 16.391 16.438 -1.674 1 87.94 180 LEU B O 1
ATOM 2854 N N . GLU B 1 181 ? 14.734 14.945 -1.611 1 82.31 181 GLU B N 1
ATOM 2855 C CA . GLU B 1 181 ? 13.828 15.836 -0.892 1 82.31 181 GLU B CA 1
ATOM 2856 C C . GLU B 1 181 ? 14.398 16.219 0.475 1 82.31 181 GLU B C 1
ATOM 2858 O O . GLU B 1 181 ? 14.328 17.375 0.888 1 82.31 181 GLU B O 1
ATOM 2863 N N . ILE B 1 182 ? 14.898 15.258 1.208 1 83.88 182 ILE B N 1
ATOM 2864 C CA . ILE B 1 182 ? 15.492 15.492 2.52 1 83.88 182 ILE B CA 1
ATOM 2865 C C . ILE B 1 182 ? 16.688 16.438 2.387 1 83.88 182 ILE B C 1
ATOM 2867 O O . ILE B 1 182 ? 16.844 17.375 3.178 1 83.88 182 ILE B O 1
ATOM 2871 N N . GLU B 1 183 ? 17.531 16.25 1.417 1 83.88 183 GLU B N 1
ATOM 2872 C CA . GLU B 1 183 ? 18.719 17.062 1.188 1 83.88 183 GLU B CA 1
ATOM 2873 C C . GLU B 1 183 ? 18.344 18.5 0.862 1 83.88 183 GLU B C 1
ATOM 2875 O O . GLU B 1 183 ? 19 19.438 1.332 1 83.88 183 GLU B O 1
ATOM 2880 N N . THR B 1 184 ? 17.391 18.672 0.022 1 79.12 184 THR B N 1
ATOM 2881 C CA . THR B 1 184 ? 16.953 20 -0.379 1 79.12 184 THR B CA 1
ATOM 2882 C C . THR B 1 184 ? 16.406 20.781 0.818 1 79.12 184 THR B C 1
ATOM 2884 O O . THR B 1 184 ? 16.609 21.984 0.926 1 79.12 184 THR B O 1
ATOM 2887 N N . ASN B 1 185 ? 15.734 20.125 1.728 1 73.19 185 ASN B N 1
ATOM 2888 C CA . ASN B 1 185 ? 15.188 20.766 2.912 1 73.19 185 ASN B CA 1
ATOM 2889 C C . ASN B 1 185 ? 16.281 21.188 3.887 1 73.19 185 ASN B C 1
ATOM 2891 O O . ASN B 1 185 ? 16.125 22.141 4.645 1 73.19 185 ASN B O 1
ATOM 2895 N N . PHE B 1 186 ? 17.359 20.453 3.918 1 72.44 186 PHE B N 1
ATOM 2896 C CA . PHE B 1 186 ? 18.484 20.797 4.766 1 72.44 186 PHE B CA 1
ATOM 2897 C C . PHE B 1 186 ? 19.234 22 4.191 1 72.44 186 PHE B C 1
ATOM 2899 O O . PHE B 1 186 ? 19.75 22.844 4.941 1 72.44 186 PHE B O 1
ATOM 2906 N N . GLN B 1 187 ? 19.453 22.062 2.893 1 68.19 187 GLN B N 1
ATOM 2907 C CA . GLN B 1 187 ? 20.172 23.156 2.252 1 68.19 187 GLN B CA 1
ATOM 2908 C C . GLN B 1 187 ? 19.422 24.484 2.416 1 68.19 187 GLN B C 1
ATOM 2910 O O . GLN B 1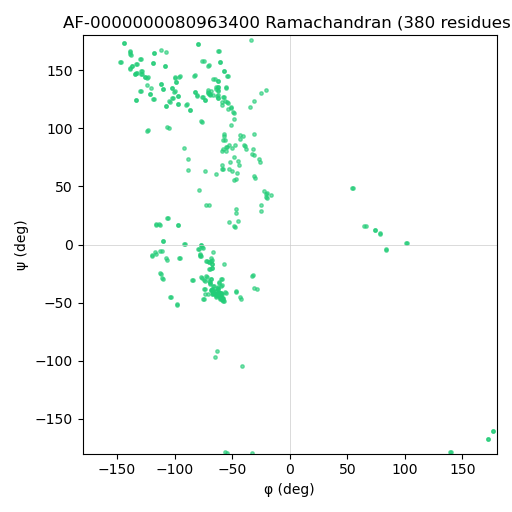 187 ? 20.031 25.531 2.621 1 68.19 187 GLN B O 1
ATOM 2915 N N . CYS B 1 188 ? 18.109 24.406 2.295 1 58.34 188 CYS B N 1
ATOM 2916 C CA . CYS B 1 188 ? 17.344 25.641 2.428 1 58.34 188 CYS B CA 1
ATOM 2917 C C . CYS B 1 188 ? 17.391 26.156 3.859 1 58.34 188 CYS B C 1
ATOM 2919 O O . CYS B 1 188 ? 17.344 27.375 4.09 1 58.34 188 CYS B O 1
ATOM 2921 N N . SER B 1 189 ? 17.516 25.297 4.836 1 57.84 189 SER B N 1
ATOM 2922 C CA . SER B 1 189 ? 17.594 25.734 6.227 1 57.84 189 SER B CA 1
ATOM 2923 C C . SER B 1 189 ? 18.953 26.359 6.535 1 57.84 189 SER B C 1
ATOM 2925 O O . SER B 1 189 ? 19.078 27.219 7.398 1 57.84 189 SER B O 1
ATOM 2927 N N . SER B 1 190 ? 20.094 25.891 5.844 1 54.47 190 SER B N 1
ATOM 2928 C CA . SER B 1 190 ? 21.406 26.438 6.129 1 54.47 190 SER B CA 1
ATOM 2929 C C . SER B 1 190 ? 21.578 27.828 5.496 1 54.47 190 SER B C 1
ATOM 2931 O O . SER B 1 190 ? 22.469 28.578 5.879 1 54.47 190 SER B O 1
ATOM 2933 N N . GLU B 1 191 ? 20.875 27.969 4.449 1 49.47 191 GLU B N 1
ATOM 2934 C CA . GLU B 1 191 ? 21.047 29.266 3.801 1 49.47 191 GLU B CA 1
ATOM 2935 C C . GLU B 1 191 ? 20.266 30.359 4.516 1 49.47 191 GLU B C 1
ATOM 2937 O O . GLU B 1 191 ? 20.438 31.547 4.23 1 49.47 191 GLU B O 1
ATOM 2942 N N . LYS B 1 192 ? 19.469 30.047 5.555 1 46.5 192 LYS B N 1
ATOM 2943 C CA . LYS B 1 192 ? 18.891 31.141 6.328 1 46.5 192 LYS B CA 1
ATOM 2944 C C . LYS B 1 192 ? 19.547 31.25 7.703 1 46.5 192 LYS B C 1
ATOM 2946 O O . LYS B 1 192 ? 19.906 30.234 8.312 1 46.5 192 LYS B O 1
#

Sequence (384 aa):
MAGKIKVPDDSSYKTYSVCEIAADSSSRVEEDGEIDGPAVFMCGKCKLPIGDSLSWAGSDDVQNQIMLKRITDNIVIGKEPFVSGTQKELGCLVVNLTCRGCCAELGIMYISTPKKLDFKRSIFCFNVGNIESYVVGSPGQEMPELDRQDRPVTLEYQNTVEQQMTEIKSLAVIIGQRLLEIETNFQCSSEKMAGKIKVPDDSSYKTYSVCEIAADSSSRVEEDGEIDGPAVFMCGKCKLPIGDSLSWAGSDDVQNQIMLKRITDNIVIGKEPFVSGTQKELGCLVVNLTCRGCCAELGIMYISTPKKLDFKRSIFCFNVGNIESYVVGSPGQEMPELDRQDRPVTLEYQNTVEQQMTEIKSLAVIIGQRLLEIETNFQCSSEK

InterPro domains:
  IPR004910 Yippee/Mis18/Cereblon [PF03226] (39-143)
  IPR034752 Mis18 domain [PS51793] (38-136)

Organism: NCBI:txid58324

Secondary structure (DSSP, 8-state):
-------------------------------------PEEEEETTT--EEEEGGGEEEEETTTTEEEESEE-TTEEEPSS-EE--SGGGTT-EEEEEEETTT--EEEEEEEE--GGGGGGBT-EEEEGGGEEEEETT---EE----SGGG----HHHHHHHHHHHHHHHHHHHHHHHHHHHHHHHHHHHHT-/-------------------------------------PEEEEETTT--EEEEGGGEEEEETTTTEEEESEE-TTEEEPSS-EE--SGGGTT-EEEEEEETTT--EEEEEEEE--GGGGGGBT-EEEEGGGEEEEETT---EE----SGGG----HHHHHHHHHHHHHHHHHHHHHHHHHHHHHHHHHHHHT-

Solvent-accessible surface area (backbone atoms only — not comparable to full-atom values): 21954 Å² total; per-residue (Å²): 135,84,72,75,71,78,72,78,84,70,86,78,76,79,72,80,72,88,69,83,83,68,83,78,79,76,77,66,77,62,73,70,68,70,63,58,37,60,36,38,32,18,37,55,82,57,32,50,60,41,36,37,52,83,30,54,55,40,70,36,76,89,77,41,28,39,29,28,51,36,26,34,85,44,50,40,75,50,87,68,67,42,71,43,83,48,79,92,36,60,78,21,33,26,23,46,27,25,32,62,86,75,60,47,74,33,33,38,29,30,77,41,55,52,81,93,44,47,83,47,44,63,28,42,33,33,31,51,89,39,37,42,75,48,50,47,76,54,93,43,53,56,59,77,73,57,83,63,84,70,55,68,82,40,77,62,45,54,56,25,49,51,51,50,48,51,47,42,50,16,47,50,50,50,42,50,53,51,50,50,52,55,51,52,57,53,55,58,54,67,74,99,133,82,74,74,80,78,68,83,69,76,72,76,75,78,74,81,73,90,69,84,81,66,83,76,80,72,78,64,76,60,74,68,68,72,63,58,37,58,35,39,33,18,37,54,83,56,32,52,59,40,36,38,50,82,31,53,55,40,70,36,77,89,76,41,27,39,27,27,51,35,26,35,84,45,50,40,74,49,86,67,68,41,70,41,85,47,79,91,38,59,78,21,32,27,24,46,27,25,32,63,88,75,60,47,72,34,32,38,29,31,77,42,54,52,80,92,43,45,84,47,42,63,29,43,34,32,32,52,90,38,38,42,74,46,51,46,75,54,92,42,52,55,60,76,75,57,83,64,82,73,56,71,83,40,76,61,45,53,56,26,50,52,51,50,49,51,46,42,51,18,47,51,49,52,42,53,54,52,52,50,54,54,51,53,56,52,53,60,54,68,74,100